Protein AF-0000000072409280 (afdb_homodimer)

Structure (mmCIF, N/CA/C/O backbone):
data_AF-0000000072409280-model_v1
#
loop_
_entity.id
_entity.type
_entity.pdbx_description
1 polymer 'NTP pyrophosphohydrolase MazG-like domain-containing protein'
#
loop_
_atom_site.group_PDB
_atom_site.id
_atom_site.type_symbol
_atom_site.label_atom_id
_atom_site.label_alt_id
_atom_site.label_comp_id
_atom_site.label_asym_id
_atom_site.label_entity_id
_atom_site.label_seq_id
_atom_site.pdbx_PDB_ins_code
_atom_site.Cartn_x
_atom_site.Cartn_y
_atom_site.Cartn_z
_atom_site.occupancy
_atom_site.B_iso_or_equiv
_atom_site.auth_seq_id
_atom_site.auth_comp_id
_atom_site.auth_asym_id
_atom_site.auth_atom_id
_atom_site.pdbx_PDB_model_num
ATOM 1 N N . MET A 1 1 ? -24.731 -24.617 -20.949 1 66.58 1 MET A N 1
ATOM 2 C CA . MET A 1 1 ? -24.229 -24.676 -19.58 1 66.58 1 MET A CA 1
ATOM 3 C C . MET A 1 1 ? -22.823 -25.265 -19.54 1 66.58 1 MET A C 1
ATOM 5 O O . MET A 1 1 ? -22.535 -26.243 -20.232 1 66.58 1 MET A O 1
ATOM 9 N N . ILE A 1 2 ? -21.946 -24.564 -18.981 1 75.52 2 ILE A N 1
ATOM 10 C CA . ILE A 1 2 ? -20.576 -25.061 -18.944 1 75.52 2 ILE A CA 1
ATOM 11 C C . ILE A 1 2 ? -20.421 -26.062 -17.801 1 75.52 2 ILE A C 1
ATOM 13 O O . ILE A 1 2 ? -20.928 -25.84 -16.7 1 75.52 2 ILE A O 1
ATOM 17 N N . ASP A 1 3 ? -20.063 -27.173 -18.136 1 80.06 3 ASP A N 1
ATOM 18 C CA . ASP A 1 3 ? -19.869 -28.249 -17.17 1 80.06 3 ASP A CA 1
ATOM 19 C C . ASP A 1 3 ? -18.609 -28.02 -16.339 1 80.06 3 ASP A C 1
ATOM 21 O O . ASP A 1 3 ? -17.508 -27.924 -16.885 1 80.06 3 ASP A O 1
ATOM 25 N N . PHE A 1 4 ? -18.768 -27.735 -15.098 1 88.78 4 PHE A N 1
ATOM 26 C CA . PHE A 1 4 ? -17.697 -27.627 -14.115 1 88.78 4 PHE A CA 1
ATOM 27 C C . PHE A 1 4 ? -17.843 -28.692 -13.035 1 88.78 4 PHE A C 1
ATOM 29 O O . PHE A 1 4 ? -18.898 -28.806 -12.407 1 88.78 4 PHE A O 1
ATOM 36 N N . GLU A 1 5 ? -16.934 -29.555 -12.89 1 86.64 5 GLU A N 1
ATOM 37 C CA . GLU A 1 5 ? -16.986 -30.669 -11.949 1 86.64 5 GLU A CA 1
ATOM 38 C C . GLU A 1 5 ? -17.129 -30.173 -10.513 1 86.64 5 GLU A C 1
ATOM 40 O O . GLU A 1 5 ? -16.298 -29.399 -10.033 1 86.64 5 GLU A O 1
ATOM 45 N N . ARG A 1 6 ? -18.182 -30.602 -9.834 1 89.46 6 ARG A N 1
ATOM 46 C CA . ARG A 1 6 ? -18.387 -30.252 -8.432 1 89.46 6 ARG A CA 1
ATOM 47 C C . ARG A 1 6 ? -17.585 -31.169 -7.515 1 89.46 6 ARG A C 1
ATOM 49 O O . ARG A 1 6 ? -17.575 -32.388 -7.702 1 89.46 6 ARG A O 1
ATOM 56 N N . LYS A 1 7 ? -16.838 -30.59 -6.708 1 92.44 7 LYS A N 1
ATOM 57 C CA . LYS A 1 7 ? -16.001 -31.328 -5.768 1 92.44 7 LYS A CA 1
ATOM 58 C C . LYS A 1 7 ? -16.344 -30.967 -4.325 1 92.44 7 LYS A C 1
ATOM 60 O O . LYS A 1 7 ? -16.981 -29.942 -4.071 1 92.44 7 LYS A O 1
ATOM 65 N N . GLU A 1 8 ? -16.032 -31.86 -3.467 1 92.28 8 GLU A N 1
ATOM 66 C CA . GLU A 1 8 ? -16.187 -31.556 -2.047 1 92.28 8 GLU A CA 1
ATOM 67 C C . GLU A 1 8 ? -15.247 -30.434 -1.617 1 92.28 8 GLU A C 1
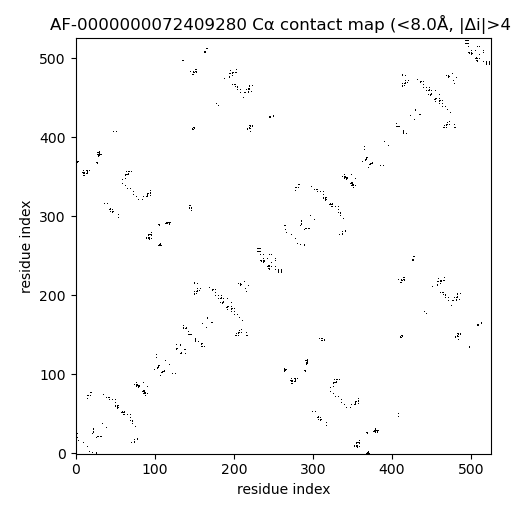ATOM 69 O O . GLU A 1 8 ? -15.605 -29.604 -0.779 1 92.28 8 GLU A O 1
ATOM 74 N N . HIS A 1 9 ? -14.027 -30.525 -2.233 1 94.64 9 HIS A N 1
ATOM 75 C CA . HIS A 1 9 ? -13.021 -29.5 -1.977 1 94.64 9 HIS A CA 1
ATOM 76 C C . HIS A 1 9 ? -12.298 -29.105 -3.26 1 94.64 9 HIS A C 1
ATOM 78 O O . HIS A 1 9 ? -11.867 -29.97 -4.026 1 94.64 9 HIS A O 1
ATOM 84 N N . TYR A 1 10 ? -12.23 -27.833 -3.478 1 95.38 10 TYR A N 1
ATOM 85 C CA . TYR A 1 10 ? -11.574 -27.316 -4.674 1 95.38 10 TYR A CA 1
ATOM 86 C C . TYR A 1 10 ? -10.17 -26.817 -4.353 1 95.38 10 TYR A C 1
ATOM 88 O O . TYR A 1 10 ? -9.903 -26.371 -3.235 1 95.38 10 TYR A O 1
ATOM 96 N N . GLY A 1 11 ? -9.259 -26.897 -5.315 1 94.77 11 GLY A N 1
ATOM 97 C CA . GLY A 1 11 ? -7.908 -26.379 -5.171 1 94.77 11 GLY A CA 1
ATOM 98 C C . GLY A 1 11 ? -7.577 -25.289 -6.174 1 94.77 11 GLY A C 1
ATOM 99 O O . GLY A 1 11 ? -8.472 -24.744 -6.824 1 94.77 11 GLY A O 1
ATOM 100 N N . LEU A 1 12 ? -6.343 -24.962 -6.233 1 95.64 12 LEU A N 1
ATOM 101 C CA . LEU A 1 12 ? -5.874 -23.88 -7.091 1 95.64 12 LEU A CA 1
ATOM 102 C C . LEU A 1 12 ? -6.151 -24.19 -8.559 1 95.64 12 LEU A C 1
ATOM 104 O O . LEU A 1 12 ? -6.516 -23.298 -9.328 1 95.64 12 LEU A O 1
ATOM 108 N N . SER A 1 13 ? -5.967 -25.435 -8.927 1 95.2 13 SER A N 1
ATOM 109 C CA . SER A 1 13 ? -6.211 -25.837 -10.308 1 95.2 13 SER A CA 1
ATOM 110 C C . SER A 1 13 ? -7.674 -25.64 -10.691 1 95.2 13 SER A C 1
ATOM 112 O O . SER A 1 13 ? -7.982 -25.317 -11.841 1 95.2 13 SER A O 1
ATOM 114 N N . ASP A 1 14 ? -8.547 -25.85 -9.774 1 96.11 14 ASP A N 1
ATOM 115 C CA . ASP A 1 14 ? -9.97 -25.644 -10.023 1 96.11 14 ASP A CA 1
ATOM 116 C C . ASP A 1 14 ? -10.285 -24.162 -10.216 1 96.11 14 ASP A C 1
ATOM 118 O O . ASP A 1 14 ? -11.154 -23.806 -11.014 1 96.11 14 ASP A O 1
ATOM 122 N N . LEU A 1 15 ? -9.607 -23.391 -9.445 1 96.2 15 LEU A N 1
ATOM 123 C CA . LEU A 1 15 ? -9.806 -21.952 -9.582 1 96.2 15 LEU A CA 1
ATOM 124 C C . LEU A 1 15 ? -9.37 -21.472 -10.962 1 96.2 15 LEU A C 1
ATOM 126 O O . LEU A 1 15 ? -10.065 -20.674 -11.595 1 96.2 15 LEU A O 1
ATOM 130 N N . LEU A 1 16 ? -8.218 -21.953 -11.432 1 96.26 16 LEU A N 1
ATOM 131 C CA . LEU A 1 16 ? -7.754 -21.603 -12.77 1 96.26 16 LEU A CA 1
ATOM 132 C C . LEU A 1 16 ? -8.766 -22.033 -13.827 1 96.26 16 LEU A C 1
ATOM 134 O O . LEU A 1 16 ? -9.061 -21.275 -14.754 1 96.26 16 LEU A O 1
ATOM 138 N N . ARG A 1 17 ? -9.263 -23.183 -13.641 1 95.55 17 ARG A N 1
ATOM 139 C CA . ARG A 1 17 ? -10.195 -23.752 -14.609 1 95.55 17 ARG A CA 1
ATOM 140 C C . ARG A 1 17 ? -11.498 -22.961 -14.646 1 95.55 17 ARG A C 1
ATOM 142 O O . ARG A 1 17 ? -12.021 -22.666 -15.723 1 95.55 17 ARG A O 1
ATOM 149 N N . ILE A 1 18 ? -12.054 -22.609 -13.518 1 95.28 18 ILE A N 1
ATOM 150 C CA . ILE A 1 18 ? -13.351 -21.941 -13.482 1 95.28 18 ILE A CA 1
ATOM 151 C C . ILE A 1 18 ? -13.228 -20.542 -14.081 1 95.28 18 ILE A C 1
ATOM 153 O O . ILE A 1 18 ? -14.153 -20.057 -14.736 1 95.28 18 ILE A O 1
ATOM 157 N N . VAL A 1 19 ? -12.131 -19.872 -13.855 1 95.62 19 VAL A N 1
ATOM 158 C CA . VAL A 1 19 ? -11.938 -18.545 -14.432 1 95.62 19 VAL A CA 1
ATOM 159 C C . VAL A 1 19 ? -11.844 -18.651 -15.952 1 95.62 19 VAL A C 1
ATOM 161 O O . VAL A 1 19 ? -12.444 -17.852 -16.675 1 95.62 19 VAL A O 1
ATOM 164 N N . ALA A 1 20 ? -11.097 -19.663 -16.4 1 95.55 20 ALA A N 1
ATOM 165 C CA . ALA A 1 20 ? -10.991 -19.894 -17.839 1 95.55 20 ALA A CA 1
ATOM 166 C C . ALA A 1 20 ? -12.364 -20.151 -18.455 1 95.55 20 ALA A C 1
ATOM 168 O O . ALA A 1 20 ? -12.661 -19.667 -19.549 1 95.55 20 ALA A O 1
ATOM 169 N N . LEU A 1 21 ? -13.158 -20.905 -17.754 1 94.84 21 LEU A N 1
ATOM 170 C CA . LEU A 1 21 ? -14.497 -21.23 -18.233 1 94.84 21 LEU A CA 1
ATOM 171 C C . LEU A 1 21 ? -15.381 -19.988 -18.261 1 94.84 21 LEU A C 1
ATOM 173 O O . LEU A 1 21 ? -16.109 -19.76 -19.23 1 94.84 21 LEU A O 1
ATOM 177 N N . LEU A 1 22 ? -15.349 -19.209 -17.211 1 93.7 22 LEU A N 1
ATOM 178 C CA . LEU A 1 22 ? -16.162 -18.002 -17.107 1 93.7 22 LEU A CA 1
ATOM 179 C C . LEU A 1 22 ? -15.819 -17.018 -18.22 1 93.7 22 LEU A C 1
ATOM 181 O O . LEU A 1 22 ? -16.691 -16.293 -18.705 1 93.7 22 LEU A O 1
ATOM 185 N N . ARG A 1 23 ? -14.57 -17.043 -18.739 1 94.5 23 ARG A N 1
ATOM 186 C CA . ARG A 1 23 ? -14.142 -16.07 -19.739 1 94.5 23 ARG A CA 1
ATOM 187 C C . ARG A 1 23 ? -14.204 -16.664 -21.143 1 94.5 23 ARG A C 1
ATOM 189 O O . ARG A 1 23 ? -13.847 -16.001 -22.119 1 94.5 23 ARG A O 1
ATOM 196 N N . SER A 1 24 ? -14.609 -17.854 -21.231 1 92.89 24 SER A N 1
ATOM 197 C CA . SER A 1 24 ? -14.733 -18.52 -22.523 1 92.89 24 SER A CA 1
ATOM 198 C C . SER A 1 24 ? -16.017 -18.109 -23.236 1 92.89 24 SER A C 1
ATOM 200 O O . SER A 1 24 ? -16.841 -17.385 -22.673 1 92.89 24 SER A O 1
ATOM 202 N N . GLU A 1 25 ? -16.268 -18.353 -24.485 1 88.16 25 GLU A N 1
ATOM 203 C CA . GLU A 1 25 ? -17.416 -17.98 -25.306 1 88.16 25 GLU A CA 1
ATOM 204 C C . GLU A 1 25 ? -18.727 -18.38 -24.635 1 88.16 25 GLU A C 1
ATOM 206 O O . GLU A 1 25 ? -19.701 -17.625 -24.666 1 88.16 25 GLU A O 1
ATOM 211 N N . GLY A 1 26 ? -18.844 -19.493 -23.955 1 85 26 GLY A N 1
ATOM 212 C CA . GLY A 1 26 ? -20.034 -19.946 -23.253 1 85 26 GLY A CA 1
ATOM 213 C C . GLY A 1 26 ? -20.043 -19.565 -21.785 1 85 26 GLY A C 1
ATOM 214 O O . GLY A 1 26 ? -20.979 -19.901 -21.056 1 85 26 GLY A O 1
ATOM 215 N N . GLY A 1 27 ? -19.098 -18.674 -21.45 1 90.58 27 GLY A N 1
ATOM 216 C CA . GLY A 1 27 ? -18.976 -18.313 -20.047 1 90.58 27 GLY A CA 1
ATOM 217 C C . GLY A 1 27 ? -19.783 -17.084 -19.674 1 90.58 27 GLY A C 1
ATOM 218 O O . GLY A 1 27 ? -20.865 -16.856 -20.22 1 90.58 27 GLY A O 1
ATOM 219 N N . CYS A 1 28 ? -19.388 -16.399 -18.731 1 90.5 28 CYS A N 1
ATOM 220 C CA . CYS A 1 28 ? -20.077 -15.238 -18.179 1 90.5 28 CYS A CA 1
ATOM 221 C C . CYS A 1 28 ? -19.801 -13.992 -19.012 1 90.5 28 CYS A C 1
ATOM 223 O O . CYS A 1 28 ? -18.646 -13.603 -19.19 1 90.5 28 CYS A O 1
ATOM 225 N N . PRO A 1 29 ? -20.781 -13.395 -19.598 1 87.9 29 PRO A N 1
ATOM 226 C CA . PRO A 1 29 ? -20.606 -12.212 -20.445 1 87.9 29 PRO A CA 1
ATOM 227 C C . PRO A 1 29 ? -19.803 -11.109 -19.759 1 87.9 29 PRO A C 1
ATOM 229 O O . PRO A 1 29 ? -19.01 -10.423 -20.408 1 87.9 29 PRO A O 1
ATOM 232 N N . TRP A 1 30 ? -19.954 -10.926 -18.515 1 86.75 30 TRP A N 1
ATOM 233 C CA . TRP A 1 30 ? -19.223 -9.902 -17.775 1 86.75 30 TRP A CA 1
ATOM 234 C C . TRP A 1 30 ? -17.742 -10.253 -17.679 1 86.75 30 TRP A C 1
ATOM 236 O O . TRP A 1 30 ? -16.88 -9.403 -17.916 1 86.75 30 TRP A O 1
ATOM 246 N N . ASP A 1 31 ? -17.472 -11.468 -17.278 1 91.66 31 ASP A N 1
ATOM 247 C CA . ASP A 1 31 ? -16.086 -11.892 -17.106 1 91.66 31 ASP A CA 1
ATOM 248 C C . ASP A 1 31 ? -15.334 -11.862 -18.435 1 91.66 31 ASP A C 1
ATOM 250 O O . ASP A 1 31 ? -14.154 -11.508 -18.479 1 91.66 31 ASP A O 1
ATOM 254 N N . ARG A 1 32 ? -16.013 -12.176 -19.466 1 91.75 32 ARG A N 1
ATOM 255 C CA . ARG A 1 32 ? -15.408 -12.302 -20.788 1 91.75 32 ARG A CA 1
ATOM 256 C C . ARG A 1 32 ? -14.921 -10.95 -21.299 1 91.75 32 ARG A C 1
ATOM 258 O O . ARG A 1 32 ? -13.94 -10.878 -22.042 1 91.75 32 ARG A O 1
ATOM 265 N N . VAL A 1 33 ? -15.558 -9.885 -20.897 1 90.32 33 VAL A N 1
ATOM 266 C CA . VAL A 1 33 ? -15.273 -8.59 -21.507 1 90.32 33 VAL A CA 1
ATOM 267 C C . VAL A 1 33 ? -14.271 -7.823 -20.647 1 90.32 33 VAL A C 1
ATOM 269 O O . VAL A 1 33 ? -13.812 -6.744 -21.03 1 90.32 33 VAL A O 1
ATOM 272 N N . GLN A 1 34 ? -13.924 -8.359 -19.502 1 91.22 34 GLN A N 1
ATOM 273 C CA . GLN A 1 34 ? -13 -7.656 -18.618 1 91.22 34 GLN A CA 1
ATOM 274 C C . GLN A 1 34 ? -11.603 -7.585 -19.228 1 91.22 34 GLN A C 1
ATOM 276 O O . GLN A 1 34 ? -11.168 -8.517 -19.908 1 91.22 34 GLN A O 1
ATOM 281 N N . THR A 1 35 ? -10.97 -6.471 -19 1 92.61 35 THR A N 1
ATOM 282 C CA . THR A 1 35 ? -9.597 -6.203 -19.411 1 92.61 35 THR A CA 1
ATOM 283 C C . THR A 1 35 ? -8.729 -5.857 -18.205 1 92.61 35 THR A C 1
ATOM 285 O O . THR A 1 35 ? -9.235 -5.711 -17.09 1 92.61 35 THR A O 1
ATOM 288 N N . HIS A 1 36 ? -7.435 -5.766 -18.424 1 94.19 36 HIS A N 1
ATOM 289 C CA . HIS A 1 36 ? -6.567 -5.298 -17.349 1 94.19 36 HIS A CA 1
ATOM 290 C C . HIS A 1 36 ? -7.037 -3.951 -16.809 1 94.19 36 HIS A C 1
ATOM 292 O O . HIS A 1 36 ? -7.101 -3.754 -15.593 1 94.19 36 HIS A O 1
ATOM 298 N N . ALA A 1 37 ? -7.423 -3.106 -17.749 1 84.86 37 ALA A N 1
ATOM 299 C CA . ALA A 1 37 ? -7.834 -1.754 -17.378 1 84.86 37 ALA A CA 1
ATOM 300 C C . ALA A 1 37 ? -9.11 -1.779 -16.541 1 84.86 37 ALA A C 1
ATOM 302 O O . ALA A 1 37 ? -9.225 -1.051 -15.552 1 84.86 37 ALA A O 1
ATOM 303 N N . SER A 1 38 ? -10.055 -2.609 -16.895 1 85.43 38 SER A N 1
ATOM 304 C CA . SER A 1 38 ? -11.334 -2.646 -16.194 1 85.43 38 SER A CA 1
ATOM 305 C C . SER A 1 38 ? -11.189 -3.274 -14.813 1 85.43 38 SER A C 1
ATOM 307 O O . SER A 1 38 ? -11.965 -2.973 -13.903 1 85.43 38 SER A O 1
ATOM 309 N N . LEU A 1 39 ? -10.153 -4.148 -14.634 1 90.4 39 LEU A N 1
ATOM 310 C CA . LEU A 1 39 ? -9.986 -4.873 -13.38 1 90.4 39 LEU A CA 1
ATOM 311 C C . LEU A 1 39 ? -8.995 -4.159 -12.467 1 90.4 39 LEU A C 1
ATOM 313 O O . LEU A 1 39 ? -8.802 -4.562 -11.318 1 90.4 39 LEU A O 1
ATOM 317 N N . ARG A 1 40 ? -8.393 -3.086 -12.985 1 86.36 40 ARG A N 1
ATOM 318 C CA . ARG A 1 40 ? -7.353 -2.363 -12.261 1 86.36 40 ARG A CA 1
ATOM 319 C C . ARG A 1 40 ? -7.854 -1.903 -10.896 1 86.36 40 ARG A C 1
ATOM 321 O O . ARG A 1 40 ? -7.169 -2.077 -9.886 1 86.36 40 ARG A O 1
ATOM 328 N N . ARG A 1 41 ? -8.96 -1.307 -10.869 1 76.93 41 ARG A N 1
ATOM 329 C CA . ARG A 1 41 ? -9.53 -0.801 -9.624 1 76.93 41 ARG A CA 1
ATOM 330 C C . ARG A 1 41 ? -9.834 -1.941 -8.658 1 76.93 41 ARG A C 1
ATOM 332 O O . ARG A 1 41 ? -9.526 -1.851 -7.467 1 76.93 41 ARG A O 1
ATOM 339 N N . SER A 1 42 ? -10.476 -3.025 -9.138 1 84.21 42 SER A N 1
ATOM 340 C CA . SER A 1 42 ? -10.827 -4.177 -8.314 1 84.21 42 SER A CA 1
ATOM 341 C C . SER A 1 42 ? -9.59 -4.797 -7.674 1 84.21 42 SER A C 1
ATOM 343 O O . SER A 1 42 ? -9.635 -5.24 -6.524 1 84.21 42 SER A O 1
ATOM 345 N N . LEU A 1 43 ? -8.546 -4.808 -8.435 1 91.72 43 LEU A N 1
ATOM 346 C CA . LEU A 1 43 ? -7.292 -5.349 -7.921 1 91.72 43 LEU A CA 1
ATOM 347 C C . LEU A 1 43 ? -6.846 -4.594 -6.673 1 91.72 43 LEU A C 1
ATOM 349 O O . LEU A 1 43 ? -6.531 -5.207 -5.651 1 91.72 43 LEU A O 1
ATOM 353 N N . LEU A 1 44 ? -6.906 -3.296 -6.731 1 83.51 44 LEU A N 1
ATOM 354 C CA . LEU A 1 44 ? -6.49 -2.468 -5.604 1 83.51 44 LEU A CA 1
ATOM 355 C C . LEU A 1 44 ? -7.48 -2.583 -4.45 1 83.51 44 LEU A C 1
ATOM 357 O O . LEU A 1 44 ? -7.077 -2.709 -3.292 1 83.51 44 LEU A O 1
ATOM 361 N N . GLU A 1 45 ? -8.75 -2.577 -4.736 1 79.64 45 GLU A N 1
ATOM 362 C CA . GLU A 1 45 ? -9.782 -2.682 -3.709 1 79.64 45 GLU A CA 1
ATOM 363 C C . GLU A 1 45 ? -9.642 -3.978 -2.915 1 79.64 45 GLU A C 1
ATOM 365 O O . GLU A 1 45 ? -9.714 -3.969 -1.684 1 79.64 45 GLU A O 1
ATOM 370 N N . GLU A 1 46 ? -9.439 -5.05 -3.628 1 88.6 46 GLU A N 1
ATOM 371 C CA . GLU A 1 46 ? -9.31 -6.335 -2.948 1 88.6 46 GLU A CA 1
ATOM 372 C C . GLU A 1 46 ? -8.059 -6.375 -2.076 1 88.6 46 GLU A C 1
ATOM 374 O O . GLU A 1 46 ? -8.051 -7.012 -1.02 1 88.6 46 GLU A O 1
ATOM 379 N N . ALA A 1 47 ? -6.982 -5.74 -2.536 1 91.64 47 ALA A N 1
ATOM 380 C CA . ALA A 1 47 ? -5.778 -5.658 -1.714 1 91.64 47 ALA A CA 1
ATOM 381 C C . ALA A 1 47 ? -6.049 -4.898 -0.419 1 91.64 47 ALA A C 1
ATOM 383 O O . ALA A 1 47 ? -5.597 -5.306 0.654 1 91.64 47 ALA A O 1
ATOM 384 N N . TYR A 1 48 ? -6.781 -3.871 -0.507 1 82.6 48 TYR A N 1
ATOM 385 C CA . TYR A 1 48 ? -7.097 -3.078 0.676 1 82.6 48 TYR A CA 1
ATOM 386 C C . TYR A 1 48 ? -8.03 -3.839 1.61 1 82.6 48 TYR A C 1
ATOM 388 O O . TYR A 1 48 ? -7.949 -3.694 2.832 1 82.6 48 TYR A O 1
ATOM 396 N N . GLU A 1 49 ? -8.927 -4.608 1.052 1 84.68 49 GLU A N 1
ATOM 397 C CA . GLU A 1 49 ? -9.791 -5.437 1.887 1 84.68 49 GLU A CA 1
ATOM 398 C C . GLU A 1 49 ? -8.987 -6.505 2.623 1 84.68 49 GLU A C 1
ATOM 400 O O . GLU A 1 49 ? -9.26 -6.802 3.788 1 84.68 49 GLU A O 1
ATOM 405 N N . ALA A 1 50 ? -8.058 -7.089 1.96 1 92.07 50 ALA A N 1
ATOM 406 C CA . ALA A 1 50 ? -7.167 -8.031 2.633 1 92.07 50 ALA A CA 1
ATOM 407 C C . ALA A 1 50 ? -6.39 -7.347 3.754 1 92.07 50 ALA A C 1
ATOM 409 O O . ALA A 1 50 ? -6.242 -7.904 4.845 1 92.07 50 ALA A O 1
ATOM 410 N N . ALA A 1 51 ? -5.869 -6.139 3.469 1 87.18 51 ALA A N 1
ATOM 411 C CA . ALA A 1 51 ? -5.155 -5.366 4.482 1 87.18 51 ALA A CA 1
ATOM 412 C C . ALA A 1 51 ? -6.051 -5.076 5.683 1 87.18 51 ALA A C 1
ATOM 414 O O . ALA A 1 51 ? -5.596 -5.116 6.828 1 87.18 51 ALA A O 1
ATOM 415 N N . GLU A 1 52 ? -7.265 -4.765 5.387 1 81.42 52 GLU A N 1
ATOM 416 C CA . GLU A 1 52 ? -8.223 -4.53 6.463 1 81.42 52 GLU A CA 1
ATOM 417 C C . GLU A 1 52 ? -8.418 -5.784 7.311 1 81.42 52 GLU A C 1
ATOM 419 O O . GLU A 1 52 ? -8.53 -5.7 8.536 1 81.42 52 GLU A O 1
ATOM 424 N N . ALA A 1 53 ? -8.559 -6.915 6.71 1 89.01 53 ALA A N 1
ATOM 425 C CA . ALA A 1 53 ? -8.691 -8.175 7.437 1 89.01 53 ALA A CA 1
ATOM 426 C C . ALA A 1 53 ? -7.493 -8.407 8.353 1 89.01 53 ALA A C 1
ATOM 428 O O . ALA A 1 53 ? -7.642 -8.929 9.461 1 89.01 53 ALA A O 1
ATOM 429 N N . ILE A 1 54 ? -6.296 -8.042 7.867 1 90.21 54 ILE A N 1
ATOM 430 C CA . ILE A 1 54 ? -5.082 -8.13 8.672 1 90.21 54 ILE A CA 1
ATOM 431 C C . ILE A 1 54 ? -5.209 -7.228 9.897 1 90.21 54 ILE A C 1
ATOM 433 O O . ILE A 1 54 ? -4.932 -7.654 11.021 1 90.21 54 ILE A O 1
ATOM 437 N N . ASP A 1 55 ? -5.66 -6.017 9.674 1 80.85 55 ASP A N 1
ATOM 438 C CA . ASP A 1 55 ? -5.811 -5.04 10.748 1 80.85 55 ASP A CA 1
ATOM 439 C C . ASP A 1 55 ? -6.813 -5.525 11.794 1 80.85 55 ASP A C 1
ATOM 441 O O . ASP A 1 55 ? -6.656 -5.248 12.985 1 80.85 55 ASP A O 1
ATOM 445 N N . ARG A 1 56 ? -7.776 -6.255 11.357 1 82 56 ARG A N 1
ATOM 446 C CA . ARG A 1 56 ? -8.84 -6.731 12.235 1 82 56 ARG A CA 1
ATOM 447 C C . ARG A 1 56 ? -8.454 -8.049 12.897 1 82 56 ARG A C 1
ATOM 449 O O . ARG A 1 56 ? -9.197 -8.572 13.731 1 82 56 ARG A O 1
ATOM 456 N N . GLU A 1 57 ? -7.335 -8.556 12.542 1 90.81 57 GLU A N 1
ATOM 457 C CA . GLU A 1 57 ? -6.893 -9.852 13.048 1 90.81 57 GLU A CA 1
ATOM 458 C C . GLU A 1 57 ? -8.006 -10.891 12.951 1 90.81 57 GLU A C 1
ATOM 460 O O . GLU A 1 57 ? -8.313 -11.573 13.931 1 90.81 57 GLU A O 1
ATOM 465 N N . ASP A 1 58 ? -8.651 -10.969 11.851 1 91.08 58 ASP A N 1
ATOM 466 C CA . ASP A 1 58 ? -9.773 -11.854 11.554 1 91.08 58 ASP A CA 1
ATOM 467 C C . ASP A 1 58 ? -9.387 -12.898 10.508 1 91.08 58 ASP A C 1
ATOM 469 O O . ASP A 1 58 ? -9.518 -12.658 9.306 1 91.08 58 ASP A O 1
ATOM 473 N N . PRO A 1 59 ? -9.068 -14.072 10.928 1 94.46 59 PRO A N 1
ATOM 474 C CA . PRO A 1 59 ? -8.572 -15.087 9.995 1 94.46 59 PRO A CA 1
ATOM 475 C C . PRO A 1 59 ? -9.62 -15.506 8.968 1 94.46 59 PRO A C 1
ATOM 477 O O . PRO A 1 59 ? -9.281 -15.8 7.818 1 94.46 59 PRO A O 1
ATOM 480 N N . ALA A 1 60 ? -10.832 -15.587 9.35 1 93.88 60 ALA A N 1
ATOM 481 C CA . ALA A 1 60 ? -11.89 -15.967 8.418 1 93.88 60 ALA A CA 1
ATOM 482 C C . ALA A 1 60 ? -12.045 -14.928 7.311 1 93.88 60 ALA A C 1
ATOM 484 O O . ALA A 1 60 ? -12.164 -15.279 6.134 1 93.88 60 ALA A O 1
ATOM 485 N N . LEU A 1 61 ? -12.049 -13.705 7.76 1 92.15 61 LEU A N 1
ATOM 486 C CA . LEU A 1 61 ? -12.122 -12.624 6.783 1 92.15 61 LEU A CA 1
ATOM 487 C C . LEU A 1 61 ? -10.879 -12.604 5.9 1 92.15 61 LEU A C 1
ATOM 489 O O . LEU A 1 61 ? -10.97 -12.341 4.699 1 92.15 61 LEU A O 1
ATOM 493 N N . LEU A 1 62 ? -9.753 -12.84 6.548 1 95.68 62 LEU A N 1
ATOM 494 C CA . LEU A 1 62 ? -8.511 -12.846 5.783 1 95.68 62 LEU A CA 1
ATOM 495 C C . LEU A 1 62 ? -8.54 -13.93 4.709 1 95.68 62 LEU A C 1
ATOM 497 O O . LEU A 1 62 ? -8.119 -13.696 3.574 1 95.68 62 LEU A O 1
ATOM 501 N N . LYS A 1 63 ? -9.05 -15.12 5.004 1 96.92 63 LYS A N 1
ATOM 502 C CA . LYS A 1 63 ? -9.169 -16.214 4.045 1 96.92 63 LYS A CA 1
ATOM 503 C C . LYS A 1 63 ? -10.012 -15.802 2.842 1 96.92 63 LYS A C 1
ATOM 505 O O . LYS A 1 63 ? -9.638 -16.064 1.697 1 96.92 63 LYS A O 1
ATOM 510 N N . GLU A 1 64 ? -11.062 -15.129 3.144 1 94.28 64 GLU A N 1
ATOM 511 C CA . GLU A 1 64 ? -11.965 -14.675 2.091 1 94.28 64 GLU A CA 1
ATOM 512 C C . GLU A 1 64 ? -11.294 -13.632 1.201 1 94.28 64 GLU A C 1
ATOM 514 O O . GLU A 1 64 ? -11.33 -13.74 -0.027 1 94.28 64 GLU A O 1
ATOM 519 N N . GLU A 1 65 ? -10.689 -12.666 1.838 1 93.68 65 GLU A N 1
ATOM 520 C CA . GLU A 1 65 ? -10.108 -11.557 1.087 1 93.68 65 GLU A CA 1
ATOM 521 C C . GLU A 1 65 ? -8.869 -12.002 0.316 1 93.68 65 GLU A C 1
ATOM 523 O O . GLU A 1 65 ? -8.589 -11.489 -0.77 1 93.68 65 GLU A O 1
ATOM 528 N N . LEU A 1 66 ? -8.106 -12.94 0.852 1 97.47 66 LEU A N 1
ATOM 529 C CA . LEU A 1 66 ? -6.993 -13.512 0.102 1 97.47 66 LEU A CA 1
ATOM 530 C C . LEU A 1 66 ? -7.492 -14.232 -1.146 1 97.47 66 LEU A C 1
ATOM 532 O O . LEU A 1 66 ? -6.832 -14.21 -2.187 1 97.47 66 LEU A O 1
ATOM 536 N N . GLY A 1 67 ? -8.657 -14.896 -0.999 1 97.46 67 GLY A N 1
ATOM 537 C CA . GLY A 1 67 ? -9.278 -15.51 -2.161 1 97.46 67 GLY A CA 1
ATOM 538 C C . GLY A 1 67 ? -9.63 -14.512 -3.247 1 97.46 67 GLY A C 1
ATOM 539 O O . GLY A 1 67 ? -9.352 -14.744 -4.425 1 97.46 67 GLY A O 1
ATOM 540 N N . ASP A 1 68 ? -10.212 -13.386 -2.822 1 95.02 68 ASP A N 1
ATOM 541 C CA . ASP A 1 68 ? -10.58 -12.342 -3.773 1 95.02 68 ASP A CA 1
ATOM 542 C C . ASP A 1 68 ? -9.344 -11.752 -4.446 1 95.02 68 ASP A C 1
ATOM 544 O O . ASP A 1 68 ? -9.374 -11.425 -5.635 1 95.02 68 ASP A O 1
ATOM 548 N N . LEU A 1 69 ? -8.316 -11.607 -3.683 1 96.18 69 LEU A N 1
ATOM 549 C CA . LEU A 1 69 ? -7.071 -11.097 -4.246 1 96.18 69 LEU A CA 1
ATOM 550 C C . LEU A 1 69 ? -6.455 -12.108 -5.208 1 96.18 69 LEU A C 1
ATOM 552 O O . LEU A 1 69 ? -5.968 -11.736 -6.278 1 96.18 69 LEU A O 1
ATOM 556 N N . LEU A 1 70 ? -6.449 -13.381 -4.842 1 98.15 70 LEU A N 1
ATOM 557 C CA . LEU A 1 70 ? -5.97 -14.457 -5.702 1 98.15 70 LEU A CA 1
ATOM 558 C C . LEU A 1 70 ? -6.734 -14.48 -7.022 1 98.15 70 LEU A C 1
ATOM 560 O O . LEU A 1 70 ? -6.143 -14.692 -8.083 1 98.15 70 LEU A O 1
ATOM 564 N N . LEU A 1 71 ? -8.035 -14.241 -6.951 1 97.65 71 LEU A N 1
ATOM 565 C CA . LEU A 1 71 ? -8.863 -14.207 -8.152 1 97.65 71 LEU A CA 1
ATOM 566 C C . LEU A 1 71 ? -8.37 -13.138 -9.122 1 97.65 71 LEU A C 1
ATOM 568 O O . LEU A 1 71 ? -8.38 -13.345 -10.337 1 97.65 71 LEU A O 1
ATOM 572 N N . GLN A 1 72 ? -7.94 -12.012 -8.553 1 96.55 72 GLN A N 1
ATOM 573 C CA . GLN A 1 72 ? -7.421 -10.956 -9.416 1 96.55 72 GLN A CA 1
ATOM 574 C C . GLN A 1 72 ? -6.169 -11.417 -10.157 1 96.55 72 GLN A C 1
ATOM 576 O O . GLN A 1 72 ? -6.013 -11.15 -11.35 1 96.55 72 GLN A O 1
ATOM 581 N N . VAL A 1 73 ? -5.293 -12.108 -9.47 1 98.19 73 VAL A N 1
ATOM 582 C CA . VAL A 1 73 ? -4.075 -12.606 -10.1 1 98.19 73 VAL A CA 1
ATOM 583 C C . VAL A 1 73 ? -4.433 -13.603 -11.2 1 98.19 73 VAL A C 1
ATOM 585 O O . VAL A 1 73 ? -3.926 -13.509 -12.321 1 98.19 73 VAL A O 1
ATOM 588 N N . VAL A 1 74 ? -5.322 -14.49 -10.926 1 98.2 74 VAL A N 1
ATOM 589 C CA . VAL A 1 74 ? -5.717 -15.544 -11.855 1 98.2 74 VAL A CA 1
ATOM 590 C C . VAL A 1 74 ? -6.419 -14.93 -13.064 1 98.2 74 VAL A C 1
ATOM 592 O O . VAL A 1 74 ? -6.184 -15.343 -14.203 1 98.2 74 VAL A O 1
ATOM 595 N N . PHE A 1 75 ? -7.277 -13.926 -12.774 1 97.52 75 PHE A N 1
ATOM 596 C CA . PHE A 1 75 ? -8.032 -13.265 -13.832 1 97.52 75 PHE A CA 1
ATOM 597 C C . PHE A 1 75 ? -7.095 -12.574 -14.816 1 97.52 75 PHE A C 1
ATOM 599 O O . PHE A 1 75 ? -7.219 -12.753 -16.029 1 97.52 75 PHE A O 1
ATOM 606 N N . HIS A 1 76 ? -6.169 -11.833 -14.294 1 97.88 76 HIS A N 1
ATOM 607 C CA . HIS A 1 76 ? -5.217 -11.131 -15.148 1 97.88 76 HIS A CA 1
ATOM 608 C C . HIS A 1 76 ? -4.34 -12.113 -15.918 1 97.88 76 HIS A C 1
ATOM 610 O O . HIS A 1 76 ? -4.017 -11.879 -17.085 1 97.88 76 HIS A O 1
ATOM 616 N N . ALA A 1 77 ? -3.911 -13.165 -15.288 1 97.95 77 ALA A N 1
ATOM 617 C CA . ALA A 1 77 ? -3.114 -14.184 -15.968 1 97.95 77 ALA A CA 1
ATOM 618 C C . ALA A 1 77 ? -3.902 -14.829 -17.104 1 97.95 77 ALA A C 1
ATOM 620 O O . ALA A 1 77 ? -3.336 -15.166 -18.147 1 97.95 77 ALA A O 1
ATOM 621 N N . ASP A 1 78 ? -5.194 -15 -16.899 1 97.66 78 ASP A N 1
ATOM 622 C CA . ASP A 1 78 ? -6.012 -15.623 -17.935 1 97.66 78 ASP A CA 1
ATOM 623 C C . ASP A 1 78 ? -6.165 -14.701 -19.143 1 97.66 78 ASP A C 1
ATOM 625 O O . ASP A 1 78 ? -6.201 -15.166 -20.284 1 97.66 78 ASP A O 1
ATOM 629 N N . ILE A 1 79 ? -6.285 -13.442 -18.869 1 97.32 79 ILE A N 1
ATOM 630 C CA . ILE A 1 79 ? -6.333 -12.473 -19.958 1 97.32 79 ILE A CA 1
ATOM 631 C C . ILE A 1 79 ? -5.075 -12.595 -20.814 1 97.32 79 ILE A C 1
ATOM 633 O O . ILE A 1 79 ? -5.155 -12.639 -22.044 1 97.32 79 ILE A O 1
ATOM 637 N N . GLU A 1 80 ? -3.972 -12.685 -20.155 1 97.61 80 GLU A N 1
ATOM 638 C CA . GLU A 1 80 ? -2.7 -12.779 -20.866 1 97.61 80 GLU A CA 1
ATOM 639 C C . GLU A 1 80 ? -2.544 -14.139 -21.541 1 97.61 80 GLU A C 1
ATOM 641 O O . GLU A 1 80 ? -1.937 -14.242 -22.608 1 97.61 80 GLU A O 1
ATOM 646 N N . ARG A 1 81 ? -3.063 -15.17 -20.914 1 96.74 81 ARG A N 1
ATOM 647 C CA . ARG A 1 81 ? -3.063 -16.488 -21.54 1 96.74 81 ARG A CA 1
ATOM 648 C C . ARG A 1 81 ? -3.818 -16.466 -22.864 1 96.74 81 ARG A C 1
ATOM 650 O O . ARG A 1 81 ? -3.338 -16.999 -23.867 1 96.74 81 ARG A O 1
ATOM 657 N N . GLN A 1 82 ? -4.953 -15.853 -22.858 1 95.74 82 GLN A N 1
ATOM 658 C CA . GLN A 1 82 ? -5.766 -15.729 -24.064 1 95.74 82 GLN A CA 1
ATOM 659 C C . GLN A 1 82 ? -5.04 -14.921 -25.136 1 95.74 82 GLN A C 1
ATOM 661 O O . GLN A 1 82 ? -5.187 -15.192 -26.33 1 95.74 82 GLN A O 1
ATOM 666 N N . ALA A 1 83 ? -4.234 -13.979 -24.693 1 94.8 83 ALA A N 1
ATOM 667 C CA . ALA A 1 83 ? -3.455 -13.148 -25.608 1 94.8 83 ALA A CA 1
ATOM 668 C C . ALA A 1 83 ? -2.196 -13.875 -26.072 1 94.8 83 ALA A C 1
ATOM 670 O O . ALA A 1 83 ? -1.526 -13.432 -27.008 1 94.8 83 ALA A O 1
ATOM 671 N N . GLY A 1 84 ? -1.84 -15.053 -25.37 1 95.03 84 GLY A N 1
ATOM 672 C CA . GLY A 1 84 ? -0.681 -15.851 -25.735 1 95.03 84 GLY A CA 1
ATOM 673 C C . GLY A 1 84 ? 0.618 -15.312 -25.165 1 95.03 84 GLY A C 1
ATOM 674 O O . GLY A 1 84 ? 1.699 -15.619 -25.671 1 95.03 84 GLY A O 1
ATOM 675 N N . ASP A 1 85 ? 0.571 -14.448 -24.153 1 94.89 85 ASP A N 1
ATOM 676 C CA . ASP A 1 85 ? 1.766 -13.803 -23.616 1 94.89 85 ASP A CA 1
ATOM 677 C C . ASP A 1 85 ? 2.37 -14.624 -22.48 1 94.89 85 ASP A C 1
ATOM 679 O O . ASP A 1 85 ? 3.568 -14.913 -22.484 1 94.89 85 ASP A O 1
ATOM 683 N N . PHE A 1 86 ? 1.554 -14.925 -21.441 1 96.76 86 PHE A N 1
ATOM 684 C CA . PHE A 1 86 ? 2.025 -15.777 -20.355 1 96.76 86 PHE A CA 1
ATOM 685 C C . PHE A 1 86 ? 0.854 -16.451 -19.649 1 96.76 86 PHE A C 1
ATOM 687 O O . PHE A 1 86 ? -0.301 -16.074 -19.854 1 96.76 86 PHE A O 1
ATOM 694 N N . THR A 1 87 ? 1.193 -17.435 -18.826 1 96.94 87 THR A N 1
ATOM 695 C CA . THR A 1 87 ? 0.215 -18.194 -18.056 1 96.94 87 THR A CA 1
ATOM 696 C C . THR A 1 87 ? 0.471 -18.044 -16.559 1 96.94 87 THR A C 1
ATOM 698 O O . THR A 1 87 ? 1.476 -17.457 -16.152 1 96.94 87 THR A O 1
ATOM 701 N N . MET A 1 88 ? -0.45 -18.542 -15.759 1 96.79 88 MET A N 1
ATOM 702 C CA . MET A 1 88 ? -0.275 -18.563 -14.309 1 96.79 88 MET A CA 1
ATOM 703 C C . MET A 1 88 ? 0.988 -19.328 -13.925 1 96.79 88 MET A C 1
ATOM 705 O O . MET A 1 88 ? 1.664 -18.971 -12.959 1 96.79 88 MET A O 1
ATOM 709 N N . ASP A 1 89 ? 1.27 -20.392 -14.679 1 95.24 89 ASP A N 1
ATOM 710 C CA . ASP A 1 89 ? 2.482 -21.161 -14.415 1 95.24 89 ASP A CA 1
ATOM 711 C C . ASP A 1 89 ? 3.732 -20.321 -14.667 1 95.24 89 ASP A C 1
ATOM 713 O O . ASP A 1 89 ? 4.737 -20.469 -13.97 1 95.24 89 ASP A O 1
ATOM 717 N N . ASP A 1 90 ? 3.671 -19.498 -15.703 1 96.98 90 ASP A N 1
ATOM 718 C CA . ASP A 1 90 ? 4.788 -18.597 -15.967 1 96.98 90 ASP A CA 1
ATOM 719 C C . ASP A 1 90 ? 4.987 -17.615 -14.814 1 96.98 90 ASP A C 1
ATOM 721 O O . ASP A 1 90 ? 6.12 -17.267 -14.477 1 96.98 90 ASP A O 1
ATOM 725 N N . VAL A 1 91 ? 3.885 -17.158 -14.261 1 97.63 91 VAL A N 1
ATOM 726 C CA . VAL A 1 91 ? 3.928 -16.258 -13.114 1 97.63 91 VAL A CA 1
ATOM 727 C C . VAL A 1 91 ? 4.614 -16.95 -11.938 1 97.63 91 VAL A C 1
ATOM 729 O O . VAL A 1 91 ? 5.53 -16.392 -11.329 1 97.63 91 VAL A O 1
ATOM 732 N N . ALA A 1 92 ? 4.171 -18.156 -11.675 1 97.24 92 ALA A N 1
ATOM 733 C CA . ALA A 1 92 ? 4.742 -18.928 -10.574 1 97.24 92 ALA A CA 1
ATOM 734 C C . ALA A 1 92 ? 6.213 -19.241 -10.829 1 97.24 92 ALA A C 1
ATOM 736 O O . ALA A 1 92 ? 7.035 -19.178 -9.911 1 97.24 92 ALA A O 1
ATOM 737 N N . ASP A 1 93 ? 6.513 -19.591 -12.034 1 97.52 93 ASP A N 1
ATOM 738 C CA . ASP A 1 93 ? 7.884 -19.929 -12.405 1 97.52 93 ASP A CA 1
ATOM 739 C C . ASP A 1 93 ? 8.828 -18.758 -12.143 1 97.52 93 ASP A C 1
ATOM 741 O O . ASP A 1 93 ? 9.905 -18.939 -11.57 1 97.52 93 ASP A O 1
ATOM 745 N N . GLY A 1 94 ? 8.424 -17.593 -12.633 1 95.94 94 GLY A N 1
ATOM 746 C CA . GLY A 1 94 ? 9.225 -16.403 -12.396 1 95.94 94 GLY A CA 1
ATOM 747 C C . GLY A 1 94 ? 9.475 -16.135 -10.924 1 95.94 94 GLY A C 1
ATOM 748 O O . GLY A 1 94 ? 10.591 -15.787 -10.531 1 95.94 94 GLY A O 1
ATOM 749 N N . GLU A 1 95 ? 8.453 -16.304 -10.125 1 96.26 95 GLU A N 1
ATOM 750 C CA . GLU A 1 95 ? 8.562 -16.019 -8.697 1 96.26 95 GLU A CA 1
ATOM 751 C C . GLU A 1 95 ? 9.469 -17.03 -8 1 96.26 95 GLU A C 1
ATOM 753 O O . GLU A 1 95 ? 10.272 -16.661 -7.141 1 96.26 95 GLU A O 1
ATOM 758 N N . VAL A 1 96 ? 9.309 -18.315 -8.353 1 96.4 96 VAL A N 1
ATOM 759 C CA . VAL A 1 96 ? 10.132 -19.356 -7.746 1 96.4 96 VAL A CA 1
ATOM 760 C C . VAL A 1 96 ? 11.601 -19.119 -8.088 1 96.4 96 VAL A C 1
ATOM 762 O O . VAL A 1 96 ? 12.471 -19.209 -7.218 1 96.4 96 VAL A O 1
ATOM 765 N N . ARG A 1 97 ? 11.877 -18.809 -9.336 1 94.75 97 ARG A N 1
ATOM 766 C CA . ARG A 1 97 ? 13.248 -18.531 -9.75 1 94.75 97 ARG A CA 1
ATOM 767 C C . ARG A 1 97 ? 13.818 -17.337 -8.991 1 94.75 97 ARG A C 1
ATOM 769 O O . ARG A 1 97 ? 14.985 -17.345 -8.596 1 94.75 97 ARG A O 1
ATOM 776 N N . LYS A 1 98 ? 12.995 -16.328 -8.874 1 94.29 98 LYS A N 1
ATOM 777 C CA . LYS A 1 98 ? 13.384 -15.141 -8.118 1 94.29 98 LYS A CA 1
ATOM 778 C C . LYS A 1 98 ? 13.736 -15.497 -6.677 1 94.29 98 LYS A C 1
ATOM 780 O O . LYS A 1 98 ? 14.743 -15.028 -6.144 1 94.29 98 LYS A O 1
ATOM 785 N N . MET A 1 99 ? 12.941 -16.36 -5.992 1 93.61 99 MET A N 1
ATOM 786 C CA . MET A 1 99 ? 13.163 -16.762 -4.606 1 93.61 99 MET A CA 1
ATOM 787 C C . MET A 1 99 ? 14.432 -17.598 -4.479 1 93.61 99 MET A C 1
ATOM 789 O O . MET A 1 99 ? 15.2 -17.428 -3.531 1 93.61 99 MET A O 1
ATOM 793 N N . LEU A 1 100 ? 14.61 -18.486 -5.446 1 91.06 100 LEU A N 1
ATOM 794 C CA . LEU A 1 100 ? 15.813 -19.312 -5.43 1 91.06 100 LEU A CA 1
ATOM 795 C C . LEU A 1 100 ? 17.065 -18.451 -5.566 1 91.06 100 LEU A C 1
ATOM 797 O O . LEU A 1 100 ? 18.048 -18.66 -4.851 1 91.06 100 LEU A O 1
ATOM 801 N N . PHE A 1 101 ? 17.012 -17.519 -6.441 1 89.43 101 PHE A N 1
ATOM 802 C CA . PHE A 1 101 ? 18.152 -16.664 -6.749 1 89.43 101 PHE A CA 1
ATOM 803 C C . PHE A 1 101 ? 18.452 -15.722 -5.589 1 89.43 101 PHE A C 1
ATOM 805 O O . PHE A 1 101 ? 19.616 -15.475 -5.268 1 89.43 101 PHE A O 1
ATOM 812 N N . ARG A 1 102 ? 17.376 -15.262 -4.915 1 89.3 102 ARG A N 1
ATOM 813 C CA . ARG A 1 102 ? 17.552 -14.205 -3.924 1 89.3 102 ARG A CA 1
ATOM 814 C C . ARG A 1 102 ? 17.774 -14.79 -2.533 1 89.3 102 ARG A C 1
ATOM 816 O O . ARG A 1 102 ? 17.949 -14.049 -1.564 1 89.3 102 ARG A O 1
ATOM 823 N N . HIS A 1 103 ? 17.757 -16.107 -2.41 1 90.29 103 HIS A N 1
ATOM 824 C CA . HIS A 1 103 ? 18.02 -16.757 -1.131 1 90.29 103 HIS A CA 1
ATOM 825 C C . HIS A 1 103 ? 19.195 -17.724 -1.236 1 90.29 103 HIS A C 1
ATOM 827 O O . HIS A 1 103 ? 19.066 -18.903 -0.899 1 90.29 103 HIS A O 1
ATOM 833 N N . PRO A 1 104 ? 20.312 -17.239 -1.561 1 86.27 104 PRO A N 1
ATOM 834 C CA . PRO A 1 104 ? 21.468 -18.127 -1.698 1 86.27 104 PRO A CA 1
ATOM 835 C C . PRO A 1 104 ? 21.892 -18.753 -0.372 1 86.27 104 PRO A C 1
ATOM 837 O O . PRO A 1 104 ? 22.466 -19.845 -0.355 1 86.27 104 PRO A O 1
ATOM 840 N N . HIS A 1 105 ? 21.59 -18.137 0.686 1 84.94 105 HIS A N 1
ATOM 841 C CA . HIS A 1 105 ? 21.952 -18.642 2.005 1 84.94 105 HIS A CA 1
ATOM 842 C C . HIS A 1 105 ? 21.106 -19.852 2.384 1 84.94 105 HIS A C 1
ATOM 844 O O . HIS A 1 105 ? 21.476 -20.62 3.275 1 84.94 105 HIS A O 1
ATOM 850 N N . VAL A 1 106 ? 20.028 -19.984 1.733 1 87.53 106 VAL A N 1
ATOM 851 C CA . VAL A 1 106 ? 19.144 -21.116 1.99 1 87.53 106 VAL A CA 1
ATOM 852 C C . VAL A 1 106 ? 19.352 -22.188 0.923 1 87.53 106 VAL A C 1
ATOM 854 O O . VAL A 1 106 ? 19.389 -23.381 1.233 1 87.53 106 VAL A O 1
ATOM 857 N N . PHE A 1 107 ? 19.495 -21.67 -0.333 1 86.99 107 PHE A N 1
ATOM 858 C CA . PHE A 1 107 ? 19.434 -22.621 -1.436 1 86.99 107 PHE A CA 1
ATOM 859 C C . PHE A 1 107 ? 20.788 -22.741 -2.125 1 86.99 107 PHE A C 1
ATOM 861 O O . PHE A 1 107 ? 20.988 -23.62 -2.965 1 86.99 107 PHE A O 1
ATOM 868 N N . GLY A 1 108 ? 21.567 -21.625 -1.849 1 75.35 108 GLY A N 1
ATOM 869 C CA . GLY A 1 108 ? 22.849 -21.57 -2.532 1 75.35 108 GLY A CA 1
ATOM 870 C C . GLY A 1 108 ? 24.027 -21.84 -1.615 1 75.35 108 GLY A C 1
ATOM 871 O O . GLY A 1 108 ? 23.898 -21.763 -0.391 1 75.35 108 GLY A O 1
ATOM 872 N N . GLY A 1 109 ? 24.667 -22.764 -1.623 1 67.54 109 GLY A N 1
ATOM 873 C CA . GLY A 1 109 ? 25.89 -23.229 -0.988 1 67.54 109 GLY A CA 1
ATOM 874 C C . GLY A 1 109 ? 26.624 -22.136 -0.235 1 67.54 109 GLY A C 1
ATOM 875 O O . GLY A 1 109 ? 27.826 -22.247 0.015 1 67.54 109 GLY A O 1
ATOM 876 N N . GLN A 1 110 ? 25.845 -20.865 -0.088 1 68.04 110 GLN A N 1
ATOM 877 C CA . GLN A 1 110 ? 26.534 -19.81 0.648 1 68.04 110 GLN A CA 1
ATOM 878 C C . GLN A 1 110 ? 26.356 -19.983 2.153 1 68.04 110 GLN A C 1
ATOM 880 O O . GLN A 1 110 ? 25.5 -20.75 2.598 1 68.04 110 GLN A O 1
ATOM 885 N N . GLU A 1 111 ? 27.223 -19.258 2.781 1 67.74 111 GLU A N 1
ATOM 886 C CA . GLU A 1 111 ? 27.25 -19.318 4.239 1 67.74 111 GLU A CA 1
ATOM 887 C C . GLU A 1 111 ? 25.896 -18.939 4.832 1 67.74 111 GLU A C 1
ATOM 889 O O . GLU A 1 111 ? 25.22 -18.041 4.325 1 67.74 111 GLU A O 1
ATOM 894 N N . THR A 1 112 ? 25.513 -19.61 5.73 1 70.64 112 THR A N 1
ATOM 895 C CA . THR A 1 112 ? 24.267 -19.416 6.464 1 70.64 112 THR A CA 1
ATOM 896 C C . THR A 1 112 ? 24.273 -18.076 7.195 1 70.64 112 THR A C 1
ATOM 898 O O . THR A 1 112 ? 25.286 -17.687 7.78 1 70.64 112 THR A O 1
ATOM 901 N N . VAL A 1 113 ? 23.26 -17.295 6.962 1 73.95 113 VAL A N 1
ATOM 902 C CA . VAL A 1 113 ? 23.063 -16.018 7.64 1 73.95 113 VAL A CA 1
ATOM 903 C C . VAL A 1 113 ? 22.032 -16.179 8.755 1 73.95 113 VAL A C 1
ATOM 905 O O . VAL A 1 113 ? 21 -16.827 8.566 1 73.95 113 VAL A O 1
ATOM 908 N N . GLN A 1 114 ? 22.396 -15.701 9.91 1 76.37 114 GLN A N 1
ATOM 909 C CA . GLN A 1 114 ? 21.554 -15.965 11.073 1 76.37 114 GLN A CA 1
ATOM 910 C C . GLN A 1 114 ? 20.679 -14.759 11.402 1 76.37 114 GLN A C 1
ATOM 912 O O . GLN A 1 114 ? 19.709 -14.876 12.155 1 76.37 114 GLN A O 1
ATOM 917 N N . ASP A 1 115 ? 20.981 -13.636 10.786 1 85.7 115 ASP A N 1
ATOM 918 C CA . ASP A 1 115 ? 20.276 -12.433 11.217 1 85.7 115 ASP A CA 1
ATOM 919 C C . ASP A 1 115 ? 19.406 -11.874 10.093 1 85.7 115 ASP A C 1
ATOM 921 O O . ASP A 1 115 ? 19.859 -11.753 8.953 1 85.7 115 ASP A O 1
ATOM 925 N N . ALA A 1 116 ? 18.176 -11.532 10.415 1 86.06 116 ALA A N 1
ATOM 926 C CA . ALA A 1 116 ? 17.185 -11.042 9.46 1 86.06 116 ALA A CA 1
ATOM 927 C C . ALA A 1 116 ? 17.676 -9.778 8.761 1 86.06 116 ALA A C 1
ATOM 929 O O . ALA A 1 116 ? 17.425 -9.582 7.569 1 86.06 116 ALA A O 1
ATOM 930 N N . ASP A 1 117 ? 18.356 -8.973 9.531 1 82.59 117 ASP A N 1
ATOM 931 C CA . ASP A 1 117 ? 18.83 -7.712 8.971 1 82.59 117 ASP A CA 1
ATOM 932 C C . ASP A 1 117 ? 19.882 -7.952 7.89 1 82.59 117 ASP A C 1
ATOM 934 O O . ASP A 1 117 ? 19.87 -7.293 6.848 1 82.59 117 ASP A O 1
ATOM 938 N N . THR A 1 118 ? 20.739 -8.863 8.158 1 84.4 118 THR A N 1
ATOM 939 C CA . THR A 1 118 ? 21.779 -9.2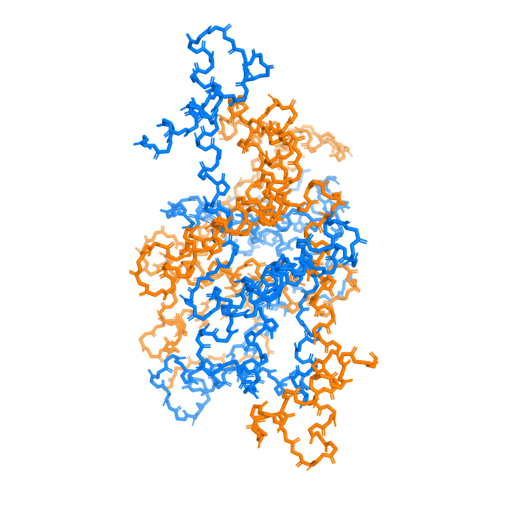1 7.196 1 84.4 118 THR A CA 1
ATOM 940 C C . THR A 1 118 ? 21.17 -9.816 5.935 1 84.4 118 THR A C 1
ATOM 942 O O . THR A 1 118 ? 21.622 -9.535 4.823 1 84.4 118 THR A O 1
ATOM 945 N N . VAL A 1 119 ? 20.156 -10.646 6.115 1 84.16 119 VAL A N 1
ATOM 946 C CA . VAL A 1 119 ? 19.468 -11.255 4.982 1 84.16 119 VAL A CA 1
ATOM 947 C C . VAL A 1 119 ? 18.838 -10.168 4.114 1 84.16 119 VAL A C 1
ATOM 949 O O . VAL A 1 119 ? 18.937 -10.211 2.885 1 84.16 119 VAL A O 1
ATOM 952 N N . LEU A 1 120 ? 18.194 -9.212 4.778 1 81.31 120 LEU A N 1
ATOM 953 C CA . LEU A 1 120 ? 17.518 -8.135 4.064 1 81.31 120 LEU A CA 1
ATOM 954 C C . LEU A 1 120 ? 18.511 -7.318 3.245 1 81.31 120 LEU A C 1
ATOM 956 O O . LEU A 1 120 ? 18.228 -6.951 2.102 1 81.31 120 LEU A O 1
ATOM 960 N N . GLU A 1 121 ? 19.649 -7.048 3.82 1 79.05 121 GLU A N 1
ATOM 961 C CA . GLU A 1 121 ? 20.685 -6.295 3.12 1 79.05 121 GLU A CA 1
ATOM 962 C C . GLU A 1 121 ? 21.182 -7.051 1.891 1 79.05 121 GLU A C 1
ATOM 964 O O . GLU A 1 121 ? 21.362 -6.462 0.823 1 79.05 121 GLU A O 1
ATOM 969 N N . GLY A 1 122 ? 21.459 -8.318 2.105 1 79.37 122 GLY A N 1
ATOM 970 C CA . GLY A 1 122 ? 21.879 -9.152 0.99 1 79.37 122 GLY A CA 1
ATOM 971 C C . GLY A 1 122 ? 20.841 -9.242 -0.112 1 79.37 122 GLY A C 1
ATOM 972 O O . GLY A 1 122 ? 21.179 -9.184 -1.297 1 79.37 122 GLY A O 1
ATOM 973 N N . TRP A 1 123 ? 19.602 -9.371 0.31 1 81.56 123 TRP A N 1
ATOM 974 C CA . TRP A 1 123 ? 18.472 -9.436 -0.611 1 81.56 123 TRP A CA 1
ATOM 975 C C . TRP A 1 123 ? 18.394 -8.176 -1.467 1 81.56 123 TRP A C 1
ATOM 977 O O . TRP A 1 123 ? 18.198 -8.255 -2.682 1 81.56 123 TRP A O 1
ATOM 987 N N . GLU A 1 124 ? 18.571 -7.046 -0.876 1 78.9 124 GLU A N 1
ATOM 988 C CA . GLU A 1 124 ? 18.51 -5.775 -1.59 1 78.9 124 GLU A CA 1
ATOM 989 C C . GLU A 1 124 ? 19.666 -5.64 -2.578 1 78.9 124 GLU A C 1
ATOM 991 O O . GLU A 1 124 ? 19.495 -5.098 -3.672 1 78.9 124 GLU A O 1
ATOM 996 N N . ALA A 1 125 ? 20.758 -6.065 -2.203 1 79.97 125 ALA A N 1
ATOM 997 C CA . ALA A 1 125 ? 21.926 -6.014 -3.079 1 79.97 125 ALA A CA 1
ATOM 998 C C . ALA A 1 125 ? 21.729 -6.896 -4.309 1 79.97 125 ALA A C 1
ATOM 1000 O O . ALA A 1 125 ? 22.061 -6.496 -5.427 1 79.97 125 ALA A O 1
ATOM 1001 N N . ILE A 1 126 ? 21.203 -8.093 -4.069 1 83.16 126 ILE A N 1
ATOM 1002 C CA . ILE A 1 126 ? 20.958 -9.041 -5.15 1 83.16 126 ILE A CA 1
ATOM 1003 C C . ILE A 1 126 ? 19.897 -8.482 -6.096 1 83.16 126 ILE A C 1
ATOM 1005 O O . ILE A 1 126 ? 20.044 -8.558 -7.318 1 83.16 126 ILE A O 1
ATOM 1009 N N . LYS A 1 127 ? 18.866 -7.871 -5.468 1 82.24 127 LYS A N 1
ATOM 1010 C CA . LYS A 1 127 ? 17.796 -7.266 -6.256 1 82.24 127 LYS A CA 1
ATOM 1011 C C . LYS A 1 127 ? 18.337 -6.161 -7.159 1 82.24 127 LYS A C 1
ATOM 1013 O O . LYS A 1 127 ? 17.966 -6.073 -8.332 1 82.24 127 LYS A O 1
ATOM 1018 N N . ARG A 1 128 ? 19.178 -5.351 -6.723 1 77.59 128 ARG A N 1
ATOM 1019 C CA . ARG A 1 128 ? 19.76 -4.251 -7.485 1 77.59 128 ARG A CA 1
ATOM 1020 C C . ARG A 1 128 ? 20.569 -4.771 -8.668 1 77.59 128 ARG A C 1
ATOM 1022 O O . ARG A 1 128 ? 20.475 -4.235 -9.775 1 77.59 128 ARG A O 1
ATOM 1029 N N . ARG A 1 129 ? 21.25 -5.765 -8.396 1 77.76 129 ARG A N 1
ATOM 1030 C CA . ARG A 1 129 ? 22.08 -6.357 -9.44 1 77.76 129 ARG A CA 1
ATOM 1031 C C . ARG A 1 129 ? 21.221 -6.992 -10.529 1 77.76 129 ARG A C 1
ATOM 1033 O O . ARG A 1 129 ? 21.511 -6.846 -11.718 1 77.76 129 ARG A O 1
ATOM 1040 N N . GLU A 1 130 ? 20.203 -7.662 -10.048 1 76.33 130 GLU A N 1
ATOM 1041 C CA . GLU A 1 130 ? 19.282 -8.321 -10.97 1 76.33 130 GLU A CA 1
ATOM 1042 C C . GLU A 1 130 ? 18.618 -7.311 -11.902 1 76.33 130 GLU A C 1
ATOM 1044 O O . GLU A 1 130 ? 18.384 -7.604 -13.076 1 76.33 130 GLU A O 1
ATOM 1049 N N . LYS A 1 131 ? 18.358 -6.137 -11.306 1 76.95 131 LYS A N 1
ATOM 1050 C CA . LYS A 1 131 ? 17.611 -5.138 -12.066 1 76.95 131 LYS A CA 1
ATOM 1051 C C . LYS A 1 131 ? 18.552 -4.223 -12.844 1 76.95 131 LYS A C 1
ATOM 1053 O O . LYS A 1 131 ? 18.102 -3.316 -13.548 1 76.95 131 LYS A O 1
ATOM 1058 N N . GLY A 1 132 ? 19.776 -4.538 -12.744 1 72.62 132 GLY A N 1
ATOM 1059 C CA . GLY A 1 132 ? 20.756 -3.752 -13.476 1 72.62 132 GLY A CA 1
ATOM 1060 C C . GLY A 1 132 ? 20.839 -2.312 -13.005 1 72.62 132 GLY A C 1
ATOM 1061 O O . GLY A 1 132 ? 21.117 -1.409 -13.797 1 72.62 132 GLY A O 1
ATOM 1062 N N . GLN A 1 133 ? 20.335 -2.179 -11.836 1 70 133 GLN A N 1
ATOM 1063 C CA . GLN A 1 133 ? 20.378 -0.819 -11.309 1 70 133 GLN A CA 1
ATOM 1064 C C . GLN A 1 133 ? 21.786 -0.451 -10.849 1 70 133 GLN A C 1
ATOM 1066 O O . GLN A 1 133 ? 22.296 -1.017 -9.88 1 70 133 GLN A O 1
ATOM 1071 N N . GLN A 1 134 ? 22.307 0.4 -11.585 1 72.72 134 GLN A N 1
ATOM 1072 C CA . GLN A 1 134 ? 23.701 0.761 -11.351 1 72.72 134 GLN A CA 1
ATOM 1073 C C . GLN A 1 134 ? 23.813 1.89 -10.331 1 72.72 134 GLN A C 1
ATOM 1075 O O . GLN A 1 134 ? 24.832 2.019 -9.648 1 72.72 134 GLN A O 1
ATOM 1080 N N . THR A 1 135 ? 22.669 2.696 -10.305 1 77.82 135 THR A N 1
ATOM 1081 C CA . THR A 1 135 ? 22.736 3.843 -9.405 1 77.82 135 THR A CA 1
ATOM 1082 C C . THR A 1 135 ? 21.52 3.879 -8.484 1 77.82 135 THR A C 1
ATOM 1084 O O . THR A 1 135 ? 20.503 3.24 -8.763 1 77.82 135 THR A O 1
ATOM 1087 N N . THR A 1 136 ? 21.672 4.516 -7.395 1 80.1 136 THR A N 1
ATOM 1088 C CA . THR A 1 136 ? 20.551 4.71 -6.483 1 80.1 136 THR A CA 1
ATOM 1089 C C . THR A 1 136 ? 19.446 5.526 -7.148 1 80.1 136 THR A C 1
ATOM 1091 O O . THR A 1 136 ? 18.261 5.278 -6.919 1 80.1 136 THR A O 1
ATOM 1094 N N . ALA A 1 137 ? 19.802 6.472 -7.953 1 81.01 137 ALA A N 1
ATOM 1095 C CA . ALA A 1 137 ? 18.817 7.273 -8.676 1 81.01 137 ALA A CA 1
ATOM 1096 C C . ALA A 1 137 ? 17.917 6.39 -9.536 1 81.01 137 ALA A C 1
ATOM 1098 O O . ALA A 1 137 ? 16.71 6.624 -9.625 1 81.01 137 ALA A O 1
ATOM 1099 N N . GLN A 1 138 ? 18.538 5.389 -10.097 1 79.11 138 GLN A N 1
ATOM 1100 C CA . GLN A 1 138 ? 17.759 4.45 -10.898 1 79.11 138 GLN A CA 1
ATOM 1101 C C . GLN A 1 138 ? 16.796 3.65 -10.026 1 79.11 138 GLN A C 1
ATOM 1103 O O . GLN A 1 138 ? 15.667 3.37 -10.435 1 79.11 138 GLN A O 1
ATOM 1108 N N . ALA A 1 139 ? 17.288 3.354 -8.852 1 82.26 139 ALA A N 1
ATOM 1109 C CA . ALA A 1 139 ? 16.435 2.645 -7.902 1 82.26 139 ALA A CA 1
ATOM 1110 C C . ALA A 1 139 ? 15.265 3.517 -7.458 1 82.26 139 ALA A C 1
ATOM 1112 O O . ALA A 1 139 ? 14.152 3.023 -7.265 1 82.26 139 ALA A O 1
ATOM 1113 N N . LEU A 1 140 ? 15.482 4.799 -7.301 1 88.05 140 LEU A N 1
ATOM 1114 C CA . LEU A 1 140 ? 14.434 5.741 -6.924 1 88.05 140 LEU A CA 1
ATOM 1115 C C . LEU A 1 140 ? 13.399 5.876 -8.036 1 88.05 140 LEU A C 1
ATOM 1117 O O . LEU A 1 140 ? 12.196 5.903 -7.769 1 88.05 140 LEU A O 1
ATOM 1121 N N . ASP A 1 141 ? 13.88 5.832 -9.233 1 80.73 141 ASP A N 1
ATOM 1122 C CA . ASP A 1 141 ? 13.006 5.945 -10.397 1 80.73 141 ASP A CA 1
ATOM 1123 C C . ASP A 1 141 ? 12.097 4.725 -10.522 1 80.73 141 ASP A C 1
ATOM 1125 O O . ASP A 1 141 ? 11.022 4.804 -11.12 1 80.73 141 ASP A O 1
ATOM 1129 N N . ALA A 1 142 ? 12.553 3.686 -9.954 1 77.35 142 ALA A N 1
ATOM 1130 C CA . ALA A 1 142 ? 11.833 2.422 -10.084 1 77.35 142 ALA A CA 1
ATOM 1131 C C . ALA A 1 142 ? 10.681 2.341 -9.087 1 77.35 142 ALA A C 1
ATOM 1133 O O . ALA A 1 142 ? 9.823 1.461 -9.19 1 77.35 142 ALA A O 1
ATOM 1134 N N . VAL A 1 143 ? 10.679 3.284 -8.156 1 83.33 143 VAL A N 1
ATOM 1135 C CA . VAL A 1 143 ? 9.572 3.293 -7.205 1 83.33 143 VAL A CA 1
ATOM 1136 C C . VAL A 1 143 ? 8.274 3.647 -7.927 1 83.33 143 VAL A C 1
ATOM 1138 O O . VAL A 1 143 ? 8.189 4.681 -8.593 1 83.33 143 VAL A O 1
ATOM 1141 N N . ALA A 1 144 ? 7.294 2.84 -7.775 1 74.18 144 ALA A N 1
ATOM 1142 C CA . ALA A 1 144 ? 6.041 2.918 -8.521 1 74.18 144 ALA A CA 1
ATOM 1143 C C . ALA A 1 144 ? 5.326 4.24 -8.254 1 74.18 144 ALA A C 1
ATOM 1145 O O . ALA A 1 144 ? 5.122 4.621 -7.099 1 74.18 144 ALA A O 1
ATOM 1146 N N . ARG A 1 145 ? 4.89 4.913 -9.287 1 77.86 145 ARG A N 1
ATOM 1147 C CA . ARG A 1 145 ? 4.162 6.175 -9.197 1 77.86 145 ARG A CA 1
ATOM 1148 C C . ARG A 1 145 ? 2.736 5.95 -8.708 1 77.86 145 ARG A C 1
ATOM 1150 O O . ARG A 1 145 ? 2.075 6.887 -8.254 1 77.86 145 ARG A O 1
ATOM 1157 N N . SER A 1 146 ? 2.313 4.727 -8.792 1 74.47 146 SER A N 1
ATOM 1158 C CA . SER A 1 146 ? 0.933 4.4 -8.448 1 74.47 146 SER A CA 1
ATOM 1159 C C . SER A 1 146 ? 0.763 4.233 -6.942 1 74.47 146 SER A C 1
ATOM 1161 O O . SER A 1 146 ? -0.362 4.182 -6.44 1 74.47 146 SER A O 1
ATOM 1163 N N . LEU A 1 147 ? 1.865 4.167 -6.225 1 84.17 147 LEU A N 1
ATOM 1164 C CA . LEU A 1 147 ? 1.779 4.041 -4.774 1 84.17 147 LEU A CA 1
ATOM 1165 C C . LEU A 1 147 ? 1.121 5.272 -4.159 1 84.17 147 LEU A C 1
ATOM 1167 O O . LEU A 1 147 ? 1.25 6.379 -4.687 1 84.17 147 LEU A O 1
ATOM 1171 N N . PRO A 1 148 ? 0.43 5.001 -3.014 1 86.94 148 PRO A N 1
ATOM 1172 C CA . PRO A 1 148 ? 0.036 6.193 -2.259 1 86.94 148 PRO A CA 1
ATOM 1173 C C . PRO A 1 148 ? 1.209 7.134 -1.989 1 86.94 148 PRO A C 1
ATOM 1175 O O . PRO A 1 148 ? 2.323 6.677 -1.721 1 86.94 148 PRO A O 1
ATOM 1178 N N . GLY A 1 149 ? 0.997 8.347 -2.109 1 90.7 149 GLY A N 1
ATOM 1179 C CA . GLY A 1 149 ? 2.052 9.343 -2.015 1 90.7 149 GLY A CA 1
ATOM 1180 C C . GLY A 1 149 ? 2.909 9.189 -0.772 1 90.7 149 GLY A C 1
ATOM 1181 O O . GLY A 1 149 ? 4.134 9.315 -0.837 1 90.7 149 GLY A O 1
ATOM 1182 N N . LEU A 1 150 ? 2.278 8.906 0.339 1 94.48 150 LEU A N 1
ATOM 1183 C CA . LEU A 1 150 ? 3.005 8.775 1.597 1 94.48 150 LEU A CA 1
ATOM 1184 C C . LEU A 1 150 ? 3.949 7.578 1.557 1 94.48 150 LEU A C 1
ATOM 1186 O O . LEU A 1 150 ? 5.093 7.669 2.008 1 94.48 150 LEU A O 1
ATOM 1190 N N . TRP A 1 151 ? 3.517 6.499 0.985 1 91.22 151 TRP A N 1
ATOM 1191 C CA . TRP A 1 151 ? 4.349 5.306 0.866 1 91.22 151 TRP A CA 1
ATOM 1192 C C . TRP A 1 151 ? 5.467 5.521 -0.148 1 91.22 151 TRP A C 1
ATOM 1194 O O . TRP A 1 151 ? 6.595 5.066 0.056 1 91.22 151 TRP A O 1
ATOM 1204 N N . ARG A 1 152 ? 5.094 6.176 -1.195 1 91.68 152 ARG A N 1
ATOM 1205 C CA . ARG A 1 152 ? 6.12 6.463 -2.192 1 91.68 152 ARG A CA 1
ATOM 1206 C C . ARG A 1 152 ? 7.236 7.318 -1.599 1 91.68 152 ARG A C 1
ATOM 1208 O O . ARG A 1 152 ? 8.417 7.012 -1.771 1 91.68 152 ARG A O 1
ATOM 1215 N N . ALA A 1 153 ? 6.843 8.359 -0.877 1 95.16 153 ALA A N 1
ATOM 1216 C CA . ALA A 1 153 ? 7.812 9.236 -0.225 1 95.16 153 ALA A CA 1
ATOM 1217 C C . ALA A 1 153 ? 8.694 8.455 0.745 1 95.16 153 ALA A C 1
ATOM 1219 O O . ALA A 1 153 ? 9.913 8.638 0.771 1 95.16 153 ALA A O 1
ATOM 1220 N N . GLU A 1 154 ? 8.075 7.63 1.526 1 95 154 GLU A N 1
ATOM 1221 C CA . GLU A 1 154 ? 8.812 6.832 2.502 1 95 154 GLU A CA 1
ATOM 1222 C C . GLU A 1 154 ? 9.818 5.913 1.817 1 95 154 GLU A C 1
ATOM 1224 O O . GLU A 1 154 ? 10.955 5.778 2.273 1 95 154 GLU A O 1
ATOM 1229 N N . LYS A 1 155 ? 9.428 5.229 0.761 1 92.28 155 LYS A N 1
ATOM 1230 C CA . LYS A 1 155 ? 10.302 4.319 0.026 1 92.28 155 LYS A CA 1
ATOM 1231 C C . LYS A 1 155 ? 11.484 5.066 -0.585 1 92.28 155 LYS A C 1
ATOM 1233 O O . LYS A 1 155 ? 12.617 4.583 -0.548 1 92.28 155 LYS A O 1
ATOM 1238 N N . LEU A 1 156 ? 11.247 6.234 -1.166 1 94.15 156 LEU A N 1
ATOM 1239 C CA . LEU A 1 156 ? 12.308 7.051 -1.744 1 94.15 156 LEU A CA 1
ATOM 1240 C C . LEU A 1 156 ? 13.322 7.457 -0.679 1 94.15 156 LEU A C 1
ATOM 1242 O O . LEU A 1 156 ? 14.53 7.328 -0.885 1 94.15 156 LEU A O 1
ATOM 1246 N N . GLN A 1 157 ? 12.811 7.897 0.439 1 94.72 157 GLN A N 1
ATOM 1247 C CA . GLN A 1 157 ? 13.677 8.336 1.528 1 94.72 157 GLN A CA 1
ATOM 1248 C C . GLN A 1 157 ? 14.485 7.171 2.092 1 94.72 157 GLN A C 1
ATOM 1250 O O . GLN A 1 157 ? 15.662 7.327 2.424 1 94.72 157 GLN A O 1
ATOM 1255 N N . SER A 1 158 ? 13.831 5.995 2.202 1 92.82 158 SER A N 1
ATOM 1256 C CA . SER A 1 158 ? 14.503 4.81 2.725 1 92.82 158 SER A CA 1
ATOM 1257 C C . SER A 1 158 ? 15.65 4.379 1.817 1 92.82 158 SER A C 1
ATOM 1259 O O . SER A 1 158 ? 16.736 4.044 2.296 1 92.82 158 SER A O 1
ATOM 1261 N N . LYS A 1 159 ? 15.436 4.368 0.544 1 89.46 159 LYS A N 1
ATOM 1262 C CA . LYS A 1 159 ? 16.47 3.993 -0.416 1 89.46 159 LYS A CA 1
ATOM 1263 C C . LYS A 1 159 ? 17.635 4.978 -0.383 1 89.46 159 LYS A C 1
ATOM 1265 O O . LYS A 1 159 ? 18.797 4.576 -0.463 1 89.46 159 LYS A O 1
ATOM 1270 N N . ALA A 1 160 ? 17.338 6.313 -0.31 1 90.8 160 ALA A N 1
ATOM 1271 C CA . ALA A 1 160 ? 18.377 7.337 -0.235 1 90.8 160 ALA A CA 1
ATOM 1272 C C . ALA A 1 160 ? 19.192 7.198 1.047 1 90.8 160 ALA A C 1
ATOM 1274 O O . ALA A 1 160 ? 20.415 7.358 1.033 1 90.8 160 ALA A O 1
ATOM 1275 N N . ALA A 1 161 ? 18.517 6.882 2.162 1 90.37 161 ALA A N 1
ATOM 1276 C CA . ALA A 1 161 ? 19.168 6.732 3.46 1 90.37 161 ALA A CA 1
ATOM 1277 C C . ALA A 1 161 ? 20.15 5.564 3.45 1 90.37 161 ALA A C 1
ATOM 1279 O O . ALA A 1 161 ? 21.21 5.63 4.077 1 90.37 161 ALA A O 1
ATOM 1280 N N . ARG A 1 162 ? 19.754 4.49 2.788 1 85.45 162 ARG A N 1
ATOM 1281 C CA . ARG A 1 162 ? 20.606 3.308 2.701 1 85.45 162 ARG A CA 1
ATOM 1282 C C . ARG A 1 162 ? 21.915 3.627 1.986 1 85.45 162 ARG A C 1
ATOM 1284 O O . ARG A 1 162 ? 22.937 2.985 2.235 1 85.45 162 ARG A O 1
ATOM 1291 N N . ASP A 1 163 ? 21.867 4.68 1.2 1 84.05 163 ASP A N 1
ATOM 1292 C CA . ASP A 1 163 ? 23.055 5.106 0.466 1 84.05 163 ASP A CA 1
ATOM 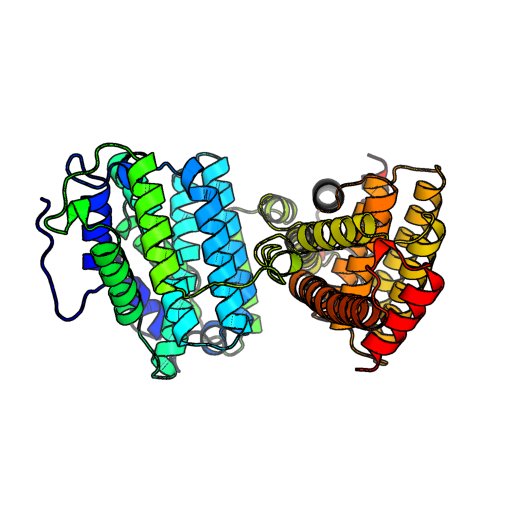1293 C C . ASP A 1 163 ? 23.797 6.21 1.216 1 84.05 163 ASP A C 1
ATOM 1295 O O . ASP A 1 163 ? 24.687 6.856 0.658 1 84.05 163 ASP A O 1
ATOM 1299 N N . GLY A 1 164 ? 23.308 6.529 2.417 1 85.58 164 GLY A N 1
ATOM 1300 C CA . GLY A 1 164 ? 24.01 7.468 3.278 1 85.58 164 GLY A CA 1
ATOM 1301 C C . GLY A 1 164 ? 23.464 8.881 3.191 1 85.58 164 GLY A C 1
ATOM 1302 O O . GLY A 1 164 ? 24.004 9.8 3.81 1 85.58 164 GLY A O 1
ATOM 1303 N N . PHE A 1 165 ? 22.451 9.066 2.388 1 89.51 165 PHE A N 1
ATOM 1304 C CA . PHE A 1 165 ? 21.843 10.385 2.255 1 89.51 165 PHE A CA 1
ATOM 1305 C C . PHE A 1 165 ? 20.717 10.566 3.266 1 89.51 165 PHE A C 1
ATOM 1307 O O . PHE A 1 165 ? 19.539 10.489 2.91 1 89.51 165 PHE A O 1
ATOM 1314 N N . ASP A 1 166 ? 21.148 10.832 4.431 1 90.21 166 ASP A N 1
ATOM 1315 C CA . ASP A 1 166 ? 20.187 10.986 5.519 1 90.21 166 ASP A CA 1
ATOM 1316 C C . ASP A 1 166 ? 20.772 11.826 6.652 1 90.21 166 ASP A C 1
ATOM 1318 O O . ASP A 1 166 ? 21.978 12.08 6.686 1 90.21 166 ASP A O 1
ATOM 1322 N N . TRP A 1 167 ? 19.879 12.378 7.498 1 89.92 167 TRP A N 1
ATOM 1323 C CA . TRP A 1 167 ? 20.316 13.055 8.715 1 89.92 167 TRP A CA 1
ATOM 1324 C C . TRP A 1 167 ? 20.908 12.061 9.707 1 89.92 167 TRP A C 1
ATOM 1326 O O . TRP A 1 167 ? 20.528 10.888 9.723 1 89.92 167 TRP A O 1
ATOM 1336 N N . PRO A 1 168 ? 21.835 12.521 10.515 1 90.88 168 PRO A N 1
ATOM 1337 C CA . PRO A 1 168 ? 22.425 11.62 11.507 1 90.88 168 PRO A CA 1
ATOM 1338 C C . PRO A 1 168 ? 21.43 11.197 12.586 1 90.88 168 PRO A C 1
ATOM 1340 O O . PRO A 1 168 ? 21.566 10.119 13.169 1 90.88 168 PRO A O 1
ATOM 1343 N N . ASP A 1 169 ? 20.55 12.091 12.884 1 92.06 169 ASP A N 1
ATOM 1344 C CA . ASP A 1 169 ? 19.512 11.782 13.863 1 92.06 169 ASP A CA 1
ATOM 1345 C C . ASP A 1 169 ? 18.218 12.527 13.544 1 92.06 169 ASP A C 1
ATOM 1347 O O . ASP A 1 169 ? 18.123 13.207 12.52 1 92.06 169 ASP A O 1
ATOM 1351 N N . ILE A 1 170 ? 17.301 12.368 14.449 1 94.69 170 ILE A N 1
ATOM 1352 C CA . ILE A 1 170 ? 15.945 12.834 14.177 1 94.69 170 ILE A CA 1
ATOM 1353 C C . ILE A 1 170 ? 15.901 14.359 14.242 1 94.69 170 ILE A C 1
ATOM 1355 O O . ILE A 1 170 ? 14.966 14.981 13.731 1 94.69 170 ILE A O 1
ATOM 1359 N N . SER A 1 171 ? 16.804 15.059 14.933 1 94.88 171 SER A N 1
ATOM 1360 C CA . SER A 1 171 ? 16.773 16.506 15.119 1 94.88 171 SER A CA 1
ATOM 1361 C C . SER A 1 171 ? 16.758 17.235 13.78 1 94.88 171 SER A C 1
ATOM 1363 O O . SER A 1 171 ? 16.048 18.23 13.617 1 94.88 171 SER A O 1
ATOM 1365 N N . GLY A 1 172 ? 17.563 16.754 12.804 1 93.57 172 GLY A N 1
ATOM 1366 C CA . GLY A 1 172 ? 17.565 17.353 11.479 1 93.57 172 GLY A CA 1
ATOM 1367 C C . GLY A 1 172 ? 16.226 17.245 10.773 1 93.57 172 GLY A C 1
ATOM 1368 O O . GLY A 1 172 ? 15.781 18.195 10.127 1 93.57 172 GLY A O 1
ATOM 1369 N N . ALA A 1 173 ? 15.602 16.097 10.902 1 95.11 173 ALA A N 1
ATOM 1370 C CA . ALA A 1 173 ? 14.301 15.871 10.278 1 95.11 173 ALA A CA 1
ATOM 1371 C C . ALA A 1 173 ? 13.237 16.784 10.882 1 95.11 173 ALA A C 1
ATOM 1373 O O . ALA A 1 173 ? 12.413 17.349 10.16 1 95.11 173 ALA A O 1
ATOM 1374 N N . LEU A 1 174 ? 13.273 16.92 12.209 1 96.86 174 LEU A N 1
ATOM 1375 C CA . LEU A 1 174 ? 12.313 17.772 12.902 1 96.86 174 LEU A CA 1
ATOM 1376 C C . LEU A 1 174 ? 12.511 19.236 12.522 1 96.86 174 LEU A C 1
ATOM 1378 O O . LEU A 1 174 ? 11.54 19.959 12.292 1 96.86 174 LEU A O 1
ATOM 1382 N N . ALA A 1 175 ? 13.726 19.66 12.482 1 96.29 175 ALA A N 1
ATOM 1383 C CA . ALA A 1 175 ? 14.031 21.033 12.087 1 96.29 175 ALA A CA 1
ATOM 1384 C C . ALA A 1 175 ? 13.547 21.316 10.668 1 96.29 175 ALA A C 1
ATOM 1386 O O . ALA A 1 175 ? 13.048 22.407 10.382 1 96.29 175 ALA A O 1
ATOM 1387 N N . LYS A 1 176 ? 13.79 20.39 9.81 1 95.93 176 LYS A N 1
ATOM 1388 C CA . LYS A 1 176 ? 13.34 20.554 8.43 1 95.93 176 LYS A CA 1
ATOM 1389 C C . LYS A 1 176 ? 11.819 20.654 8.357 1 95.93 176 LYS A C 1
ATOM 1391 O O . LYS A 1 176 ? 11.281 21.43 7.564 1 95.93 176 LYS A O 1
ATOM 1396 N N . LEU A 1 177 ? 11.116 19.833 9.114 1 97.34 177 LEU A N 1
ATOM 1397 C CA . LEU A 1 177 ? 9.661 19.926 9.165 1 97.34 177 LEU A CA 1
ATOM 1398 C C . LEU A 1 177 ? 9.22 21.325 9.583 1 97.34 177 LEU A C 1
ATOM 1400 O O . LEU A 1 177 ? 8.309 21.899 8.982 1 97.34 177 LEU A O 1
ATOM 1404 N N . ASP A 1 178 ? 9.819 21.877 10.613 1 97.49 178 ASP A N 1
ATOM 1405 C CA . ASP A 1 178 ? 9.506 23.229 11.065 1 97.49 178 ASP A CA 1
ATOM 1406 C C . ASP A 1 178 ? 9.712 24.245 9.944 1 97.49 178 ASP A C 1
ATOM 1408 O O . ASP A 1 178 ? 8.892 25.146 9.756 1 97.49 178 ASP A O 1
ATOM 1412 N N . GLU A 1 179 ? 10.831 24.065 9.259 1 96.4 179 GLU A N 1
ATOM 1413 C CA . GLU A 1 179 ? 11.146 24.953 8.144 1 96.4 179 GLU A CA 1
ATOM 1414 C C . GLU A 1 179 ? 10.068 24.889 7.066 1 96.4 179 GLU A C 1
ATOM 1416 O O . GLU A 1 179 ? 9.604 25.924 6.583 1 96.4 179 GLU A O 1
ATOM 1421 N N . GLU A 1 180 ? 9.681 23.655 6.688 1 96.99 180 GLU A N 1
ATOM 1422 C CA . GLU A 1 180 ? 8.68 23.476 5.641 1 96.99 180 GLU A CA 1
ATOM 1423 C C . GLU A 1 180 ? 7.327 24.038 6.069 1 96.99 180 GLU A C 1
ATOM 1425 O O . GLU A 1 180 ? 6.576 24.559 5.242 1 96.99 180 GLU A O 1
ATOM 1430 N N . VAL A 1 181 ? 7.023 23.857 7.343 1 97.44 181 VAL A N 1
ATOM 1431 C CA . VAL A 1 181 ? 5.763 24.391 7.851 1 97.44 181 VAL A CA 1
ATOM 1432 C C . VAL A 1 181 ? 5.776 25.916 7.763 1 97.44 181 VAL A C 1
ATOM 1434 O O . VAL A 1 181 ? 4.777 26.53 7.379 1 97.44 181 VAL A O 1
ATOM 1437 N N . SER A 1 182 ? 6.852 26.532 8.142 1 96.84 182 SER A N 1
ATOM 1438 C CA . SER A 1 182 ? 6.994 27.98 8.029 1 96.84 182 SER A CA 1
ATOM 1439 C C . SER A 1 182 ? 6.835 28.44 6.584 1 96.84 182 SER A C 1
ATOM 1441 O O . SER A 1 182 ? 6.225 29.478 6.321 1 96.84 182 SER A O 1
ATOM 1443 N N . GLU A 1 183 ? 7.424 27.686 5.67 1 96.38 183 GLU A N 1
ATOM 1444 C CA . GLU A 1 183 ? 7.303 28.012 4.253 1 96.38 183 GLU A CA 1
ATOM 1445 C C . GLU A 1 183 ? 5.865 27.852 3.77 1 96.38 183 GLU A C 1
ATOM 1447 O O . GLU A 1 183 ? 5.403 28.612 2.916 1 96.38 183 GLU A O 1
ATOM 1452 N N . LEU A 1 184 ? 5.19 26.871 4.311 1 96.35 184 LEU A N 1
ATOM 1453 C CA . LEU A 1 184 ? 3.788 26.683 3.955 1 96.35 184 LEU A CA 1
ATOM 1454 C C . LEU A 1 184 ? 2.941 27.852 4.444 1 96.35 184 LEU A C 1
ATOM 1456 O O . LEU A 1 184 ? 2.026 28.296 3.747 1 96.35 184 LEU A O 1
ATOM 1460 N N . HIS A 1 185 ? 3.241 28.373 5.671 1 96.47 185 HIS A N 1
ATOM 1461 C CA . HIS A 1 185 ? 2.557 29.555 6.186 1 96.47 185 HIS A CA 1
ATOM 1462 C C . HIS A 1 185 ? 2.701 30.734 5.23 1 96.47 185 HIS A C 1
ATOM 1464 O O . HIS A 1 185 ? 1.716 31.406 4.914 1 96.47 185 HIS A O 1
ATOM 1470 N N . ARG A 1 186 ? 3.918 30.953 4.773 1 96.02 186 ARG A N 1
ATOM 1471 C CA . ARG A 1 186 ? 4.191 32.059 3.861 1 96.02 186 ARG A CA 1
ATOM 1472 C C . ARG A 1 186 ? 3.473 31.861 2.53 1 96.02 186 ARG A C 1
ATOM 1474 O O . ARG A 1 186 ? 2.883 32.799 1.992 1 96.02 186 ARG A O 1
ATOM 1481 N N . ALA A 1 187 ? 3.52 30.652 2.045 1 94.78 187 ALA A N 1
ATOM 1482 C CA . ALA A 1 187 ? 2.871 30.353 0.772 1 94.78 187 ALA A CA 1
ATOM 1483 C C . ALA A 1 187 ? 1.36 30.539 0.868 1 94.78 187 ALA A C 1
ATOM 1485 O O . ALA A 1 187 ? 0.723 31.004 -0.08 1 94.78 187 ALA A O 1
ATOM 1486 N N . ALA A 1 188 ? 0.826 30.122 2.005 1 92.4 188 ALA A N 1
ATOM 1487 C CA . ALA A 1 188 ? -0.611 30.252 2.23 1 92.4 188 ALA A CA 1
ATOM 1488 C C . ALA A 1 188 ? -1.031 31.719 2.256 1 92.4 188 ALA A C 1
ATOM 1490 O O . ALA A 1 188 ? -2.18 32.048 1.949 1 92.4 188 ALA A O 1
ATOM 1491 N N . ALA A 1 189 ? -0.075 32.567 2.631 1 92.4 189 ALA A N 1
ATOM 1492 C CA . ALA A 1 189 ? -0.319 34.007 2.664 1 92.4 189 ALA A CA 1
ATOM 1493 C C . ALA A 1 189 ? -0.033 34.643 1.307 1 92.4 189 ALA A C 1
ATOM 1495 O O . ALA A 1 189 ? -0.123 35.863 1.154 1 92.4 189 ALA A O 1
ATOM 1496 N N . GLY A 1 190 ? 0.381 33.87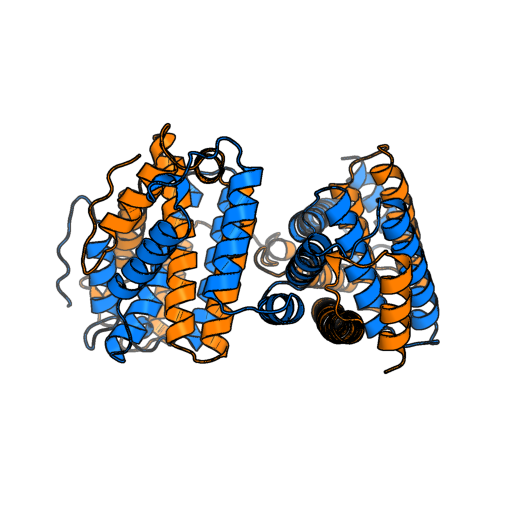1 0.325 1 89.76 190 GLY A N 1
ATOM 1497 C CA . GLY A 1 190 ? 0.545 34.368 -1.032 1 89.76 190 GLY A CA 1
ATOM 1498 C C . GLY A 1 190 ? 1.998 34.504 -1.446 1 89.76 190 GLY A C 1
ATOM 1499 O O . GLY A 1 190 ? 2.294 34.966 -2.55 1 89.76 190 GLY A O 1
ATOM 1500 N N . ASP A 1 191 ? 2.882 34.121 -0.587 1 92.71 191 ASP A N 1
ATOM 1501 C CA . ASP A 1 191 ? 4.311 34.246 -0.86 1 92.71 191 ASP A CA 1
ATOM 1502 C C . ASP A 1 191 ? 4.931 32.887 -1.175 1 92.71 191 ASP A C 1
ATOM 1504 O O . ASP A 1 191 ? 5.699 32.349 -0.376 1 92.71 191 ASP A O 1
ATOM 1508 N N . GLY A 1 192 ? 4.711 32.362 -2.354 1 91.6 192 GLY A N 1
ATOM 1509 C CA . GLY A 1 192 ? 5.312 31.1 -2.753 1 91.6 192 GLY A CA 1
ATOM 1510 C C . GLY A 1 192 ? 4.316 30.132 -3.364 1 91.6 192 GLY A C 1
ATOM 1511 O O . GLY A 1 192 ? 3.15 30.478 -3.566 1 91.6 192 GLY A O 1
ATOM 1512 N N . ASP A 1 193 ? 4.713 28.975 -3.766 1 93.19 193 ASP A N 1
ATOM 1513 C CA . ASP A 1 193 ? 3.892 27.919 -4.35 1 93.19 193 ASP A CA 1
ATOM 1514 C C . ASP A 1 193 ? 3.329 26.999 -3.269 1 93.19 193 ASP A C 1
ATOM 1516 O O . ASP A 1 193 ? 4.027 26.108 -2.78 1 93.19 193 ASP A O 1
ATOM 1520 N N . VAL A 1 194 ? 2.089 27.2 -3.024 1 92.03 194 VAL A N 1
ATOM 1521 C CA . VAL A 1 194 ? 1.462 26.511 -1.901 1 92.03 194 VAL A CA 1
ATOM 1522 C C . VAL A 1 194 ? 1.455 25.005 -2.157 1 92.03 194 VAL A C 1
ATOM 1524 O O . VAL A 1 194 ? 1.582 24.21 -1.223 1 92.03 194 VAL A O 1
ATOM 1527 N N . THR A 1 195 ? 1.31 24.565 -3.396 1 91.08 195 THR A N 1
ATOM 1528 C CA . THR A 1 195 ? 1.324 23.145 -3.729 1 91.08 195 THR A CA 1
ATOM 1529 C C . THR A 1 195 ? 2.678 22.525 -3.398 1 91.08 195 THR A C 1
ATOM 1531 O O . THR A 1 195 ? 2.745 21.461 -2.779 1 91.08 195 THR A O 1
ATOM 1534 N N . GLU A 1 196 ? 3.702 23.181 -3.785 1 93.97 196 GLU A N 1
ATOM 1535 C CA . GLU A 1 196 ? 5.055 22.702 -3.518 1 93.97 196 GLU A CA 1
ATOM 1536 C C . GLU A 1 196 ? 5.331 22.636 -2.019 1 93.97 196 GLU A C 1
ATOM 1538 O O . GLU A 1 196 ? 5.896 21.656 -1.528 1 93.97 196 GLU A O 1
ATOM 1543 N N . GLU A 1 197 ? 4.913 23.709 -1.341 1 96.22 197 GLU A N 1
ATOM 1544 C CA . GLU A 1 197 ? 5.206 23.774 0.088 1 96.22 197 GLU A CA 1
ATOM 1545 C C . GLU A 1 197 ? 4.412 22.725 0.862 1 96.22 197 GLU A C 1
ATOM 1547 O O . GLU A 1 197 ? 4.9 22.174 1.85 1 96.22 197 GLU A O 1
ATOM 1552 N N . LEU A 1 198 ? 3.194 22.49 0.43 1 96.29 198 LEU A N 1
ATOM 1553 C CA . LEU A 1 198 ? 2.426 21.424 1.064 1 96.29 198 LEU A CA 1
ATOM 1554 C C . LEU A 1 198 ? 3.101 20.072 0.859 1 96.29 198 LEU A C 1
ATOM 1556 O O . LEU A 1 198 ? 3.211 19.279 1.797 1 96.29 198 LEU A O 1
ATOM 1560 N N . GLY A 1 199 ? 3.478 19.812 -0.373 1 96.81 199 GLY A N 1
ATOM 1561 C CA . GLY A 1 199 ? 4.214 18.59 -0.653 1 96.81 199 GLY A CA 1
ATOM 1562 C C . GLY A 1 199 ? 5.459 18.434 0.199 1 96.81 199 GLY A C 1
ATOM 1563 O O . GLY A 1 199 ? 5.75 17.34 0.689 1 96.81 199 GLY A O 1
ATOM 1564 N N . ASP A 1 200 ? 6.167 19.533 0.391 1 97.36 200 ASP A N 1
ATOM 1565 C CA . ASP A 1 200 ? 7.393 19.512 1.182 1 97.36 200 ASP A CA 1
ATOM 1566 C C . ASP A 1 200 ? 7.095 19.204 2.648 1 97.36 200 ASP A C 1
ATOM 1568 O O . ASP A 1 200 ? 7.861 18.498 3.307 1 97.36 200 ASP A O 1
ATOM 1572 N N . VAL A 1 201 ? 6.003 19.783 3.173 1 98.15 201 VAL A N 1
ATOM 1573 C CA . VAL A 1 201 ? 5.604 19.498 4.547 1 98.15 201 VAL A CA 1
ATOM 1574 C C . VAL A 1 201 ? 5.281 18.013 4.694 1 98.15 201 VAL A C 1
ATOM 1576 O O . VAL A 1 201 ? 5.738 17.363 5.637 1 98.15 201 VAL A O 1
ATOM 1579 N N . LEU A 1 202 ? 4.493 17.458 3.776 1 97.97 202 LEU A N 1
ATOM 1580 C CA . LEU A 1 202 ? 4.12 16.048 3.813 1 97.97 202 LEU A CA 1
ATOM 1581 C C . LEU A 1 202 ? 5.353 15.156 3.722 1 97.97 202 LEU A C 1
ATOM 1583 O O . LEU A 1 202 ? 5.481 14.188 4.475 1 97.97 202 LEU A O 1
ATOM 1587 N N . PHE A 1 203 ? 6.267 15.501 2.846 1 98.01 203 PHE A N 1
ATOM 1588 C CA . PHE A 1 203 ? 7.502 14.751 2.647 1 98.01 203 PHE A CA 1
ATOM 1589 C C . PHE A 1 203 ? 8.36 14.777 3.907 1 98.01 203 PHE A C 1
ATOM 1591 O O . PHE A 1 203 ? 8.926 13.755 4.3 1 98.01 203 PHE A O 1
ATOM 1598 N N . ALA A 1 204 ? 8.454 15.997 4.532 1 97.68 204 ALA A N 1
ATOM 1599 C CA . ALA A 1 204 ? 9.232 16.149 5.759 1 97.68 204 ALA A CA 1
ATOM 1600 C C . ALA A 1 204 ? 8.607 15.361 6.906 1 97.68 204 ALA A C 1
ATOM 1602 O O . ALA A 1 204 ? 9.319 14.789 7.735 1 97.68 204 ALA A O 1
ATOM 1603 N N . ALA A 1 205 ? 7.295 15.391 6.943 1 97.89 205 ALA A N 1
ATOM 1604 C CA . ALA A 1 205 ? 6.604 14.624 7.976 1 97.89 205 ALA A CA 1
ATOM 1605 C C . ALA A 1 205 ? 6.888 13.131 7.833 1 97.89 205 ALA A C 1
ATOM 1607 O O . ALA A 1 205 ? 7.089 12.432 8.829 1 97.89 205 ALA A O 1
ATOM 1608 N N . VAL A 1 206 ? 6.867 12.653 6.602 1 97.32 206 VAL A N 1
ATOM 1609 C CA . VAL A 1 206 ? 7.181 11.255 6.327 1 97.32 206 VAL A CA 1
ATOM 1610 C C . VAL A 1 206 ? 8.594 10.938 6.809 1 97.32 206 VAL A C 1
ATOM 1612 O O . VAL A 1 206 ? 8.843 9.86 7.355 1 97.32 206 VAL A O 1
ATOM 1615 N N . LYS A 1 207 ? 9.551 11.849 6.653 1 96.81 207 LYS A N 1
ATOM 1616 C CA . LYS A 1 207 ? 10.926 11.655 7.104 1 96.81 207 LYS A CA 1
ATOM 1617 C C . LYS A 1 207 ? 10.988 11.465 8.617 1 96.81 207 LYS A C 1
ATOM 1619 O O . LYS A 1 207 ? 11.712 10.598 9.11 1 96.81 207 LYS A O 1
ATOM 1624 N N . VAL A 1 208 ? 10.236 12.287 9.331 1 96.84 208 VAL A N 1
ATOM 1625 C CA . VAL A 1 208 ? 10.166 12.143 10.781 1 96.84 208 VAL A CA 1
ATOM 1626 C C . VAL A 1 208 ? 9.61 10.767 11.138 1 96.84 208 VAL A C 1
ATOM 1628 O O . VAL A 1 208 ? 10.148 10.08 12.01 1 96.84 208 VAL A O 1
ATOM 1631 N N . GLY A 1 209 ? 8.509 10.381 10.471 1 95.89 209 GLY A N 1
ATOM 1632 C CA . GLY A 1 209 ? 7.941 9.059 10.678 1 95.89 209 GLY A CA 1
ATOM 1633 C C . GLY A 1 209 ? 8.949 7.94 10.492 1 95.89 209 GLY A C 1
ATOM 1634 O O . GLY A 1 209 ? 8.985 6.992 11.279 1 95.89 209 GLY A O 1
ATOM 1635 N N . ARG A 1 210 ? 9.757 8.022 9.475 1 94.26 210 ARG A N 1
ATOM 1636 C CA . ARG A 1 210 ? 10.78 7.018 9.201 1 94.26 210 ARG A CA 1
ATOM 1637 C C . ARG A 1 210 ? 11.76 6.904 10.364 1 94.26 210 ARG A C 1
ATOM 1639 O O . ARG A 1 210 ? 12.126 5.798 10.768 1 94.26 210 ARG A O 1
ATOM 1646 N N . PHE A 1 211 ? 12.185 8.034 10.932 1 93.87 211 PHE A N 1
ATOM 1647 C CA . PHE A 1 211 ? 13.155 8.054 12.02 1 93.87 211 PHE A CA 1
ATOM 1648 C C . PHE A 1 211 ? 12.59 7.376 13.262 1 93.87 211 PHE A C 1
ATOM 1650 O O . PHE A 1 211 ? 13.328 6.748 14.023 1 93.87 211 PHE A O 1
ATOM 1657 N N . VAL A 1 212 ? 11.272 7.484 13.423 1 93.3 212 VAL A N 1
ATOM 1658 C CA . VAL A 1 212 ? 10.683 6.946 14.645 1 93.3 212 VAL A CA 1
ATOM 1659 C C . VAL A 1 212 ? 10.014 5.606 14.35 1 93.3 212 VAL A C 1
ATOM 1661 O O . VAL A 1 212 ? 9.301 5.061 15.197 1 93.3 212 VAL A O 1
ATOM 1664 N N . GLY A 1 213 ? 10.13 5.088 13.067 1 91.89 213 GLY A N 1
ATOM 1665 C CA . GLY A 1 213 ? 9.657 3.761 12.709 1 91.89 213 GLY A CA 1
ATOM 1666 C C . GLY A 1 213 ? 8.149 3.685 12.561 1 91.89 213 GLY A C 1
ATOM 1667 O O . GLY A 1 213 ? 7.537 2.669 12.895 1 91.89 213 GLY A O 1
ATOM 1668 N N . VAL A 1 214 ? 7.503 4.769 12.198 1 92.83 214 VAL A N 1
ATOM 1669 C CA . VAL A 1 214 ? 6.05 4.813 12.068 1 92.83 214 VAL A CA 1
ATOM 1670 C C . VAL A 1 214 ? 5.665 4.844 10.59 1 92.83 214 VAL A C 1
ATOM 1672 O O . VAL A 1 214 ? 6.177 5.665 9.826 1 92.83 214 VAL A O 1
ATOM 1675 N N . ASP A 1 215 ? 4.808 3.933 10.175 1 92.35 215 ASP A N 1
ATOM 1676 C CA . ASP A 1 215 ? 4.235 3.925 8.832 1 92.35 215 ASP A CA 1
ATOM 1677 C C . ASP A 1 215 ? 3.256 5.082 8.646 1 92.35 215 ASP A C 1
ATOM 1679 O O . ASP A 1 215 ? 2.237 5.156 9.335 1 92.35 215 ASP A O 1
ATOM 1683 N N . PRO A 1 216 ? 3.545 5.945 7.664 1 94.32 216 PRO A N 1
ATOM 1684 C CA . PRO A 1 216 ? 2.726 7.154 7.544 1 94.32 216 PRO A CA 1
ATOM 1685 C C . PRO A 1 216 ? 1.291 6.854 7.118 1 94.32 216 PRO A C 1
ATOM 1687 O O . PRO A 1 216 ? 0.365 7.572 7.505 1 94.32 216 PRO A O 1
ATOM 1690 N N . GLU A 1 217 ? 1.048 5.851 6.31 1 90.78 217 GLU A N 1
ATOM 1691 C CA . GLU A 1 217 ? -0.307 5.482 5.913 1 90.78 217 GLU A CA 1
ATOM 1692 C C . GLU A 1 217 ? -1.099 4.933 7.097 1 90.78 217 GLU A C 1
ATOM 1694 O O . GLU A 1 217 ? -2.284 5.237 7.252 1 90.78 217 GLU A O 1
ATOM 1699 N N . VAL A 1 218 ? -0.436 4.13 7.903 1 87.8 218 VAL A N 1
ATOM 1700 C CA . VAL A 1 218 ? -1.08 3.619 9.108 1 87.8 218 VAL A CA 1
ATOM 1701 C C . VAL A 1 218 ? -1.445 4.78 10.031 1 87.8 218 VAL A C 1
ATOM 1703 O O . VAL A 1 218 ? -2.545 4.817 10.588 1 87.8 218 VAL A O 1
ATOM 1706 N N . ALA A 1 219 ? -0.517 5.737 10.192 1 92.93 219 ALA A N 1
ATOM 1707 C CA . ALA A 1 219 ? -0.72 6.887 11.069 1 92.93 219 ALA A CA 1
ATOM 1708 C C . ALA A 1 219 ? -1.931 7.705 10.63 1 92.93 219 ALA A C 1
ATOM 1710 O O . ALA A 1 219 ? -2.809 8.01 11.44 1 92.93 219 ALA A O 1
ATOM 1711 N N . ILE A 1 220 ? -2.004 8.054 9.372 1 94.3 220 ILE A N 1
ATOM 1712 C CA . ILE A 1 220 ? -3.072 8.938 8.918 1 94.3 220 ILE A CA 1
ATOM 1713 C C . ILE A 1 220 ? -4.399 8.182 8.911 1 94.3 220 ILE A C 1
ATOM 1715 O O . ILE A 1 220 ? -5.452 8.763 9.182 1 94.3 220 ILE A O 1
ATOM 1719 N N . HIS A 1 221 ? -4.4 6.928 8.554 1 89.46 221 HIS A N 1
ATOM 1720 C CA . HIS A 1 221 ? -5.637 6.157 8.611 1 89.46 221 HIS A CA 1
ATOM 1721 C C . HIS A 1 221 ? -6.164 6.064 10.039 1 89.46 221 HIS A C 1
ATOM 1723 O O . HIS A 1 221 ? -7.376 6.112 10.262 1 89.46 221 HIS A O 1
ATOM 1729 N N . GLY A 1 222 ? -5.215 5.867 10.98 1 90.08 222 GLY A N 1
ATOM 1730 C CA . GLY A 1 222 ? -5.622 5.922 12.374 1 90.08 222 GLY A CA 1
ATOM 1731 C C . GLY A 1 222 ? -6.303 7.226 12.746 1 90.08 222 GLY A C 1
ATOM 1732 O O . GLY A 1 222 ? -7.314 7.226 13.452 1 90.08 222 GLY A O 1
ATOM 1733 N N . THR A 1 223 ? -5.748 8.278 12.281 1 93.44 223 THR A N 1
ATOM 1734 C CA . THR A 1 223 ? -6.325 9.59 12.551 1 93.44 223 THR A CA 1
ATOM 1735 C C . THR A 1 223 ? -7.694 9.724 11.89 1 93.44 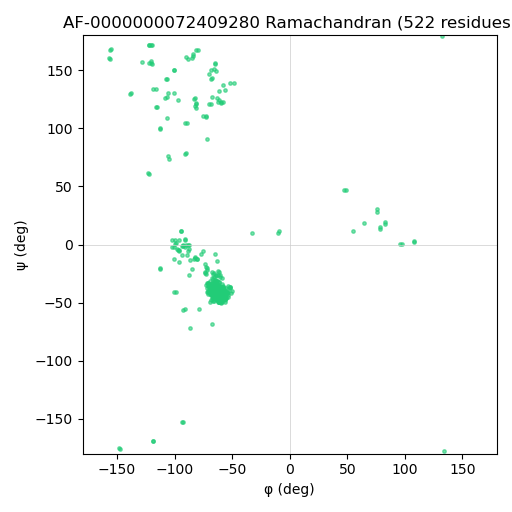223 THR A C 1
ATOM 1737 O O . THR A 1 223 ? -8.605 10.335 12.454 1 93.44 223 THR A O 1
ATOM 1740 N N . CYS A 1 224 ? -7.835 9.187 10.689 1 90.53 224 CYS A N 1
ATOM 1741 C CA . CYS A 1 224 ? -9.126 9.201 10.01 1 90.53 224 CYS A CA 1
ATOM 1742 C C . CYS A 1 224 ? -10.182 8.469 10.829 1 90.53 224 CYS A C 1
ATOM 1744 O O . CYS A 1 224 ? -11.304 8.954 10.98 1 90.53 224 CYS A O 1
ATOM 1746 N N . GLU A 1 225 ? -9.816 7.352 11.329 1 88.69 225 GLU A N 1
ATOM 1747 C CA . GLU A 1 225 ? -10.745 6.595 12.162 1 88.69 225 GLU A CA 1
ATOM 1748 C C . GLU A 1 225 ? -11.121 7.376 13.419 1 88.69 225 GLU A C 1
ATOM 1750 O O . GLU A 1 225 ? -12.283 7.38 13.828 1 88.69 225 GLU A O 1
ATOM 1755 N N . LYS A 1 226 ? -10.117 7.974 14.036 1 90.88 226 LYS A N 1
ATOM 1756 C CA . LYS A 1 226 ? -10.339 8.815 15.208 1 90.88 226 LYS A CA 1
ATOM 1757 C C . LYS A 1 226 ? -11.288 9.966 14.888 1 90.88 226 LYS A C 1
ATOM 1759 O O . LYS A 1 226 ? -12.176 10.284 15.682 1 90.88 226 LYS A O 1
ATOM 1764 N N . PHE A 1 227 ? -11.103 10.54 13.798 1 90.82 227 PHE A N 1
ATOM 1765 C CA . PHE A 1 227 ? -11.944 11.644 13.349 1 90.82 227 PHE A CA 1
ATOM 1766 C C . PHE A 1 227 ? -13.389 11.19 13.18 1 90.82 227 PHE A C 1
ATOM 1768 O O . PHE A 1 227 ? -14.315 11.868 13.629 1 90.82 227 PHE A O 1
ATOM 1775 N N . ILE A 1 228 ? -13.544 10.041 12.455 1 86.52 228 ILE A N 1
ATOM 1776 C CA . ILE A 1 228 ? -14.877 9.507 12.2 1 86.52 228 ILE A CA 1
ATOM 1777 C C . ILE A 1 228 ? -15.585 9.232 13.525 1 86.52 228 ILE A C 1
ATOM 1779 O O . ILE A 1 228 ? -16.748 9.602 13.703 1 86.52 228 ILE A O 1
ATOM 1783 N N . ARG A 1 229 ? -14.895 8.651 14.412 1 88.82 229 ARG A N 1
ATOM 1784 C CA . ARG A 1 229 ? -15.458 8.339 15.722 1 88.82 229 ARG A CA 1
ATOM 1785 C C . ARG A 1 229 ? -15.882 9.609 16.452 1 88.82 229 ARG A C 1
ATOM 1787 O O . ARG A 1 229 ? -16.99 9.684 16.987 1 88.82 229 ARG A O 1
ATOM 1794 N N . ARG A 1 230 ? -14.98 10.599 16.506 1 88.92 230 ARG A N 1
ATOM 1795 C CA . ARG A 1 230 ? -15.27 11.849 17.202 1 88.92 230 ARG A CA 1
ATOM 1796 C C . ARG A 1 230 ? -16.404 12.606 16.518 1 88.92 230 ARG A C 1
ATOM 1798 O O . ARG A 1 230 ? -17.243 13.215 17.186 1 88.92 230 ARG A O 1
ATOM 1805 N N . TYR A 1 231 ? -16.345 12.558 15.249 1 87.42 231 TYR A N 1
ATOM 1806 C CA . TYR A 1 231 ? -17.395 13.247 14.506 1 87.42 231 TYR A CA 1
ATOM 1807 C C . TYR A 1 231 ? -18.755 12.612 14.768 1 87.42 231 TYR A C 1
ATOM 1809 O O . TYR A 1 231 ? -19.766 13.312 14.862 1 87.42 231 TYR A O 1
ATOM 1817 N N . ARG A 1 232 ? -18.768 11.291 14.812 1 85.02 232 ARG A N 1
ATOM 1818 C CA . ARG A 1 232 ? -19.993 10.579 15.157 1 85.02 232 ARG A CA 1
ATOM 1819 C C . ARG A 1 232 ? -20.536 11.045 16.504 1 85.02 232 ARG A C 1
ATOM 1821 O O . ARG A 1 232 ? -21.744 11.234 16.661 1 85.02 232 ARG A O 1
ATOM 1828 N N . ALA A 1 233 ? -19.668 11.209 17.428 1 87.61 233 ALA A N 1
ATOM 1829 C CA . ALA A 1 233 ? -20.059 11.684 18.752 1 87.61 233 ALA A CA 1
ATOM 1830 C C . ALA A 1 233 ? -20.613 13.105 18.684 1 87.61 233 ALA A C 1
ATOM 1832 O O . ALA A 1 233 ? -21.563 13.443 19.394 1 87.61 233 ALA A O 1
ATOM 1833 N N . VAL A 1 234 ? -19.994 13.94 17.928 1 86.82 234 VAL A N 1
ATOM 1834 C CA . VAL A 1 234 ? -20.461 15.307 17.724 1 86.82 234 VAL A CA 1
ATOM 1835 C C . VAL A 1 234 ? -21.863 15.29 17.119 1 86.82 234 VAL A C 1
ATOM 1837 O O . VAL A 1 234 ? -22.743 16.036 17.553 1 86.82 234 VAL A O 1
ATOM 1840 N N . GLU A 1 235 ? -22.017 14.395 16.162 1 85.71 235 GLU A N 1
ATOM 1841 C CA . GLU A 1 235 ? -23.316 14.268 15.509 1 85.71 235 GLU A CA 1
ATOM 1842 C C . GLU A 1 235 ? -24.383 13.792 16.492 1 85.71 235 GLU A C 1
ATOM 1844 O O . GLU A 1 235 ? -25.515 14.279 16.471 1 85.71 235 GLU A O 1
ATOM 1849 N N . GLU A 1 236 ? -23.985 12.844 17.228 1 86.68 236 GLU A N 1
ATOM 1850 C CA . GLU A 1 236 ? -24.896 12.338 18.251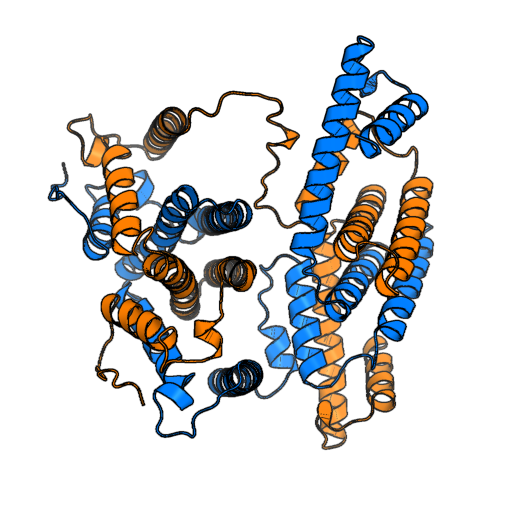 1 86.68 236 GLU A CA 1
ATOM 1851 C C . GLU A 1 236 ? -25.238 13.42 19.27 1 86.68 236 GLU A C 1
ATOM 1853 O O . GLU A 1 236 ? -26.381 13.517 19.721 1 86.68 236 GLU A O 1
ATOM 1858 N N . GLY A 1 237 ? -24.225 14.145 19.657 1 87.22 237 GLY A N 1
ATOM 1859 C CA . GLY A 1 237 ? -24.46 15.268 20.551 1 87.22 237 GLY A CA 1
ATOM 1860 C C . GLY A 1 237 ? -25.395 16.31 19.966 1 87.22 237 GLY A C 1
ATOM 1861 O O . GLY A 1 237 ? -26.275 16.822 20.66 1 87.22 237 GLY A O 1
ATOM 1862 N N . ALA A 1 238 ? -25.183 16.634 18.739 1 87.55 238 ALA A N 1
ATOM 1863 C CA . ALA A 1 238 ? -26.069 17.567 18.048 1 87.55 238 ALA A CA 1
ATOM 1864 C C . ALA A 1 238 ? -27.498 17.034 18.001 1 87.55 238 ALA A C 1
ATOM 1866 O O . ALA A 1 238 ? -28.453 17.776 18.241 1 87.55 238 ALA A O 1
ATOM 1867 N N . ALA A 1 239 ? -27.577 15.744 17.69 1 86.48 239 ALA A N 1
ATOM 1868 C CA . ALA A 1 239 ? -28.885 15.098 17.63 1 86.48 239 ALA A CA 1
ATOM 1869 C C . ALA A 1 239 ? -29.589 15.156 18.983 1 86.48 239 ALA A C 1
ATOM 1871 O O . ALA A 1 239 ? -30.811 15.309 19.048 1 86.48 239 ALA A O 1
ATOM 1872 N N . ALA A 1 240 ? -28.829 14.978 19.97 1 90.21 240 ALA A N 1
ATOM 1873 C CA . ALA A 1 240 ? -29.373 15.034 21.324 1 90.21 240 ALA A CA 1
ATOM 1874 C C . ALA A 1 240 ? -29.948 16.415 21.628 1 90.21 240 ALA A C 1
ATOM 1876 O O . ALA A 1 240 ? -30.85 16.549 22.458 1 90.21 240 ALA A O 1
ATOM 1877 N N . MET A 1 241 ? -29.498 17.424 21.004 1 90.63 241 MET A N 1
ATOM 1878 C CA . MET A 1 241 ? -29.988 18.793 21.145 1 90.63 241 MET A CA 1
ATOM 1879 C C . MET A 1 241 ? -31.103 19.077 20.143 1 90.63 241 MET A C 1
ATOM 1881 O O . MET A 1 241 ? -31.59 20.205 20.054 1 90.63 241 MET A O 1
ATOM 1885 N N . GLY A 1 242 ? -31.416 18.07 19.331 1 87.21 242 GLY A N 1
ATOM 1886 C CA . GLY A 1 242 ? -32.466 18.186 18.332 1 87.21 242 GLY A CA 1
ATOM 1887 C C . GLY A 1 242 ? -32.03 18.946 17.094 1 87.21 242 GLY A C 1
ATOM 1888 O O . GLY A 1 242 ? -32.859 19.538 16.398 1 87.21 242 GLY A O 1
ATOM 1889 N N . LYS A 1 243 ? -30.756 19.118 17.007 1 87.25 243 LYS A N 1
ATOM 1890 C CA . LYS A 1 243 ? -30.207 19.882 15.89 1 87.25 243 LYS A CA 1
ATOM 1891 C C . LYS A 1 243 ? -29.25 19.031 15.06 1 87.25 243 LYS A C 1
ATOM 1893 O O . LYS A 1 243 ? -28.806 17.971 15.507 1 87.25 243 LYS A O 1
ATOM 1898 N N . SER A 1 244 ? -29.146 19.446 13.834 1 83.86 244 SER A N 1
ATOM 1899 C CA . SER A 1 244 ? -28.068 18.899 13.015 1 83.86 244 SER A CA 1
ATOM 1900 C C . SER A 1 244 ? -26.791 19.719 13.165 1 83.86 244 SER A C 1
ATOM 1902 O O . SER A 1 244 ? -26.817 20.828 13.703 1 83.86 244 SER A O 1
ATOM 1904 N N . VAL A 1 245 ? -25.629 19.105 12.823 1 84.36 245 VAL A N 1
ATOM 1905 C CA . VAL A 1 245 ? -24.311 19.712 12.974 1 84.36 245 VAL A CA 1
ATOM 1906 C C . VAL A 1 245 ? -24.288 21.076 12.288 1 84.36 245 VAL A C 1
ATOM 1908 O O . VAL A 1 245 ? -23.734 22.038 12.824 1 84.36 245 VAL A O 1
ATOM 1911 N N . ASP A 1 246 ? -24.992 21.192 11.178 1 83.01 246 ASP A N 1
ATOM 1912 C CA . ASP A 1 246 ? -24.945 22.411 10.376 1 83.01 246 ASP A CA 1
ATOM 1913 C C . ASP A 1 246 ? -25.786 23.517 11.008 1 83.01 246 ASP A C 1
ATOM 1915 O O . ASP A 1 246 ? -25.721 24.673 10.585 1 83.01 246 ASP A O 1
ATOM 1919 N N . GLN A 1 247 ? -26.49 23.118 12.008 1 86.28 247 GLN A N 1
ATOM 1920 C CA . GLN A 1 247 ? -27.381 24.072 12.661 1 86.28 247 GLN A CA 1
ATOM 1921 C C . GLN A 1 247 ? -26.759 24.615 13.944 1 86.28 247 GLN A C 1
ATOM 1923 O O . GLN A 1 247 ? -27.341 25.479 14.604 1 86.28 247 GLN A O 1
ATOM 1928 N N . LEU A 1 248 ? -25.604 24.141 14.271 1 89.24 248 LEU A N 1
ATOM 1929 C CA . LEU A 1 248 ? -24.96 24.546 15.516 1 89.24 248 LEU A CA 1
ATOM 1930 C C . LEU A 1 248 ? -23.781 25.473 15.241 1 89.24 248 LEU A C 1
ATOM 1932 O O . LEU A 1 248 ? -23.082 25.315 14.238 1 89.24 248 LEU A O 1
ATOM 1936 N N . PRO A 1 249 ? -23.665 26.449 16.161 1 89.04 249 PRO A N 1
ATOM 1937 C CA . PRO A 1 249 ? -22.477 27.295 16.026 1 89.04 249 PRO A CA 1
ATOM 1938 C C . PRO A 1 249 ? -21.177 26.525 16.251 1 89.04 249 PRO A C 1
ATOM 1940 O O . PRO A 1 249 ? -21.165 25.522 16.969 1 89.04 249 PRO A O 1
ATOM 1943 N N . LEU A 1 250 ? -20.063 26.985 15.703 1 86.99 250 LEU A N 1
ATOM 1944 C CA . LEU A 1 250 ? -18.765 26.321 15.76 1 86.99 250 LEU A CA 1
ATOM 1945 C C . LEU A 1 250 ? -18.317 26.129 17.205 1 86.99 250 LEU A C 1
ATOM 1947 O O . LEU A 1 250 ? -17.695 25.117 17.538 1 86.99 250 LEU A O 1
ATOM 1951 N N . GLU A 1 251 ? -18.708 27.094 17.943 1 89.23 251 GLU A N 1
ATOM 1952 C CA . GLU A 1 251 ? -18.316 27.019 19.347 1 89.23 251 GLU A CA 1
ATOM 1953 C C . GLU A 1 251 ? -18.943 25.808 20.031 1 89.23 251 GLU A C 1
ATOM 1955 O O . GLU A 1 251 ? -18.29 25.133 20.83 1 89.23 251 GLU A O 1
ATOM 1960 N N . THR A 1 252 ? -20.192 25.621 19.73 1 90.99 252 THR A N 1
ATOM 1961 C CA . THR A 1 252 ? -20.889 24.464 20.282 1 90.99 252 THR A CA 1
ATOM 1962 C C . THR A 1 252 ? -20.294 23.166 19.744 1 90.99 252 THR A C 1
ATOM 1964 O O . THR A 1 252 ? -20.112 22.204 20.493 1 90.99 252 THR A O 1
ATOM 1967 N N . LEU A 1 253 ? -20.023 23.203 18.498 1 88.87 253 LEU A N 1
ATOM 1968 C CA . LEU A 1 253 ? -19.431 22.023 17.875 1 88.87 253 LEU A CA 1
ATOM 1969 C C . LEU A 1 253 ? -18.072 21.708 18.49 1 88.87 253 LEU A C 1
ATOM 1971 O O . LEU A 1 253 ? -17.736 20.54 18.699 1 88.87 253 LEU A O 1
ATOM 1975 N N . GLU A 1 254 ? -17.355 22.737 18.734 1 88.03 254 GLU A N 1
ATOM 1976 C CA . GLU A 1 254 ? -16.048 22.564 19.36 1 88.03 254 GLU A CA 1
ATOM 1977 C C . GLU A 1 254 ? -16.18 21.941 20.747 1 88.03 254 GLU A C 1
ATOM 1979 O O . GLU A 1 254 ? -15.35 21.122 21.147 1 88.03 254 GLU A O 1
ATOM 1984 N N . THR A 1 255 ? -17.186 22.386 21.419 1 90.08 255 THR A N 1
ATOM 1985 C CA . THR A 1 255 ? -17.436 21.833 22.745 1 90.08 255 THR A CA 1
ATOM 1986 C C . THR A 1 255 ? -17.764 20.345 22.658 1 90.08 255 THR A C 1
ATOM 1988 O O . THR A 1 255 ? -17.238 19.542 23.431 1 90.08 255 THR A O 1
ATOM 1991 N N . LEU A 1 256 ? -18.586 20.041 21.74 1 89.43 256 LEU A N 1
ATOM 1992 C CA . LEU A 1 256 ? -18.952 18.644 21.537 1 89.43 256 LEU A CA 1
ATOM 1993 C C . LEU A 1 256 ? -17.737 17.816 21.134 1 89.43 256 LEU A C 1
ATOM 1995 O O . LEU A 1 256 ? -17.592 16.668 21.562 1 89.43 256 LEU A O 1
ATOM 1999 N N . TRP A 1 257 ? -16.867 18.418 20.35 1 89.63 257 TRP A N 1
ATOM 2000 C CA . TRP A 1 257 ? -15.659 17.747 19.882 1 89.63 257 TRP A CA 1
ATOM 2001 C C . TRP A 1 257 ? -14.713 17.457 21.042 1 89.63 257 TRP A C 1
ATOM 2003 O O . TRP A 1 257 ? -14.158 16.36 21.14 1 89.63 257 TRP A O 1
ATOM 2013 N N . VAL A 1 258 ? -14.583 18.438 21.913 1 89.52 258 VAL A N 1
ATOM 2014 C CA . VAL A 1 258 ? -13.705 18.294 23.07 1 89.52 258 VAL A CA 1
ATOM 2015 C C . VAL A 1 258 ? -14.246 17.207 23.997 1 89.52 258 VAL A C 1
ATOM 2017 O O . VAL A 1 258 ? -13.477 16.427 24.564 1 89.52 258 VAL A O 1
ATOM 2020 N N . GLU A 1 259 ? -15.491 17.117 24.07 1 87.81 259 GLU A N 1
ATOM 2021 C CA . GLU A 1 259 ? -16.126 16.075 24.871 1 87.81 259 GLU A CA 1
ATOM 2022 C C . GLU A 1 259 ? -15.895 14.694 24.265 1 87.81 259 GLU A C 1
ATOM 2024 O O . GLU A 1 259 ? -15.684 13.72 24.99 1 87.81 259 GLU A O 1
ATOM 2029 N N . ALA A 1 260 ? -15.967 14.662 22.955 1 85.76 260 ALA A N 1
ATOM 2030 C CA . ALA A 1 260 ? -15.769 13.404 22.239 1 85.76 260 ALA A CA 1
ATOM 2031 C C . ALA A 1 260 ? -14.34 12.896 22.408 1 85.76 260 ALA A C 1
ATOM 2033 O O . ALA A 1 260 ? -14.093 11.688 22.355 1 85.76 260 ALA A O 1
ATOM 2034 N N . LYS A 1 261 ? -13.365 13.778 22.538 1 86.58 261 LYS A N 1
ATOM 2035 C CA . LYS A 1 261 ? -11.965 13.42 22.743 1 86.58 261 LYS A CA 1
ATOM 2036 C C . LYS A 1 261 ? -11.768 12.713 24.081 1 86.58 261 LYS A C 1
ATOM 2038 O O . LYS A 1 261 ? -10.845 11.91 24.235 1 86.58 261 LYS A O 1
ATOM 2043 N N . ARG A 1 262 ? -12.574 13.065 25.061 1 76.27 262 ARG A N 1
ATOM 2044 C CA . ARG A 1 262 ? -12.453 12.54 26.418 1 76.27 262 ARG A CA 1
ATOM 2045 C C . ARG A 1 262 ? -13.143 11.186 26.544 1 76.27 262 ARG A C 1
ATOM 2047 O O . ARG A 1 262 ? -12.895 10.444 27.497 1 76.27 262 ARG A O 1
ATOM 2054 N N . SER A 1 263 ? -13.968 10.779 25.512 1 63.88 263 SER A N 1
ATOM 2055 C CA . SER A 1 263 ? -14.736 9.542 25.604 1 63.88 263 SER A CA 1
ATOM 2056 C C . SER A 1 263 ? -14.004 8.385 24.933 1 63.88 263 SER A C 1
ATOM 2058 O O . SER A 1 263 ? -13.28 8.585 23.955 1 63.88 263 SER A O 1
ATOM 2060 N N . MET B 1 1 ? 21.362 -26.889 4.466 1 66.62 1 MET B N 1
ATOM 2061 C CA . MET B 1 1 ? 20.811 -26.452 3.186 1 66.62 1 MET B CA 1
ATOM 2062 C C . MET B 1 1 ? 19.51 -27.184 2.876 1 66.62 1 MET B C 1
ATOM 2064 O O . MET B 1 1 ? 19.399 -28.389 3.11 1 66.62 1 MET B O 1
ATOM 2068 N N . ILE B 1 2 ? 18.516 -26.459 2.635 1 74.22 2 ILE B N 1
ATOM 2069 C CA . ILE B 1 2 ? 17.227 -27.093 2.379 1 74.22 2 ILE B CA 1
ATOM 2070 C C . ILE B 1 2 ? 17.159 -27.552 0.924 1 74.22 2 ILE B C 1
ATOM 2072 O O . ILE B 1 2 ? 17.573 -26.827 0.017 1 74.22 2 ILE B O 1
ATOM 2076 N N . ASP B 1 3 ? 16.95 -28.768 0.77 1 79.67 3 ASP B N 1
ATOM 2077 C CA . ASP B 1 3 ? 16.866 -29.368 -0.558 1 79.67 3 ASP B CA 1
ATOM 2078 C C . ASP B 1 3 ? 15.559 -28.989 -1.251 1 79.67 3 ASP B C 1
ATOM 2080 O O . ASP B 1 3 ? 14.474 -29.269 -0.737 1 79.67 3 ASP B O 1
ATOM 2084 N N . PHE B 1 4 ? 15.644 -28.175 -2.267 1 87.67 4 PHE B N 1
ATOM 2085 C CA . PHE B 1 4 ? 14.532 -27.816 -3.14 1 87.67 4 PHE B CA 1
ATOM 2086 C C . PHE B 1 4 ? 14.775 -28.314 -4.559 1 87.67 4 PHE B C 1
ATOM 2088 O O . PHE B 1 4 ? 15.811 -28.018 -5.158 1 87.67 4 PHE B O 1
ATOM 2095 N N . GLU B 1 5 ? 13.951 -29.157 -5.056 1 85.58 5 GLU B N 1
ATOM 2096 C CA . GLU B 1 5 ? 14.109 -29.768 -6.372 1 85.58 5 GLU B CA 1
ATOM 2097 C C . GLU B 1 5 ? 14.141 -28.71 -7.472 1 85.58 5 GLU B C 1
ATOM 2099 O O . GLU B 1 5 ? 13.205 -27.918 -7.605 1 85.58 5 GLU B O 1
ATOM 2104 N N . ARG B 1 6 ? 15.217 -28.697 -8.261 1 88.84 6 ARG B N 1
ATOM 2105 C CA . ARG B 1 6 ? 15.341 -27.78 -9.389 1 88.84 6 ARG B CA 1
ATOM 2106 C C . ARG B 1 6 ? 14.634 -28.33 -10.623 1 88.84 6 ARG B C 1
ATOM 2108 O O . ARG B 1 6 ? 14.777 -29.509 -10.953 1 88.84 6 ARG B O 1
ATOM 2115 N N . LYS B 1 7 ? 13.783 -27.532 -11.117 1 92.08 7 LYS B N 1
ATOM 2116 C CA . LYS B 1 7 ? 13.017 -27.914 -12.299 1 92.08 7 LYS B CA 1
ATOM 2117 C C . LYS B 1 7 ? 13.263 -26.944 -13.451 1 92.08 7 LYS B C 1
ATOM 2119 O O . LYS B 1 7 ? 13.755 -25.833 -13.24 1 92.08 7 LYS B O 1
ATOM 2124 N N . GLU B 1 8 ? 13.001 -27.425 -14.61 1 91.86 8 GLU B N 1
ATOM 2125 C CA . GLU B 1 8 ? 13.071 -26.539 -15.768 1 91.86 8 GLU B CA 1
ATOM 2126 C C . GLU B 1 8 ? 11.979 -25.474 -15.715 1 91.86 8 GLU B C 1
ATOM 2128 O O . GLU B 1 8 ? 12.199 -24.332 -16.124 1 91.86 8 GLU B O 1
ATOM 2133 N N . HIS B 1 9 ? 10.786 -25.962 -15.215 1 94.52 9 HIS B N 1
ATOM 2134 C CA . HIS B 1 9 ? 9.645 -25.068 -15.048 1 94.52 9 HIS B CA 1
ATOM 2135 C C . HIS B 1 9 ? 8.917 -25.343 -13.736 1 94.52 9 HIS B C 1
ATOM 2137 O O . HIS B 1 9 ? 8.6 -26.494 -13.427 1 94.52 9 HIS B O 1
ATOM 2143 N N . TYR B 1 10 ? 8.717 -24.27 -13.027 1 95.37 10 TYR B N 1
ATOM 2144 C CA . TYR B 1 10 ? 8.04 -24.396 -11.741 1 95.37 10 TYR B CA 1
ATOM 2145 C C . TYR B 1 10 ? 6.574 -23.994 -11.856 1 95.37 10 TYR B C 1
ATOM 2147 O O . TYR B 1 10 ? 6.215 -23.164 -12.695 1 95.37 10 TYR B O 1
ATOM 2155 N N . GLY B 1 11 ? 5.719 -24.596 -11.025 1 94.6 11 GLY B N 1
ATOM 2156 C CA . GLY B 1 11 ? 4.309 -24.245 -10.971 1 94.6 11 GLY B CA 1
ATOM 2157 C C . GLY B 1 11 ? 3.874 -23.732 -9.611 1 94.6 11 GLY B C 1
ATOM 2158 O O . GLY B 1 11 ? 4.712 -23.395 -8.772 1 94.6 11 GLY B O 1
ATOM 2159 N N . LEU B 1 12 ? 2.608 -23.626 -9.45 1 95.49 12 LEU B N 1
ATOM 2160 C CA . LEU B 1 12 ? 2.025 -23.078 -8.23 1 95.49 12 LEU B CA 1
ATOM 2161 C C . LEU B 1 12 ? 2.39 -23.933 -7.021 1 95.49 12 LEU B C 1
ATOM 2163 O O . LEU B 1 12 ? 2.651 -23.404 -5.938 1 95.49 12 LEU B O 1
ATOM 2167 N N . SER B 1 13 ? 2.387 -25.204 -7.228 1 94.92 13 SER B N 1
ATOM 2168 C CA . SER B 1 13 ? 2.727 -26.109 -6.135 1 94.92 13 SER B CA 1
ATOM 2169 C C . SER B 1 13 ? 4.161 -25.893 -5.663 1 94.92 13 SER B C 1
ATOM 2171 O O . SER B 1 13 ? 4.458 -26.039 -4.476 1 94.92 13 SER B O 1
ATOM 2173 N N . ASP B 1 14 ? 5.03 -25.616 -6.569 1 96.04 14 ASP B N 1
ATOM 2174 C CA . ASP B 1 14 ? 6.42 -25.34 -6.216 1 96.04 14 ASP B CA 1
ATOM 2175 C C . ASP B 1 14 ? 6.536 -24.047 -5.412 1 96.04 14 ASP B C 1
ATOM 2177 O O . ASP B 1 14 ? 7.37 -23.944 -4.511 1 96.04 14 ASP B O 1
ATOM 2181 N N . LEU B 1 15 ? 5.751 -23.1 -5.809 1 96.58 15 LEU B N 1
ATOM 2182 C CA . LEU B 1 15 ? 5.753 -21.836 -5.081 1 96.58 15 LEU B CA 1
ATOM 2183 C C . LEU B 1 15 ? 5.301 -22.038 -3.639 1 96.58 15 LEU B C 1
ATOM 2185 O O . LEU B 1 15 ? 5.901 -21.489 -2.713 1 96.58 15 LEU B O 1
ATOM 2189 N N . LEU B 1 16 ? 4.23 -22.832 -3.426 1 96.1 16 LEU B N 1
ATOM 2190 C CA . LEU B 1 16 ? 3.767 -23.14 -2.077 1 96.1 16 LEU B CA 1
ATOM 2191 C C . LEU B 1 16 ? 4.865 -23.823 -1.269 1 96.1 16 LEU B C 1
ATOM 2193 O O . LEU B 1 16 ? 5.082 -23.489 -0.101 1 96.1 16 LEU B O 1
ATOM 2197 N N . ARG B 1 17 ? 5.506 -24.704 -1.919 1 95.34 17 ARG B N 1
ATOM 2198 C CA . ARG B 1 17 ? 6.536 -25.493 -1.251 1 95.34 17 ARG B CA 1
ATOM 2199 C C . ARG B 1 17 ? 7.721 -24.62 -0.852 1 95.34 17 ARG B C 1
ATOM 2201 O O . ARG B 1 17 ? 8.235 -24.734 0.263 1 95.34 17 ARG B O 1
ATOM 2208 N N . ILE B 1 18 ? 8.182 -23.78 -1.726 1 95.44 18 ILE B N 1
ATOM 2209 C CA . ILE B 1 18 ? 9.376 -22.99 -1.445 1 95.44 18 ILE B CA 1
ATOM 2210 C C . ILE B 1 18 ? 9.084 -21.997 -0.322 1 95.44 18 ILE B C 1
ATOM 2212 O O . ILE B 1 18 ? 9.954 -21.711 0.504 1 95.44 18 ILE B O 1
ATOM 2216 N N . VAL B 1 19 ? 7.897 -21.419 -0.282 1 96.13 19 VAL B N 1
ATOM 2217 C CA . VAL B 1 19 ? 7.537 -20.497 0.79 1 96.13 19 VAL B CA 1
ATOM 2218 C C . VAL B 1 19 ? 7.509 -21.24 2.123 1 96.13 19 VAL B C 1
ATOM 2220 O O . VAL B 1 19 ? 8.017 -20.741 3.13 1 96.13 19 VAL B O 1
ATOM 2223 N N . ALA B 1 20 ? 6.925 -22.438 2.113 1 95.51 20 ALA B N 1
ATOM 2224 C CA . ALA B 1 20 ? 6.899 -23.258 3.321 1 95.51 20 ALA B CA 1
ATOM 2225 C C . ALA B 1 20 ? 8.312 -23.56 3.81 1 95.51 20 ALA B C 1
ATOM 2227 O O . ALA B 1 20 ? 8.576 -23.542 5.015 1 95.51 20 ALA B O 1
ATOM 2228 N N . LEU B 1 21 ? 9.177 -23.846 2.865 1 94.7 21 LEU B N 1
ATOM 2229 C CA . LEU B 1 21 ? 10.562 -24.155 3.201 1 94.7 21 LEU B CA 1
ATOM 2230 C C . LEU B 1 21 ? 11.269 -22.931 3.772 1 94.7 21 LEU B C 1
ATOM 2232 O O . LEU B 1 21 ? 11.99 -23.033 4.768 1 94.7 21 LEU B O 1
ATOM 2236 N N . LEU B 1 22 ? 11.13 -21.799 3.143 1 93.94 22 LEU B N 1
ATOM 2237 C CA . LEU B 1 22 ? 11.768 -20.561 3.576 1 93.94 22 LEU B CA 1
ATOM 2238 C C . LEU B 1 22 ? 11.33 -20.188 4.988 1 93.94 22 LEU B C 1
ATOM 2240 O O . LEU B 1 22 ? 12.111 -19.622 5.757 1 93.94 22 LEU B O 1
ATOM 2244 N N . ARG B 1 23 ? 10.095 -20.578 5.42 1 94.78 23 ARG B N 1
ATOM 2245 C CA . ARG B 1 23 ? 9.566 -20.183 6.722 1 94.78 23 ARG B CA 1
ATOM 2246 C C . ARG B 1 23 ? 9.757 -21.292 7.751 1 94.78 23 ARG B C 1
ATOM 2248 O O . ARG B 1 23 ? 9.348 -21.153 8.905 1 94.78 23 ARG B O 1
ATOM 2255 N N . SER B 1 24 ? 10.34 -22.339 7.369 1 92.81 24 SER B N 1
ATOM 2256 C CA . SER B 1 24 ? 10.592 -23.458 8.271 1 92.81 24 SER B CA 1
ATOM 2257 C C . SER B 1 24 ? 11.834 -23.215 9.12 1 92.81 24 SER B C 1
ATOM 2259 O O . SER B 1 24 ? 12.538 -22.22 8.93 1 92.81 24 SER B O 1
ATOM 2261 N N . GLU B 1 25 ? 12.158 -23.907 10.154 1 87.94 25 GLU B N 1
ATOM 2262 C CA . GLU B 1 25 ? 13.272 -23.754 11.085 1 87.94 25 GLU B CA 1
ATOM 2263 C C . GLU B 1 25 ? 14.602 -23.66 10.344 1 87.94 25 GLU B C 1
ATOM 2265 O O . GLU B 1 25 ? 15.464 -22.855 10.704 1 87.94 25 GLU B O 1
ATOM 2270 N N . GLY B 1 26 ? 14.849 -24.353 9.264 1 84.69 26 GLY B N 1
ATOM 2271 C CA . GLY B 1 26 ? 16.067 -24.308 8.471 1 84.69 26 GLY B CA 1
ATOM 2272 C C . GLY B 1 26 ? 15.979 -23.354 7.295 1 84.69 26 GLY B C 1
ATOM 2273 O O . GLY B 1 26 ? 16.93 -23.223 6.523 1 84.69 26 GLY B O 1
ATOM 2274 N N . GLY B 1 27 ? 14.923 -22.543 7.329 1 90.77 27 GLY B N 1
ATOM 2275 C CA . GLY B 1 27 ? 14.705 -21.653 6.2 1 90.77 27 GLY B CA 1
ATOM 2276 C C . GLY B 1 27 ? 15.322 -20.28 6.394 1 90.77 27 GLY B C 1
ATOM 2277 O O . GLY B 1 27 ? 16.381 -20.152 7.011 1 90.77 27 GLY B O 1
ATOM 2278 N N . CYS B 1 28 ? 14.818 -19.315 5.821 1 91.66 28 CYS B N 1
ATOM 2279 C CA . CYS B 1 28 ? 15.328 -17.948 5.815 1 91.66 28 CYS B CA 1
ATOM 2280 C C . CYS B 1 28 ? 14.913 -17.206 7.079 1 91.66 28 CYS B C 1
ATOM 2282 O O . CYS B 1 28 ? 13.721 -17.081 7.368 1 91.66 28 CYS B O 1
ATOM 2284 N N . PRO B 1 29 ? 15.804 -16.75 7.87 1 90.34 29 PRO B N 1
ATOM 2285 C CA . PRO B 1 29 ? 15.498 -16.05 9.12 1 90.34 29 PRO B CA 1
ATOM 2286 C C . PRO B 1 29 ? 14.527 -14.888 8.923 1 90.34 29 PRO B C 1
ATOM 2288 O O . PRO B 1 29 ? 13.67 -14.643 9.776 1 90.34 29 PRO B O 1
ATOM 2291 N N . TRP B 1 30 ? 14.641 -14.197 7.869 1 90 30 TRP B N 1
ATOM 2292 C CA . TRP B 1 30 ? 13.752 -13.071 7.601 1 90 30 TRP B CA 1
ATOM 2293 C C . TRP B 1 30 ? 12.331 -13.552 7.329 1 90 30 TRP B C 1
ATOM 2295 O O . TRP B 1 30 ? 11.369 -13.002 7.87 1 90 30 TRP B O 1
ATOM 2305 N N . ASP B 1 31 ? 12.209 -14.527 6.499 1 92.85 31 ASP B N 1
ATOM 2306 C CA . ASP B 1 31 ? 10.887 -15.026 6.133 1 92.85 31 ASP B CA 1
ATOM 2307 C C . ASP B 1 31 ? 10.183 -15.65 7.335 1 92.85 31 ASP B C 1
ATOM 2309 O O . ASP B 1 31 ? 8.968 -15.512 7.49 1 92.85 31 ASP B O 1
ATOM 2313 N N . ARG B 1 32 ? 10.925 -16.252 8.188 1 92.5 32 ARG B N 1
ATOM 2314 C CA . ARG B 1 32 ? 10.382 -16.992 9.322 1 92.5 32 ARG B CA 1
ATOM 2315 C C . ARG B 1 32 ? 9.724 -16.051 10.326 1 92.5 32 ARG B C 1
ATOM 2317 O O . ARG B 1 32 ? 8.767 -16.43 11.004 1 92.5 32 ARG B O 1
ATOM 2324 N N . VAL B 1 33 ? 10.178 -14.817 10.414 1 92.21 33 VAL B N 1
ATOM 2325 C CA . VAL B 1 33 ? 9.733 -13.94 11.491 1 92.21 33 VAL B CA 1
ATOM 2326 C C . VAL B 1 33 ? 8.604 -13.04 10.991 1 92.21 33 VAL B C 1
ATOM 2328 O O . VAL B 1 33 ? 8.026 -12.272 11.764 1 92.21 33 VAL B O 1
ATOM 2331 N N . GLN B 1 34 ? 8.289 -13.107 9.737 1 93.65 34 GLN B N 1
ATOM 2332 C CA . GLN B 1 34 ? 7.246 -12.243 9.195 1 93.65 34 GLN B CA 1
ATOM 2333 C C . GLN B 1 34 ? 5.874 -12.628 9.741 1 93.65 34 GLN B C 1
ATOM 2335 O O . GLN B 1 34 ? 5.597 -13.809 9.96 1 93.65 34 GLN B O 1
ATOM 2340 N N . THR B 1 35 ? 5.08 -11.625 9.977 1 95.26 35 THR B N 1
ATOM 2341 C CA . THR B 1 35 ? 3.695 -11.747 10.42 1 95.26 35 THR B CA 1
ATOM 2342 C C . THR B 1 35 ? 2.751 -11.058 9.438 1 95.26 35 THR B C 1
ATOM 2344 O O . THR B 1 35 ? 3.198 -10.393 8.501 1 95.26 35 THR B O 1
ATOM 2347 N N . HIS B 1 36 ? 1.46 -11.262 9.648 1 95.4 36 HIS B N 1
ATOM 2348 C CA . HIS B 1 36 ? 0.5 -10.524 8.835 1 95.4 36 HIS B CA 1
ATOM 2349 C C . HIS B 1 36 ? 0.753 -9.022 8.911 1 95.4 36 HIS B C 1
ATOM 2351 O O . HIS B 1 36 ? 0.753 -8.336 7.886 1 95.4 36 HIS B O 1
ATOM 2357 N N . ALA B 1 37 ? 1.054 -8.562 10.103 1 88.43 37 ALA B N 1
ATOM 2358 C CA . ALA B 1 37 ? 1.256 -7.134 10.333 1 88.43 37 ALA B CA 1
ATOM 2359 C C . ALA B 1 37 ? 2.497 -6.632 9.601 1 88.43 37 ALA B C 1
ATOM 2361 O O . ALA B 1 37 ? 2.478 -5.553 9.003 1 88.43 37 ALA B O 1
ATOM 2362 N N . SER B 1 38 ? 3.573 -7.388 9.595 1 89.45 38 SER B N 1
ATOM 2363 C CA . SER B 1 38 ? 4.821 -6.949 8.98 1 89.45 38 SER B CA 1
ATOM 2364 C C . SER B 1 38 ? 4.727 -6.975 7.458 1 89.45 38 SER B C 1
ATOM 2366 O O . SER B 1 38 ? 5.432 -6.23 6.774 1 89.45 38 SER B O 1
ATOM 2368 N N . LEU B 1 39 ? 3.773 -7.855 6.92 1 92.7 39 LEU B N 1
ATOM 2369 C CA . LEU B 1 39 ? 3.671 -8.018 5.474 1 92.7 39 LEU B CA 1
ATOM 2370 C C . LEU B 1 39 ? 2.554 -7.15 4.906 1 92.7 39 LEU B C 1
ATOM 2372 O O . LEU B 1 39 ? 2.373 -7.081 3.688 1 92.7 39 LEU B O 1
ATOM 2376 N N . ARG B 1 40 ? 1.823 -6.477 5.773 1 87.34 40 ARG B N 1
ATOM 2377 C CA . ARG B 1 40 ? 0.662 -5.684 5.385 1 87.34 40 ARG B CA 1
ATOM 2378 C C . ARG B 1 40 ? 1.034 -4.648 4.328 1 87.34 40 ARG B C 1
ATOM 2380 O O . ARG B 1 40 ? 0.343 -4.51 3.317 1 87.34 40 ARG B O 1
ATOM 2387 N N . ARG B 1 41 ? 2.057 -3.946 4.53 1 82.31 41 ARG B N 1
ATOM 2388 C CA . ARG B 1 41 ? 2.486 -2.905 3.603 1 82.31 41 ARG B CA 1
ATOM 2389 C C . ARG B 1 41 ? 2.937 -3.505 2.276 1 82.31 41 ARG B C 1
ATOM 2391 O O . ARG B 1 41 ? 2.609 -2.982 1.209 1 82.31 41 ARG B O 1
ATOM 2398 N N . SER B 1 42 ? 3.73 -4.608 2.299 1 90.02 42 SER B N 1
ATOM 2399 C CA . SER B 1 42 ? 4.224 -5.26 1.091 1 90.02 42 SER B CA 1
ATOM 2400 C C . SER B 1 42 ? 3.075 -5.733 0.208 1 90.02 42 SER B C 1
ATOM 2402 O O . SER B 1 42 ? 3.153 -5.65 -1.02 1 90.02 42 SER B O 1
ATOM 2404 N N . LEU B 1 43 ? 2.043 -6.218 0.873 1 93.36 43 LEU B N 1
ATOM 2405 C CA . LEU B 1 43 ? 0.861 -6.659 0.14 1 93.36 43 LEU B CA 1
ATOM 2406 C C . LEU B 1 43 ? 0.283 -5.521 -0.695 1 93.36 43 LEU B C 1
ATOM 2408 O O . LEU B 1 43 ? 0.033 -5.688 -1.89 1 93.36 43 LEU B O 1
ATOM 2412 N N . LEU B 1 44 ? 0.139 -4.365 -0.157 1 87.19 44 LEU B N 1
ATOM 2413 C CA . LEU B 1 44 ? -0.43 -3.213 -0.847 1 87.19 44 LEU B CA 1
ATOM 2414 C C . LEU B 1 44 ? 0.536 -2.676 -1.897 1 87.19 44 LEU B C 1
ATOM 2416 O O . LEU B 1 44 ? 0.125 -2.335 -3.009 1 87.19 44 LEU B O 1
ATOM 2420 N N . GLU B 1 45 ? 1.807 -2.627 -1.573 1 86.75 45 GLU B N 1
ATOM 2421 C CA . GLU B 1 45 ? 2.811 -2.141 -2.515 1 86.75 45 GLU B CA 1
ATOM 2422 C C . GLU B 1 45 ? 2.826 -2.983 -3.788 1 86.75 45 GLU B C 1
ATOM 2424 O O . GLU B 1 45 ? 2.879 -2.443 -4.895 1 86.75 45 GLU B O 1
ATOM 2429 N N . GLU B 1 46 ? 2.791 -4.282 -3.599 1 92.98 46 GLU B N 1
ATOM 2430 C CA . GLU B 1 46 ? 2.815 -5.158 -4.766 1 92.98 46 GLU B CA 1
ATOM 2431 C C . GLU B 1 46 ? 1.56 -4.981 -5.615 1 92.98 46 GLU B C 1
ATOM 2433 O O . GLU B 1 46 ? 1.61 -5.101 -6.841 1 92.98 46 GLU B O 1
ATOM 2438 N N . ALA B 1 47 ? 0.432 -4.691 -4.956 1 92.33 47 ALA B N 1
ATOM 2439 C CA . ALA B 1 47 ? -0.794 -4.42 -5.704 1 92.33 47 ALA B CA 1
ATOM 2440 C C . ALA B 1 47 ? -0.657 -3.152 -6.541 1 92.33 47 ALA B C 1
ATOM 2442 O O . ALA B 1 47 ? -1.072 -3.119 -7.702 1 92.33 47 ALA B O 1
ATOM 2443 N N . TYR B 1 48 ? -0.063 -2.151 -6.013 1 86.35 48 TYR B N 1
ATOM 2444 C CA . TYR B 1 48 ? 0.128 -0.901 -6.74 1 86.35 48 TYR B CA 1
ATOM 2445 C C . TYR B 1 48 ? 1.116 -1.082 -7.886 1 86.35 48 TYR B C 1
ATOM 2447 O O . TYR B 1 48 ? 0.984 -0.446 -8.935 1 86.35 48 TYR B O 1
ATOM 2455 N N . GLU B 1 49 ? 2.099 -1.915 -7.68 1 89.6 49 GLU B N 1
ATOM 2456 C CA . GLU B 1 49 ? 3.049 -2.188 -8.755 1 89.6 49 GLU B CA 1
ATOM 2457 C C . GLU B 1 49 ? 2.387 -2.955 -9.896 1 89.6 49 GLU B C 1
ATOM 2459 O O . GLU B 1 49 ? 2.67 -2.702 -11.068 1 89.6 49 GLU B O 1
ATOM 2464 N N . ALA B 1 50 ? 1.548 -3.889 -9.559 1 93.53 50 ALA B N 1
ATOM 2465 C CA . ALA B 1 50 ? 0.772 -4.569 -10.594 1 93.53 50 ALA B CA 1
ATOM 2466 C C . ALA B 1 50 ? -0.122 -3.585 -11.344 1 93.53 50 ALA B C 1
ATOM 2468 O O . ALA B 1 50 ? -0.224 -3.642 -12.572 1 93.53 50 ALA B O 1
ATOM 2469 N N . ALA B 1 51 ? -0.748 -2.652 -10.576 1 87.77 51 ALA B N 1
ATOM 2470 C CA . ALA B 1 51 ? -1.587 -1.626 -11.19 1 87.77 51 ALA B CA 1
ATOM 2471 C C . ALA B 1 51 ? -0.774 -0.745 -12.134 1 87.77 51 ALA B C 1
ATOM 2473 O O . ALA B 1 51 ? -1.251 -0.369 -13.207 1 87.77 51 ALA B O 1
ATOM 2474 N N . GLU B 1 52 ? 0.379 -0.467 -11.721 1 86.3 52 GLU B N 1
ATOM 2475 C CA . GLU B 1 52 ? 1.258 0.319 -12.581 1 86.3 52 GLU B CA 1
ATOM 2476 C C . GLU B 1 52 ? 1.588 -0.432 -13.868 1 86.3 52 GLU B C 1
ATOM 2478 O O . GLU B 1 52 ? 1.643 0.165 -14.945 1 86.3 52 GLU B O 1
ATOM 2483 N N . ALA B 1 53 ? 1.921 -1.701 -13.771 1 92 53 ALA B N 1
ATOM 2484 C CA . ALA B 1 53 ? 2.198 -2.514 -14.952 1 92 53 ALA B CA 1
ATOM 2485 C C . ALA B 1 53 ? 1.014 -2.505 -15.914 1 92 53 ALA B C 1
ATOM 2487 O O . ALA B 1 53 ? 1.197 -2.486 -17.134 1 92 53 ALA B O 1
ATOM 2488 N N . ILE B 1 54 ? -0.2 -2.558 -15.338 1 89.32 54 ILE B N 1
ATOM 2489 C CA . ILE B 1 54 ? -1.417 -2.465 -16.137 1 89.32 54 ILE B CA 1
ATOM 2490 C C . ILE B 1 54 ? -1.45 -1.127 -16.873 1 89.32 54 ILE B C 1
ATOM 2492 O O . ILE B 1 54 ? -1.699 -1.082 -18.08 1 89.32 54 ILE B O 1
ATOM 2496 N N . ASP B 1 55 ? -1.136 -0.052 -16.143 1 81.92 55 ASP B N 1
ATOM 2497 C CA . ASP B 1 55 ? -1.149 1.291 -16.716 1 81.92 55 ASP B CA 1
ATOM 2498 C C . ASP B 1 55 ? -0.12 1.42 -17.837 1 81.92 55 ASP B C 1
ATOM 2500 O O . ASP B 1 55 ? -0.348 2.133 -18.816 1 81.92 55 ASP B O 1
ATOM 2504 N N . ARG B 1 56 ? 0.933 0.716 -17.726 1 85.63 56 ARG B N 1
ATOM 2505 C CA . ARG B 1 56 ? 2.025 0.799 -18.69 1 85.63 56 ARG B CA 1
ATOM 2506 C C . ARG B 1 56 ? 1.806 -0.166 -19.851 1 85.63 56 ARG B C 1
ATOM 2508 O O . ARG B 1 56 ? 2.585 -0.184 -20.806 1 85.63 56 ARG B O 1
ATOM 2515 N N . GLU B 1 57 ? 0.799 -0.948 -19.754 1 90.57 57 GLU B N 1
ATOM 2516 C CA . GLU B 1 57 ? 0.525 -1.969 -20.761 1 90.57 57 GLU B CA 1
ATOM 2517 C C . GLU B 1 57 ? 1.774 -2.79 -21.068 1 90.57 57 GLU B C 1
ATOM 2519 O O . GLU B 1 57 ? 2.144 -2.956 -22.233 1 90.57 57 GLU B O 1
ATOM 2524 N N . ASP B 1 58 ? 2.432 -3.204 -20.068 1 92.28 58 ASP B N 1
ATOM 2525 C CA . ASP B 1 58 ? 3.674 -3.967 -20.135 1 92.28 58 ASP B CA 1
ATOM 2526 C C . ASP B 1 58 ? 3.472 -5.393 -19.628 1 92.28 58 ASP B C 1
ATOM 2528 O O . ASP B 1 58 ? 3.612 -5.659 -18.433 1 92.28 58 ASP B O 1
ATOM 2532 N N . PRO B 1 59 ? 3.317 -6.347 -20.5 1 94.6 59 PRO B N 1
ATOM 2533 C CA . PRO B 1 59 ? 2.993 -7.714 -20.085 1 94.6 59 PRO B CA 1
ATOM 2534 C C . PRO B 1 59 ? 4.119 -8.372 -19.291 1 94.6 59 PRO B C 1
ATOM 2536 O O . PRO B 1 59 ? 3.857 -9.157 -18.376 1 94.6 59 PRO B O 1
ATOM 2539 N N . ALA B 1 60 ? 5.306 -8.11 -19.648 1 95.36 60 ALA B N 1
ATOM 2540 C CA . ALA B 1 60 ? 6.432 -8.695 -18.925 1 95.36 60 ALA B CA 1
ATOM 2541 C C . ALA B 1 60 ? 6.476 -8.199 -17.482 1 95.36 60 ALA B C 1
ATOM 2543 O O . ALA B 1 60 ? 6.681 -8.985 -16.554 1 95.36 60 ALA B O 1
ATOM 2544 N N . LEU B 1 61 ? 6.325 -6.883 -17.376 1 93.93 61 LEU B N 1
ATOM 2545 C CA . LEU B 1 61 ? 6.277 -6.307 -16.037 1 93.93 61 LEU B CA 1
ATOM 2546 C C . LEU B 1 61 ? 5.071 -6.831 -15.264 1 93.93 61 LEU B C 1
ATOM 2548 O O . LEU B 1 61 ? 5.161 -7.081 -14.06 1 93.93 61 LEU B O 1
ATOM 2552 N N . LEU B 1 62 ? 3.954 -6.953 -15.964 1 96.46 62 LEU B N 1
ATOM 2553 C CA . LEU B 1 62 ? 2.747 -7.448 -15.311 1 96.46 62 LEU B CA 1
ATOM 2554 C C . LEU B 1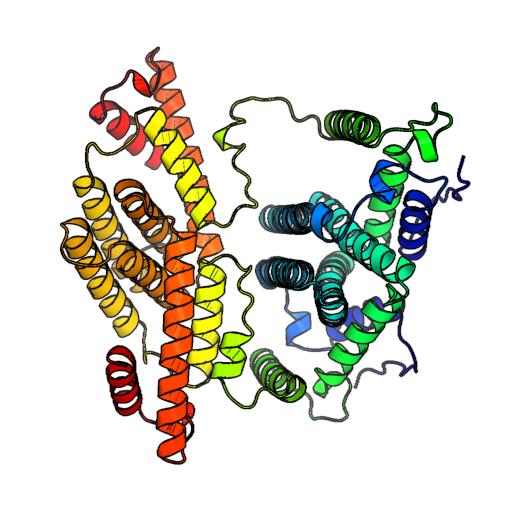 62 ? 2.956 -8.865 -14.785 1 96.46 62 LEU B C 1
ATOM 2556 O O . LEU B 1 62 ? 2.54 -9.185 -13.669 1 96.46 62 LEU B O 1
ATOM 2560 N N . LYS B 1 63 ? 3.609 -9.707 -15.563 1 97.7 63 LYS B N 1
ATOM 2561 C CA . LYS B 1 63 ? 3.905 -11.073 -15.141 1 97.7 63 LYS B CA 1
ATOM 2562 C C . LYS B 1 63 ? 4.723 -11.086 -13.853 1 97.7 63 LYS B C 1
ATOM 2564 O O . LYS B 1 63 ? 4.427 -11.848 -12.931 1 97.7 63 LYS B O 1
ATOM 2569 N N . GLU B 1 64 ? 5.676 -10.241 -13.799 1 96.35 64 GLU B N 1
ATOM 2570 C CA . GLU B 1 64 ? 6.538 -10.145 -12.625 1 96.35 64 GLU B CA 1
ATOM 2571 C C . GLU B 1 64 ? 5.756 -9.671 -11.403 1 96.35 64 GLU B C 1
ATOM 2573 O O . GLU B 1 64 ? 5.846 -10.271 -10.33 1 96.35 64 GLU B O 1
ATOM 2578 N N . GLU B 1 65 ? 4.989 -8.602 -11.597 1 96.12 65 GLU B N 1
ATOM 2579 C CA . GLU B 1 65 ? 4.282 -8 -10.47 1 96.12 65 GLU B CA 1
ATOM 2580 C C . GLU B 1 65 ? 3.143 -8.896 -9.991 1 96.12 65 GLU B C 1
ATOM 2582 O O . GLU B 1 65 ? 2.83 -8.927 -8.799 1 96.12 65 GLU B O 1
ATOM 2587 N N . LEU B 1 66 ? 2.502 -9.627 -10.888 1 98 66 LEU B N 1
ATOM 2588 C CA . LEU B 1 66 ? 1.504 -10.608 -10.479 1 98 66 LEU B CA 1
ATOM 2589 C C . LEU B 1 66 ? 2.137 -11.707 -9.632 1 98 66 LEU B C 1
ATOM 2591 O O . LEU B 1 66 ? 1.515 -12.21 -8.693 1 98 66 LEU B O 1
ATOM 2595 N N . GLY B 1 67 ? 3.353 -12.091 -10.029 1 98.33 67 GLY B N 1
ATOM 2596 C CA . GLY B 1 67 ? 4.089 -13.043 -9.212 1 98.33 67 GLY B CA 1
ATOM 2597 C C . GLY B 1 67 ? 4.343 -12.548 -7.801 1 98.33 67 GLY B C 1
ATOM 2598 O O . GLY B 1 67 ? 4.145 -13.285 -6.833 1 98.33 67 GLY B O 1
ATOM 2599 N N . ASP B 1 68 ? 4.767 -11.283 -7.699 1 97.38 68 ASP B N 1
ATOM 2600 C CA . ASP B 1 68 ? 5.021 -10.69 -6.389 1 97.38 68 ASP B CA 1
ATOM 2601 C C . ASP B 1 68 ? 3.737 -10.604 -5.567 1 97.38 68 ASP B C 1
ATOM 2603 O O . ASP B 1 68 ? 3.758 -10.801 -4.35 1 97.38 68 ASP B O 1
ATOM 2607 N N . LEU B 1 69 ? 2.651 -10.279 -6.202 1 97.13 69 LEU B N 1
ATOM 2608 C CA . LEU B 1 69 ? 1.364 -10.23 -5.516 1 97.13 69 LEU B CA 1
ATOM 2609 C C . LEU B 1 69 ? 0.926 -11.625 -5.083 1 97.13 69 LEU B C 1
ATOM 2611 O O . LEU B 1 69 ? 0.428 -11.806 -3.969 1 97.13 69 LEU B O 1
ATOM 2615 N N . LEU B 1 70 ? 1.089 -12.606 -5.964 1 98.4 70 LEU B N 1
ATOM 2616 C CA . LEU B 1 70 ? 0.788 -13.997 -5.645 1 98.4 70 LEU B CA 1
ATOM 2617 C C . LEU B 1 70 ? 1.59 -14.463 -4.435 1 98.4 70 LEU B C 1
ATOM 2619 O O . LEU B 1 70 ? 1.066 -15.172 -3.573 1 98.4 70 LEU B O 1
ATOM 2623 N N . LEU B 1 71 ? 2.848 -14.058 -4.362 1 98.3 71 LEU B N 1
ATOM 2624 C CA . LEU B 1 71 ? 3.702 -14.411 -3.233 1 98.3 71 LEU B CA 1
ATOM 2625 C C . LEU B 1 71 ? 3.099 -13.92 -1.921 1 98.3 71 LEU B C 1
ATOM 2627 O O . LEU B 1 71 ? 3.176 -14.609 -0.901 1 98.3 71 LEU B O 1
ATOM 2631 N N . GLN B 1 72 ? 2.518 -12.737 -1.951 1 97.57 72 GLN B N 1
ATOM 2632 C CA . GLN B 1 72 ? 1.887 -12.215 -0.744 1 97.57 72 GLN B CA 1
ATOM 2633 C C . GLN B 1 72 ? 0.727 -13.102 -0.301 1 97.57 72 GLN B C 1
ATOM 2635 O O . GLN B 1 72 ? 0.574 -13.384 0.889 1 97.57 72 GLN B O 1
ATOM 2640 N N . VAL B 1 73 ? -0.068 -13.552 -1.241 1 98.17 73 VAL B N 1
ATOM 2641 C CA . VAL B 1 73 ? -1.192 -14.423 -0.912 1 98.17 73 VAL B CA 1
ATOM 2642 C C . VAL B 1 73 ? -0.675 -15.73 -0.316 1 98.17 73 VAL B C 1
ATOM 2644 O O . VAL B 1 73 ? -1.159 -16.178 0.727 1 98.17 73 VAL B O 1
ATOM 2647 N N . VAL B 1 74 ? 0.305 -16.28 -0.917 1 98.29 74 VAL B N 1
ATOM 2648 C CA . VAL B 1 74 ? 0.863 -17.562 -0.499 1 98.29 74 VAL B CA 1
ATOM 2649 C C . VAL B 1 74 ? 1.512 -17.42 0.876 1 98.29 74 VAL B C 1
ATOM 2651 O O . VAL B 1 74 ? 1.37 -18.298 1.73 1 98.29 74 VAL B O 1
ATOM 2654 N N . PHE B 1 75 ? 2.235 -16.284 1.064 1 98.02 75 PHE B N 1
ATOM 2655 C CA . PHE B 1 75 ? 2.923 -16.025 2.323 1 98.02 75 PHE B CA 1
ATOM 2656 C C . PHE B 1 75 ? 1.931 -15.942 3.476 1 98.02 75 PHE B C 1
ATOM 2658 O O . PHE B 1 75 ? 2.115 -16.589 4.509 1 98.02 75 PHE B O 1
ATOM 2665 N N . HIS B 1 76 ? 0.906 -15.17 3.302 1 98.05 76 HIS B N 1
ATOM 2666 C CA . HIS B 1 76 ? -0.111 -15.026 4.338 1 98.05 76 HIS B CA 1
ATOM 2667 C C . HIS B 1 76 ? -0.819 -16.351 4.603 1 98.05 76 HIS B C 1
ATOM 2669 O O . HIS B 1 76 ? -1.131 -16.673 5.752 1 98.05 76 HIS B O 1
ATOM 2675 N N . ALA B 1 77 ? -1.142 -17.109 3.581 1 97.91 77 ALA B N 1
ATOM 2676 C CA . ALA B 1 77 ? -1.773 -18.415 3.75 1 97.91 77 ALA B CA 1
ATOM 2677 C C . ALA B 1 77 ? -0.872 -19.361 4.538 1 97.91 77 ALA B C 1
ATOM 2679 O O . ALA B 1 77 ? -1.356 -20.176 5.328 1 97.91 77 ALA B O 1
ATOM 2680 N N . ASP B 1 78 ? 0.414 -19.26 4.313 1 97.69 78 ASP B N 1
ATOM 2681 C CA . ASP B 1 78 ? 1.341 -20.139 5.019 1 97.69 78 ASP B CA 1
ATOM 2682 C C . ASP B 1 78 ? 1.399 -19.795 6.506 1 97.69 78 ASP B C 1
ATOM 2684 O O . ASP B 1 78 ? 1.531 -20.684 7.349 1 97.69 78 ASP B O 1
ATOM 2688 N N . ILE B 1 79 ? 1.375 -18.504 6.792 1 97.58 79 ILE B N 1
ATOM 2689 C CA . ILE B 1 79 ? 1.32 -18.079 8.186 1 97.58 79 ILE B CA 1
ATOM 2690 C C . ILE B 1 79 ? 0.118 -18.72 8.875 1 97.58 79 ILE B C 1
ATOM 2692 O O . ILE B 1 79 ? 0.24 -19.26 9.977 1 97.58 79 ILE B O 1
ATOM 2696 N N . GLU B 1 80 ? -0.999 -18.69 8.233 1 97.55 80 GLU B N 1
ATOM 2697 C CA . GLU B 1 80 ? -2.224 -19.245 8.801 1 97.55 80 GLU B CA 1
ATOM 2698 C C . GLU B 1 80 ? -2.171 -20.77 8.844 1 97.55 80 GLU B C 1
ATOM 2700 O O . GLU B 1 80 ? -2.725 -21.39 9.754 1 97.55 80 GLU B O 1
ATOM 2705 N N . ARG B 1 81 ? -1.558 -21.369 7.859 1 96.62 81 ARG B N 1
ATOM 2706 C CA . ARG B 1 81 ? -1.359 -22.815 7.881 1 96.62 81 ARG B CA 1
ATOM 2707 C C . ARG B 1 81 ? -0.575 -23.241 9.117 1 96.62 81 ARG B C 1
ATOM 2709 O O . ARG B 1 81 ? -0.944 -24.205 9.792 1 96.62 81 ARG B O 1
ATOM 2716 N N . GLN B 1 82 ? 0.495 -22.542 9.393 1 95.71 82 GLN B N 1
ATOM 2717 C CA . GLN B 1 82 ? 1.319 -22.815 10.566 1 95.71 82 GLN B CA 1
ATOM 2718 C C . GLN B 1 82 ? 0.52 -22.634 11.854 1 95.71 82 GLN B C 1
ATOM 2720 O O . GLN B 1 82 ? 0.742 -23.348 12.834 1 95.71 82 GLN B O 1
ATOM 2725 N N . ALA B 1 83 ? -0.426 -21.705 11.822 1 94.93 83 ALA B N 1
ATOM 2726 C CA . ALA B 1 83 ? -1.287 -21.444 12.973 1 94.93 83 ALA B CA 1
ATOM 2727 C C . ALA B 1 83 ? -2.418 -22.465 13.054 1 94.93 83 ALA B C 1
ATOM 2729 O O . ALA B 1 83 ? -3.116 -22.548 14.068 1 94.93 83 ALA B O 1
ATOM 2730 N N . GLY B 1 84 ? -2.644 -23.278 11.945 1 94.8 84 GLY B N 1
ATOM 2731 C CA . GLY B 1 84 ? -3.675 -24.303 11.909 1 94.8 84 GLY B CA 1
ATOM 2732 C C . GLY B 1 84 ? -5.05 -23.756 11.574 1 94.8 84 GLY B C 1
ATOM 2733 O O . GLY B 1 84 ? -6.065 -24.39 11.87 1 94.8 84 GLY B O 1
ATOM 2734 N N . ASP B 1 85 ? -5.14 -22.571 10.978 1 94.82 85 ASP B N 1
ATOM 2735 C CA . ASP B 1 85 ? -6.424 -21.928 10.72 1 94.82 85 ASP B CA 1
ATOM 2736 C C . ASP B 1 85 ? -6.942 -22.276 9.326 1 94.82 85 ASP B C 1
ATOM 2738 O O . ASP B 1 85 ? -8.087 -22.707 9.174 1 94.82 85 ASP B O 1
ATOM 2742 N N . PHE B 1 86 ? -6.132 -21.989 8.287 1 96.58 86 PHE B N 1
ATOM 2743 C CA . PHE B 1 86 ? -6.516 -22.365 6.932 1 96.58 86 PHE B CA 1
ATOM 2744 C C . PHE B 1 86 ? -5.288 -22.522 6.044 1 96.58 86 PHE B C 1
ATOM 2746 O O . PHE B 1 86 ? -4.186 -22.118 6.423 1 96.58 86 PHE B O 1
ATOM 2753 N N . THR B 1 87 ? -5.507 -23.09 4.883 1 96.79 87 THR B N 1
ATOM 2754 C CA . THR B 1 87 ? -4.459 -23.322 3.895 1 96.79 87 THR B CA 1
ATOM 2755 C C . THR B 1 87 ? -4.778 -22.6 2.589 1 96.79 87 THR B C 1
ATOM 2757 O O . THR B 1 87 ? -5.865 -22.04 2.432 1 96.79 87 THR B O 1
ATOM 2760 N N . MET B 1 88 ? -3.818 -22.599 1.702 1 96.71 88 MET B N 1
ATOM 2761 C CA . MET B 1 88 ? -4.034 -22.036 0.372 1 96.71 88 MET B CA 1
ATOM 2762 C C . MET B 1 88 ? -5.193 -22.734 -0.332 1 96.71 88 MET B C 1
ATOM 2764 O O . MET B 1 88 ? -5.937 -22.103 -1.085 1 96.71 88 MET B O 1
ATOM 2768 N N . ASP B 1 89 ? -5.296 -24.051 -0.101 1 95.17 89 ASP B N 1
ATOM 2769 C CA . ASP B 1 89 ? -6.403 -24.795 -0.694 1 95.17 89 ASP B CA 1
ATOM 2770 C C . ASP B 1 89 ? -7.745 -24.306 -0.155 1 95.17 89 ASP B C 1
ATOM 2772 O O . ASP B 1 89 ? -8.739 -24.279 -0.883 1 95.17 89 ASP B O 1
ATOM 2776 N N . ASP B 1 90 ? -7.785 -23.983 1.105 1 96.75 90 ASP B N 1
ATOM 2777 C CA . ASP B 1 90 ? -9.005 -23.428 1.685 1 96.75 90 ASP B CA 1
ATOM 2778 C C . ASP B 1 90 ? -9.363 -22.093 1.037 1 96.75 90 ASP B C 1
ATOM 2780 O O . ASP B 1 90 ? -10.542 -21.789 0.841 1 96.75 90 ASP B O 1
ATOM 2784 N N . VAL B 1 91 ? -8.351 -21.317 0.764 1 97.13 91 VAL B N 1
ATOM 2785 C CA . VAL B 1 91 ? -8.547 -20.037 0.091 1 97.13 91 VAL B CA 1
ATOM 2786 C C . VAL B 1 91 ? -9.158 -20.268 -1.289 1 97.13 91 VAL B C 1
ATOM 2788 O O . VAL B 1 91 ? -10.156 -19.637 -1.647 1 97.13 91 VAL B O 1
ATOM 2791 N N . ALA B 1 92 ? -8.554 -21.171 -2.02 1 96.88 92 ALA B N 1
ATOM 2792 C CA . ALA B 1 92 ? -9.04 -21.488 -3.36 1 96.88 92 ALA B CA 1
ATOM 2793 C C . ALA B 1 92 ? -10.452 -22.066 -3.309 1 96.88 92 ALA B C 1
ATOM 2795 O O . ALA B 1 92 ? -11.298 -21.729 -4.14 1 96.88 92 ALA B O 1
ATOM 2796 N N . ASP B 1 93 ? -10.676 -22.915 -2.348 1 97.21 93 ASP B N 1
ATOM 2797 C CA . ASP B 1 93 ? -11.98 -23.551 -2.195 1 97.21 93 ASP B CA 1
ATOM 2798 C C . ASP B 1 93 ? -13.077 -22.511 -1.982 1 97.21 93 ASP B C 1
ATOM 2800 O O . ASP B 1 93 ? -14.132 -22.574 -2.617 1 97.21 93 ASP B O 1
ATOM 2804 N N . GLY B 1 94 ? -12.812 -21.629 -1.067 1 94.92 94 GLY B N 1
ATOM 2805 C CA . GLY B 1 94 ? -13.77 -20.564 -0.818 1 94.92 94 GLY B CA 1
ATOM 2806 C C . GLY B 1 94 ? -14.078 -19.739 -2.054 1 94.92 94 GLY B C 1
ATOM 2807 O O . GLY B 1 94 ? -15.235 -19.4 -2.307 1 94.92 94 GLY B O 1
ATOM 2808 N N . GLU B 1 95 ? -13.056 -19.435 -2.804 1 94.91 95 GLU B N 1
ATOM 2809 C CA . GLU B 1 95 ? -13.231 -18.593 -3.983 1 94.91 95 GLU B CA 1
ATOM 2810 C C . GLU B 1 95 ? -14.007 -19.325 -5.074 1 94.91 95 GLU B C 1
ATOM 2812 O O . GLU B 1 95 ? -14.867 -18.737 -5.733 1 94.91 95 GLU B O 1
ATOM 2817 N N . VAL B 1 96 ? -13.698 -20.604 -5.293 1 95.69 96 VAL B N 1
ATOM 2818 C CA . VAL B 1 96 ? -14.391 -21.391 -6.308 1 95.69 96 VAL B CA 1
ATOM 2819 C C . VAL B 1 96 ? -15.87 -21.509 -5.949 1 95.69 96 VAL B C 1
ATOM 2821 O O . VAL B 1 96 ? -16.739 -21.332 -6.806 1 95.69 96 VAL B O 1
ATOM 2824 N N . ARG B 1 97 ? -16.171 -21.789 -4.681 1 93.59 97 ARG B N 1
ATOM 2825 C CA . ARG B 1 97 ? -17.557 -21.883 -4.234 1 93.59 97 ARG B CA 1
ATOM 2826 C C . ARG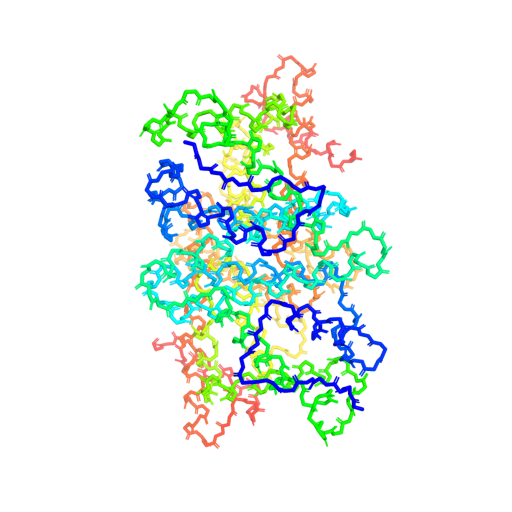 B 1 97 ? -18.294 -20.565 -4.452 1 93.59 97 ARG B C 1
ATOM 2828 O O . ARG B 1 97 ? -19.457 -20.558 -4.859 1 93.59 97 ARG B O 1
ATOM 2835 N N . LYS B 1 98 ? -17.61 -19.506 -4.158 1 90.96 98 LYS B N 1
ATOM 2836 C CA . LYS B 1 98 ? -18.166 -18.172 -4.364 1 90.96 98 LYS B CA 1
ATOM 2837 C C . LYS B 1 98 ? -18.502 -17.937 -5.834 1 90.96 98 LYS B C 1
ATOM 2839 O O . LYS B 1 98 ? -19.566 -17.405 -6.155 1 90.96 98 LYS B O 1
ATOM 2844 N N . MET B 1 99 ? -17.589 -18.348 -6.741 1 91.37 99 MET B N 1
ATOM 2845 C CA . MET B 1 99 ? -17.789 -18.161 -8.175 1 91.37 99 MET B CA 1
ATOM 2846 C C . MET B 1 99 ? -18.938 -19.027 -8.682 1 91.37 99 MET B C 1
ATOM 2848 O O . MET B 1 99 ? -19.747 -18.578 -9.496 1 91.37 99 MET B O 1
ATOM 2852 N N . LEU B 1 100 ? -18.997 -20.238 -8.179 1 89.47 100 LEU B N 1
ATOM 2853 C CA . LEU B 1 100 ? -20.08 -21.13 -8.575 1 89.47 100 LEU B CA 1
ATOM 2854 C C . LEU B 1 100 ? -21.432 -20.57 -8.145 1 89.47 100 LEU B C 1
ATOM 2856 O O . LEU B 1 100 ? -22.394 -20.597 -8.916 1 89.47 100 LEU B O 1
ATOM 2860 N N . PHE B 1 101 ? -21.463 -20.054 -6.98 1 86.2 101 PHE B N 1
ATOM 2861 C CA . PHE B 1 101 ? -22.699 -19.544 -6.397 1 86.2 101 PHE B CA 1
ATOM 2862 C C . PHE B 1 101 ? -23.13 -18.254 -7.084 1 86.2 101 PHE B C 1
ATOM 2864 O O . PHE B 1 101 ? -24.322 -18.028 -7.301 1 86.2 101 PHE B O 1
ATOM 2871 N N . ARG B 1 102 ? -22.111 -17.49 -7.504 1 84.01 102 ARG B N 1
ATOM 2872 C CA . ARG B 1 102 ? -22.427 -16.153 -7.997 1 84.01 102 ARG B CA 1
ATOM 2873 C C . ARG B 1 102 ? -22.607 -16.157 -9.512 1 84.01 102 ARG B C 1
ATOM 2875 O O . ARG B 1 102 ? -22.912 -15.122 -10.108 1 84.01 102 ARG B O 1
ATOM 2882 N N . HIS B 1 103 ? -22.433 -17.267 -10.101 1 87.17 103 HIS B N 1
ATOM 2883 C CA . HIS B 1 103 ? -22.642 -17.371 -11.541 1 87.17 103 HIS B CA 1
ATOM 2884 C C . HIS B 1 103 ? -23.671 -18.446 -11.872 1 87.17 103 HIS B C 1
ATOM 2886 O O . HIS B 1 103 ? -23.39 -19.364 -12.647 1 87.17 103 HIS B O 1
ATOM 2892 N N . PRO B 1 104 ? -24.878 -18.272 -11.394 1 81.8 104 PRO B N 1
ATOM 2893 C CA . PRO B 1 104 ? -25.899 -19.286 -11.664 1 81.8 104 PRO B CA 1
ATOM 2894 C C . PRO B 1 104 ? -26.27 -19.372 -13.142 1 81.8 104 PRO B C 1
ATOM 2896 O O . PRO B 1 104 ? -26.684 -20.432 -13.619 1 81.8 104 PRO B O 1
ATOM 2899 N N . HIS B 1 105 ? -26.093 -18.343 -13.839 1 80.88 105 HIS B N 1
ATOM 2900 C CA . HIS B 1 105 ? -26.419 -18.312 -15.26 1 80.88 105 HIS B CA 1
ATOM 2901 C C . HIS B 1 105 ? -25.421 -19.13 -16.073 1 80.88 105 HIS B C 1
ATOM 2903 O O . HIS B 1 105 ? -25.71 -19.523 -17.206 1 80.88 105 HIS B O 1
ATOM 2909 N N . VAL B 1 106 ? -24.28 -19.356 -15.502 1 85.34 106 VAL B N 1
ATOM 2910 C CA . VAL B 1 106 ? -23.248 -20.143 -16.169 1 85.34 106 VAL B CA 1
ATOM 2911 C C . VAL B 1 106 ? -23.273 -21.578 -15.647 1 85.34 106 VAL B C 1
ATOM 2913 O O . VAL B 1 106 ? -23.144 -22.529 -16.421 1 85.34 106 VAL B O 1
ATOM 2916 N N . PHE B 1 107 ? -23.479 -21.591 -14.275 1 85.03 107 PHE B N 1
ATOM 2917 C CA . PHE B 1 107 ? -23.269 -22.894 -13.656 1 85.03 107 PHE B CA 1
ATOM 2918 C C . PHE B 1 107 ? -24.582 -23.462 -13.131 1 85.03 107 PHE B C 1
ATOM 2920 O O . PHE B 1 107 ? -24.647 -24.629 -12.738 1 85.03 107 PHE B O 1
ATOM 2927 N N . GLY B 1 108 ? -25.494 -22.422 -12.95 1 73.5 108 GLY B N 1
ATOM 2928 C CA . GLY B 1 108 ? -26.787 -22.828 -12.424 1 73.5 108 GLY B CA 1
ATOM 2929 C C . GLY B 1 108 ? -27.885 -22.822 -13.471 1 73.5 108 GLY B C 1
ATOM 2930 O O . GLY B 1 108 ? -27.706 -22.281 -14.563 1 73.5 108 GLY B O 1
ATOM 2931 N N . GLY B 1 109 ? -28.606 -23.733 -13.628 1 65.67 109 GLY B N 1
ATOM 2932 C CA . GLY B 1 109 ? -29.761 -24.021 -14.463 1 65.67 109 GLY B CA 1
ATOM 2933 C C . GLY B 1 109 ? -30.613 -22.798 -14.745 1 65.67 109 GLY B C 1
ATOM 2934 O O . GLY B 1 109 ? -31.788 -22.921 -15.097 1 65.67 109 GLY B O 1
ATOM 2935 N N . GLN B 1 110 ? -29.932 -21.507 -14.294 1 64.81 110 GLN B N 1
ATOM 2936 C CA . GLN B 1 110 ? -30.747 -20.328 -14.566 1 64.81 110 GLN B CA 1
ATOM 2937 C C . GLN B 1 110 ? -30.559 -19.848 -16.002 1 64.81 110 GLN B C 1
ATOM 2939 O O . GLN B 1 110 ? -29.607 -20.247 -16.676 1 64.81 110 GLN B O 1
ATOM 2944 N N . GLU B 1 111 ? -31.531 -19.076 -16.332 1 63.81 111 GLU B N 1
ATOM 2945 C CA . GLU B 1 111 ? -31.572 -18.543 -17.69 1 63.81 111 GLU B CA 1
ATOM 2946 C C . GLU B 1 111 ? -30.29 -17.787 -18.026 1 63.81 111 GLU B C 1
ATOM 2948 O O . GLU B 1 111 ? -29.731 -17.093 -17.173 1 63.81 111 GLU B O 1
ATOM 2953 N N . THR B 1 112 ? -29.764 -18.052 -19.109 1 66.22 112 THR B N 1
ATOM 2954 C CA . THR B 1 112 ? -28.564 -17.428 -19.655 1 66.22 112 THR B CA 1
ATOM 2955 C C . THR B 1 112 ? -28.751 -15.919 -19.787 1 66.22 112 THR B C 1
ATOM 2957 O O . THR B 1 112 ? -29.799 -15.455 -20.241 1 66.22 112 THR B O 1
ATOM 2960 N N . VAL B 1 113 ? -27.875 -15.157 -19.138 1 68.74 113 VAL B N 1
ATOM 2961 C CA . VAL B 1 113 ? -27.874 -13.701 -19.24 1 68.74 113 VAL B CA 1
ATOM 2962 C C . VAL B 1 113 ? -26.852 -13.257 -20.284 1 68.74 113 VAL B C 1
ATOM 2964 O O . VAL B 1 113 ? -25.729 -13.766 -20.319 1 68.74 113 VAL B O 1
ATOM 2967 N N . GLN B 1 114 ? -27.366 -12.515 -21.208 1 71.62 114 GLN B N 1
ATOM 2968 C CA . GLN B 1 114 ? -26.521 -12.173 -22.347 1 71.62 114 GLN B CA 1
ATOM 2969 C C . GLN B 1 114 ? -25.812 -10.84 -22.125 1 71.62 114 GLN B C 1
ATOM 2971 O O . GLN B 1 114 ? -24.859 -10.513 -22.835 1 71.62 114 GLN B O 1
ATOM 2976 N N . ASP B 1 115 ? -26.157 -10.1 -21.1 1 74.17 115 ASP B N 1
ATOM 2977 C CA . ASP B 1 115 ? -25.622 -8.745 -20.995 1 74.17 115 ASP B CA 1
ATOM 2978 C C . ASP B 1 115 ? -24.796 -8.579 -19.721 1 74.17 115 ASP B C 1
ATOM 2980 O O . ASP B 1 115 ? -25.22 -8.995 -18.641 1 74.17 115 ASP B O 1
ATOM 2984 N N . ALA B 1 116 ? -23.676 -7.998 -19.909 1 78.3 116 ALA B N 1
ATOM 2985 C CA . ALA B 1 116 ? -22.725 -7.798 -18.819 1 78.3 116 ALA B CA 1
ATOM 2986 C C . ALA B 1 116 ? -23.351 -6.99 -17.686 1 78.3 116 ALA B C 1
ATOM 2988 O O . ALA B 1 116 ? -23.091 -7.254 -16.51 1 78.3 116 ALA B O 1
ATOM 2989 N N . ASP B 1 117 ? -24.16 -6.081 -18.057 1 67.28 117 ASP B N 1
ATOM 2990 C CA . ASP B 1 117 ? -24.769 -5.211 -17.056 1 67.28 117 ASP B CA 1
ATOM 2991 C C . ASP B 1 117 ? -25.74 -5.989 -16.171 1 67.28 117 ASP B C 1
ATOM 2993 O O . ASP B 1 117 ? -25.776 -5.789 -14.955 1 67.28 117 ASP B O 1
ATOM 2997 N N . THR B 1 118 ? -26.448 -6.81 -16.767 1 71.72 118 THR B N 1
ATOM 2998 C CA . THR B 1 118 ? -27.404 -7.637 -16.04 1 71.72 118 THR B CA 1
ATOM 2999 C C . THR B 1 118 ? -26.683 -8.6 -15.102 1 71.72 118 THR B C 1
ATOM 3001 O O . THR B 1 118 ? -27.134 -8.837 -13.979 1 71.72 118 THR B O 1
ATOM 3004 N N . VAL B 1 119 ? -25.603 -9.126 -15.601 1 72.26 119 VAL B N 1
ATOM 3005 C CA . VAL B 1 119 ? -24.804 -10.034 -14.783 1 72.26 119 VAL B CA 1
ATOM 3006 C C . VAL B 1 119 ? -24.282 -9.297 -13.552 1 72.26 119 VAL B C 1
ATOM 3008 O O . VAL B 1 119 ? -24.344 -9.819 -12.436 1 72.26 119 VAL B O 1
ATOM 3011 N N . LEU B 1 120 ? -23.745 -8.095 -13.81 1 67.84 120 LEU B N 1
ATOM 3012 C CA . LEU B 1 120 ? -23.189 -7.302 -12.719 1 67.84 120 LEU B CA 1
ATOM 3013 C C . LEU B 1 120 ? -24.252 -7.005 -11.667 1 67.84 120 LEU B C 1
ATOM 3015 O O . LEU B 1 120 ? -23.982 -7.084 -10.466 1 67.84 120 LEU B O 1
ATOM 3019 N N . GLU B 1 121 ? -25.47 -6.642 -12.107 1 65.78 121 GLU B N 1
ATOM 3020 C CA . GLU B 1 121 ? -26.573 -6.367 -11.192 1 65.78 121 GLU B CA 1
ATOM 3021 C C . GLU B 1 121 ? -26.931 -7.604 -10.372 1 65.78 121 GLU B C 1
ATOM 3023 O O . GLU B 1 121 ? -27.16 -7.509 -9.164 1 65.78 121 GLU B O 1
ATOM 3028 N N . GLY B 1 122 ? -27.033 -8.711 -11.094 1 68.89 122 GLY B N 1
ATOM 3029 C CA . GLY B 1 122 ? -27.3 -9.963 -10.405 1 68.89 122 GLY B CA 1
ATOM 3030 C C . GLY B 1 122 ? -26.23 -10.329 -9.395 1 68.89 122 GLY B C 1
ATOM 3031 O O . GLY B 1 122 ? -26.539 -10.773 -8.288 1 68.89 122 GLY B O 1
ATOM 3032 N N . TRP B 1 123 ? -24.996 -10.183 -9.77 1 71.17 123 TRP B N 1
ATOM 3033 C CA . TRP B 1 123 ? -23.843 -10.443 -8.915 1 71.17 123 TRP B CA 1
ATOM 3034 C C . TRP B 1 123 ? -23.893 -9.584 -7.656 1 71.17 123 TRP B C 1
ATOM 3036 O O . TRP B 1 123 ? -23.677 -10.081 -6.549 1 71.17 123 TRP B O 1
ATOM 3046 N N . GLU B 1 124 ? -24.183 -8.276 -7.827 1 64.28 124 GLU B N 1
ATOM 3047 C CA . GLU B 1 124 ? -24.284 -7.365 -6.691 1 64.28 124 GLU B CA 1
ATOM 3048 C C . GLU B 1 124 ? -25.42 -7.772 -5.756 1 64.28 124 GLU B C 1
ATOM 3050 O O . GLU B 1 124 ? -25.294 -7.666 -4.535 1 64.28 124 GLU B O 1
ATOM 3055 N N . ALA B 1 125 ? -26.509 -8.122 -6.353 1 68.62 125 ALA B N 1
ATOM 3056 C CA . ALA B 1 125 ? -27.652 -8.564 -5.558 1 68.62 125 ALA B CA 1
ATOM 3057 C C . ALA B 1 125 ? -27.305 -9.808 -4.744 1 68.62 125 ALA B C 1
ATOM 3059 O O . ALA B 1 125 ? -27.66 -9.906 -3.567 1 68.62 125 ALA B O 1
ATOM 3060 N N . ILE B 1 126 ? -26.599 -10.718 -5.394 1 69.97 126 ILE B N 1
ATOM 3061 C CA . ILE B 1 126 ? -26.195 -11.957 -4.737 1 69.97 126 ILE B CA 1
ATOM 3062 C C . ILE B 1 126 ? -25.19 -11.649 -3.629 1 69.97 126 ILE B C 1
ATOM 3064 O O . ILE B 1 126 ? -25.292 -12.187 -2.524 1 69.97 126 ILE B O 1
ATOM 3068 N N . LYS B 1 127 ? -24.203 -10.754 -3.908 1 66.67 127 LYS B N 1
ATOM 3069 C CA . LYS B 1 127 ? -23.216 -10.335 -2.917 1 66.67 127 LYS B CA 1
ATOM 3070 C C . LYS B 1 127 ? -23.889 -9.703 -1.702 1 66.67 127 LYS B C 1
ATOM 3072 O O . LYS B 1 127 ? -23.519 -9.989 -0.562 1 66.67 127 LYS B O 1
ATOM 3077 N N . ARG B 1 128 ? -24.851 -8.766 -1.821 1 60.93 128 ARG B N 1
ATOM 3078 C CA . ARG B 1 128 ? -25.58 -8.108 -0.742 1 60.93 128 ARG B CA 1
ATOM 3079 C C . ARG B 1 128 ? -26.271 -9.13 0.155 1 60.93 128 ARG B C 1
ATOM 3081 O O . ARG B 1 128 ? -26.263 -8.994 1.38 1 60.93 128 ARG B O 1
ATOM 3088 N N . ARG B 1 129 ? -26.882 -10.021 -0.461 1 62.41 129 ARG B N 1
ATOM 3089 C CA . ARG B 1 129 ? -27.584 -11.067 0.276 1 62.41 129 ARG B CA 1
ATOM 3090 C C . ARG B 1 129 ? -26.616 -11.877 1.132 1 62.41 129 ARG B C 1
ATOM 3092 O O . ARG B 1 129 ? -26.941 -12.251 2.261 1 62.41 129 ARG B O 1
ATOM 3099 N N . GLU B 1 130 ? -25.461 -12.063 0.554 1 61.98 130 GLU B N 1
ATOM 3100 C CA . GLU B 1 130 ? -24.441 -12.83 1.262 1 61.98 130 GLU B CA 1
ATOM 3101 C C . GLU B 1 130 ? -23.916 -12.064 2.473 1 61.98 130 GLU B C 1
ATOM 3103 O O . GLU B 1 130 ? -23.623 -12.659 3.512 1 61.98 130 GLU B O 1
ATOM 3108 N N . LYS B 1 131 ? -23.657 -10.52 2.298 1 58.82 131 LYS B N 1
ATOM 3109 C CA . LYS B 1 131 ? -22.978 -9.754 3.339 1 58.82 131 LYS B CA 1
ATOM 3110 C C . LYS B 1 131 ? -23.979 -9.17 4.332 1 58.82 131 LYS B C 1
ATOM 3112 O O . LYS B 1 131 ? -23.591 -8.652 5.381 1 58.82 131 LYS B O 1
ATOM 3117 N N . GLY B 1 132 ? -25.1 -9.192 4.382 1 51.06 132 GLY B N 1
ATOM 3118 C CA . GLY B 1 132 ? -26.077 -8.593 5.278 1 51.06 132 GLY B CA 1
ATOM 3119 C C . GLY B 1 132 ? -25.928 -7.089 5.403 1 51.06 132 GLY B C 1
ATOM 3120 O O . GLY B 1 132 ? -26.166 -6.523 6.472 1 51.06 132 GLY B O 1
ATOM 3121 N N . GLN B 1 133 ? -25.26 -6.24 4.744 1 48.16 133 GLN B N 1
ATOM 3122 C CA . GLN B 1 133 ? -24.82 -4.863 4.939 1 48.16 133 GLN B CA 1
ATOM 3123 C C . GLN B 1 133 ? -25.989 -3.889 4.82 1 48.16 133 GLN B C 1
ATOM 3125 O O . GLN B 1 133 ? -26.619 -3.794 3.764 1 48.16 133 GLN B O 1
ATOM 3130 N N . GLN B 1 134 ? -26.709 -3.538 5.898 1 38.99 134 GLN B N 1
ATOM 3131 C CA . GLN B 1 134 ? -27.811 -2.583 5.839 1 38.99 134 GLN B CA 1
ATOM 3132 C C . GLN B 1 134 ? -27.305 -1.15 5.985 1 38.99 134 GLN B C 1
ATOM 3134 O O . GLN B 1 134 ? -27.903 -0.217 5.445 1 38.99 134 GLN B O 1
ATOM 3139 N N . THR B 1 135 ? -26.779 -0.469 7.158 1 39.22 135 THR B N 1
ATOM 3140 C CA . THR B 1 135 ? -27.174 0.85 7.64 1 39.22 135 THR B CA 1
ATOM 3141 C C . THR B 1 135 ? -26.383 1.945 6.93 1 39.22 135 THR B C 1
ATOM 3143 O O . THR B 1 135 ? -25.308 1.687 6.384 1 39.22 135 THR B O 1
ATOM 3146 N N . THR B 1 136 ? -26.957 3.412 6.939 1 37.06 136 THR B N 1
ATOM 3147 C CA . THR B 1 136 ? -26.548 4.701 6.393 1 37.06 136 THR B CA 1
ATOM 3148 C C . THR B 1 136 ? -25.281 5.202 7.081 1 37.06 136 THR B C 1
ATOM 3150 O O . THR B 1 136 ? -24.444 5.854 6.453 1 37.06 136 THR B O 1
ATOM 3153 N N . ALA B 1 137 ? -25.032 5.717 8.651 1 42.41 137 ALA B N 1
ATOM 3154 C CA . ALA B 1 137 ? -23.754 5.829 9.349 1 42.41 137 ALA B CA 1
ATOM 3155 C C . ALA B 1 137 ? -22.627 5.2 8.534 1 42.41 137 ALA B C 1
ATOM 3157 O O . ALA B 1 137 ? -21.45 5.478 8.774 1 42.41 137 ALA B O 1
ATOM 3158 N N . GLN B 1 138 ? -23.23 5.064 7.522 1 47.48 138 GLN B N 1
ATOM 3159 C CA . GLN B 1 138 ? -22.725 4.21 6.452 1 47.48 138 GLN B CA 1
ATOM 3160 C C . GLN B 1 138 ? -21.975 5.027 5.404 1 47.48 138 GLN B C 1
ATOM 3162 O O . GLN B 1 138 ? -21.06 4.519 4.752 1 47.48 138 GLN B O 1
ATOM 3167 N N . ALA B 1 139 ? -22.34 6.573 5.621 1 50.76 139 ALA B N 1
ATOM 3168 C CA . ALA B 1 139 ? -21.685 7.36 4.58 1 50.76 139 ALA B CA 1
ATOM 3169 C C . ALA B 1 139 ? -20.207 7.567 4.897 1 50.76 139 ALA B C 1
ATOM 3171 O O . ALA B 1 139 ? -19.359 7.503 4.003 1 50.76 139 ALA B O 1
ATOM 3172 N N . LEU B 1 140 ? -19.824 8.154 6.15 1 59.87 140 LEU B N 1
ATOM 3173 C CA . LEU B 1 140 ? -18.414 8.245 6.516 1 59.87 140 LEU B CA 1
ATOM 3174 C C . LEU B 1 140 ? -17.766 6.864 6.529 1 59.87 140 LEU B C 1
ATOM 3176 O O . LEU B 1 140 ? -16.635 6.701 6.066 1 59.87 140 LEU B O 1
ATOM 3180 N N . ASP B 1 141 ? -18.527 6.112 6.977 1 60.85 141 ASP B N 1
ATOM 3181 C CA . ASP B 1 141 ? -18.094 4.718 6.951 1 60.85 141 ASP B CA 1
ATOM 3182 C C . ASP B 1 141 ? -17.921 4.224 5.517 1 60.85 141 ASP B C 1
ATOM 3184 O O . ASP B 1 141 ? -17.218 3.24 5.275 1 60.85 141 ASP B O 1
ATOM 3188 N N . ALA B 1 142 ? -18.511 5.107 4.748 1 57.87 142 ALA B N 1
ATOM 3189 C CA . ALA B 1 142 ? -18.537 4.689 3.349 1 57.87 142 ALA B CA 1
ATOM 3190 C C . ALA B 1 142 ? -17.241 5.068 2.639 1 57.87 142 ALA B C 1
ATOM 3192 O O . ALA B 1 142 ? -16.96 4.58 1.542 1 57.87 142 ALA B O 1
ATOM 3193 N N . VAL B 1 143 ? -16.634 6.064 3.341 1 61.28 143 VAL B N 1
ATOM 3194 C CA . VAL B 1 143 ? -15.354 6.37 2.71 1 61.28 143 VAL B CA 1
ATOM 3195 C C . VAL B 1 143 ? -14.448 5.141 2.756 1 61.28 143 VAL B C 1
ATOM 3197 O O . VAL B 1 143 ? -14.143 4.628 3.835 1 61.28 143 VAL B O 1
ATOM 3200 N N . ALA B 1 144 ? -14.107 4.82 1.626 1 59.73 144 ALA B N 1
ATOM 3201 C CA . ALA B 1 144 ? -13.406 3.554 1.427 1 59.73 144 ALA B CA 1
ATOM 3202 C C . ALA B 1 144 ? -12.085 3.532 2.19 1 59.73 144 ALA B C 1
ATOM 3204 O O . ALA B 1 144 ? -11.255 4.431 2.032 1 59.73 144 ALA B O 1
ATOM 3205 N N . ARG B 1 145 ? -11.93 2.614 2.963 1 67.74 145 ARG B N 1
ATOM 3206 C CA . ARG B 1 145 ? -10.689 2.41 3.703 1 67.74 145 ARG B CA 1
ATOM 3207 C C . ARG B 1 145 ? -9.537 2.082 2.759 1 67.74 145 ARG B C 1
ATOM 3209 O O . ARG B 1 145 ? -8.369 2.164 3.145 1 67.74 145 ARG B O 1
ATOM 3216 N N . SER B 1 146 ? -9.958 1.893 1.536 1 63.32 146 SER B N 1
ATOM 3217 C CA . SER B 1 146 ? -8.98 1.474 0.538 1 63.32 146 SER B CA 1
ATOM 3218 C C . SER B 1 146 ? -8.326 2.676 -0.134 1 63.32 146 SER B C 1
ATOM 3220 O O . SER B 1 146 ? -7.337 2.529 -0.855 1 63.32 146 SER B O 1
ATOM 3222 N N . LEU B 1 147 ? -8.824 3.809 0.113 1 70.88 147 LEU B N 1
ATOM 3223 C CA . LEU B 1 147 ? -8.233 5.013 -0.46 1 70.88 147 LEU B CA 1
ATOM 3224 C C . LEU B 1 147 ? -6.883 5.315 0.183 1 70.88 147 LEU B C 1
ATOM 3226 O O . LEU B 1 147 ? -6.663 4.995 1.354 1 70.88 147 LEU B O 1
ATOM 3230 N N . PRO B 1 148 ? -5.962 5.883 -0.65 1 81.65 148 PRO B N 1
ATOM 3231 C CA . PRO B 1 148 ? -4.773 6.444 -0.003 1 81.65 148 PRO B CA 1
ATOM 3232 C C . PRO B 1 148 ? -5.116 7.343 1.183 1 81.65 148 PRO B C 1
ATOM 3234 O O . PRO B 1 148 ? -6.102 8.083 1.138 1 81.65 148 PRO B O 1
ATOM 3237 N N . GLY B 1 149 ? -4.448 7.271 2.188 1 89.2 149 GLY B N 1
ATOM 3238 C CA . GLY B 1 149 ? -4.728 7.979 3.428 1 89.2 149 GLY B CA 1
ATOM 3239 C C . GLY B 1 149 ? -4.967 9.463 3.227 1 89.2 149 GLY B C 1
ATOM 3240 O O . GLY B 1 149 ? -5.862 10.042 3.846 1 89.2 149 GLY B O 1
ATOM 3241 N N . LEU B 1 150 ? -4.176 10.078 2.344 1 92.66 150 LEU B N 1
ATOM 3242 C CA . LEU B 1 150 ? -4.309 11.512 2.111 1 92.66 150 LEU B CA 1
ATOM 3243 C C . LEU B 1 150 ? -5.653 11.837 1.468 1 92.66 150 LEU B C 1
ATOM 3245 O O . LEU B 1 150 ? -6.314 12.803 1.856 1 92.66 150 LEU B O 1
ATOM 3249 N N . TRP B 1 151 ? -6.046 11.001 0.537 1 83.24 151 TRP B N 1
ATOM 3250 C CA . TRP B 1 151 ? -7.337 11.207 -0.111 1 83.24 151 TRP B CA 1
ATOM 3251 C C . TRP B 1 151 ? -8.483 10.904 0.849 1 83.24 151 TRP B C 1
ATOM 3253 O O . TRP B 1 151 ? -9.503 11.597 0.846 1 83.24 151 TRP B O 1
ATOM 3263 N N . ARG B 1 152 ? -8.301 9.897 1.576 1 87.6 152 ARG B N 1
ATOM 3264 C CA . ARG B 1 152 ? -9.329 9.573 2.56 1 87.6 152 ARG B CA 1
ATOM 3265 C C . ARG B 1 152 ? -9.524 10.719 3.546 1 87.6 152 ARG B C 1
ATOM 3267 O O . ARG B 1 152 ? -10.656 11.114 3.832 1 87.6 152 ARG B O 1
ATOM 3274 N N . ALA B 1 153 ? -8.437 11.289 4.082 1 92.69 153 ALA B N 1
ATOM 3275 C CA . ALA B 1 153 ? -8.483 12.419 5.007 1 92.69 153 ALA B CA 1
ATOM 3276 C C . ALA B 1 153 ? -9.166 13.624 4.368 1 92.69 153 ALA B C 1
ATOM 3278 O O . ALA B 1 153 ? -10.008 14.272 4.994 1 92.69 153 ALA B O 1
ATOM 3279 N N . GLU B 1 154 ? -8.737 13.929 3.168 1 90.13 154 GLU B N 1
ATOM 3280 C CA . GLU B 1 154 ? -9.329 15.058 2.456 1 90.13 154 GLU B CA 1
ATOM 3281 C C . GLU B 1 154 ? -10.838 14.888 2.307 1 90.13 154 GLU B C 1
ATOM 3283 O O . GLU B 1 154 ? -11.599 15.833 2.522 1 90.13 154 GLU B O 1
ATOM 3288 N N . LYS B 1 155 ? -11.211 13.68 1.892 1 81.11 155 LYS B N 1
ATOM 3289 C CA . LYS B 1 155 ? -12.628 13.391 1.692 1 81.11 155 LYS B CA 1
ATOM 3290 C C . LYS B 1 155 ? -13.404 13.52 3 1 81.11 155 LYS B C 1
ATOM 3292 O O . LYS B 1 155 ? -14.497 14.091 3.026 1 81.11 155 LYS B O 1
ATOM 3297 N N . LEU B 1 156 ? -12.916 12.955 4.056 1 86.66 156 LEU B N 1
ATOM 3298 C CA . LEU B 1 156 ? -13.551 13.05 5.366 1 86.66 156 LEU B CA 1
ATOM 3299 C C . LEU B 1 156 ? -13.702 14.506 5.793 1 86.66 156 LEU B C 1
ATOM 3301 O O . LEU B 1 156 ? -14.771 14.916 6.25 1 86.66 156 LEU B O 1
ATOM 3305 N N . GLN B 1 157 ? -12.634 15.319 5.658 1 90.16 157 GLN B N 1
ATOM 3306 C CA . GLN B 1 157 ? -12.647 16.726 6.047 1 90.16 157 GLN B CA 1
ATOM 3307 C C . GLN B 1 157 ? -13.624 17.524 5.188 1 90.16 157 GLN B C 1
ATOM 3309 O O . GLN B 1 157 ? -14.319 18.41 5.69 1 90.16 157 GLN B O 1
ATOM 3314 N N . SER B 1 158 ? -13.605 17.213 3.894 1 82.88 158 SER B N 1
ATOM 3315 C CA . SER B 1 158 ? -14.518 17.894 2.982 1 82.88 158 SER B CA 1
ATOM 3316 C C . SER B 1 158 ? -15.973 17.642 3.366 1 82.88 158 SER B C 1
ATOM 3318 O O . SER B 1 158 ? -16.794 18.561 3.345 1 82.88 158 SER B O 1
ATOM 3320 N N . LYS B 1 159 ? -16.283 16.404 3.66 1 79.1 159 LYS B N 1
ATOM 3321 C CA . LYS B 1 159 ? -17.637 16.048 4.073 1 79.1 159 LYS B CA 1
ATOM 3322 C C . LYS B 1 159 ? -18.025 16.767 5.363 1 79.1 159 LYS B C 1
ATOM 3324 O O . LYS B 1 159 ? -19.152 17.248 5.496 1 79.1 159 LYS B O 1
ATOM 3329 N N . ALA B 1 160 ? -17.13 16.782 6.372 1 83.17 160 ALA B N 1
ATOM 3330 C CA . ALA B 1 160 ? -17.386 17.467 7.637 1 83.17 160 ALA B CA 1
ATOM 3331 C C . ALA B 1 160 ? -17.59 18.963 7.418 1 83.17 160 ALA B C 1
ATOM 3333 O O . ALA B 1 160 ? -18.455 19.576 8.048 1 83.17 160 ALA B O 1
ATOM 3334 N N . ALA B 1 161 ? -16.778 19.586 6.567 1 82.43 161 ALA B N 1
ATOM 3335 C CA . ALA B 1 161 ? -16.862 21.013 6.265 1 82.43 161 ALA B CA 1
ATOM 3336 C C . ALA B 1 161 ? -18.215 21.365 5.653 1 82.43 161 ALA B C 1
ATOM 3338 O O . ALA B 1 161 ? -18.768 22.433 5.928 1 82.43 161 ALA B O 1
ATOM 3339 N N . ARG B 1 162 ? -18.698 20.515 4.763 1 74.68 162 ARG B N 1
ATOM 3340 C CA . ARG B 1 162 ? -19.992 20.728 4.124 1 74.68 162 ARG B CA 1
ATOM 3341 C C . ARG B 1 162 ? -21.114 20.754 5.157 1 74.68 162 ARG B C 1
ATOM 3343 O O . ARG B 1 162 ? -22.128 21.429 4.963 1 74.68 162 ARG B O 1
ATOM 3350 N N . ASP B 1 163 ? -20.824 20.063 6.259 1 74.94 163 ASP B N 1
ATOM 3351 C CA . ASP B 1 163 ? -21.809 20.029 7.335 1 74.94 163 ASP B CA 1
ATOM 3352 C C . ASP B 1 163 ? -21.571 21.159 8.334 1 74.94 163 ASP B C 1
ATOM 3354 O O . ASP B 1 163 ? -22.181 21.187 9.405 1 74.94 163 ASP B O 1
ATOM 3358 N N . GLY B 1 164 ? -20.606 22.01 8.021 1 78.01 164 GLY B N 1
ATOM 3359 C CA . GLY B 1 164 ? -20.372 23.2 8.824 1 78.01 164 GLY B CA 1
ATOM 3360 C C . GLY B 1 164 ? -19.288 23.011 9.869 1 78.01 164 GLY B C 1
ATOM 3361 O O . GLY B 1 164 ? -19.026 23.911 10.669 1 78.01 164 GLY B O 1
ATOM 3362 N N . PHE B 1 165 ? -18.72 21.832 9.891 1 83.68 165 PHE B N 1
ATOM 3363 C CA . PHE B 1 165 ? -17.655 21.547 10.845 1 83.68 165 PHE B CA 1
ATOM 3364 C C . PHE B 1 165 ? -16.292 21.876 10.249 1 83.68 165 PHE B C 1
ATOM 3366 O O . PHE B 1 165 ? -15.551 20.977 9.846 1 83.68 165 PHE B O 1
ATOM 3373 N N . ASP B 1 166 ? -16.035 23.091 10.256 1 86.36 166 ASP B N 1
ATOM 3374 C CA . ASP B 1 166 ? -14.78 23.563 9.678 1 86.36 166 ASP B CA 1
ATOM 3375 C C . ASP B 1 166 ? -14.377 24.912 10.269 1 86.36 166 ASP B C 1
ATOM 3377 O O . ASP B 1 166 ? -15.184 25.575 10.924 1 86.36 166 ASP B O 1
ATOM 3381 N N . TRP B 1 167 ? -13.105 25.241 10.164 1 88.52 167 TRP B N 1
ATOM 3382 C CA . TRP B 1 167 ? -12.63 26.568 10.542 1 88.52 167 TRP B CA 1
ATOM 3383 C C . TRP B 1 167 ? -13.2 27.634 9.612 1 88.52 167 TRP B C 1
ATOM 3385 O O . TRP B 1 167 ? -13.485 27.36 8.444 1 88.52 167 TRP B O 1
ATOM 3395 N N . PRO B 1 168 ? -13.362 28.848 10.158 1 88.23 168 PRO B N 1
ATOM 3396 C CA . PRO B 1 168 ? -13.877 29.92 9.302 1 88.23 168 PRO B CA 1
ATOM 3397 C C . PRO B 1 168 ? -12.901 30.31 8.194 1 88.23 168 PRO B C 1
ATOM 3399 O O . PRO B 1 168 ? -13.322 30.777 7.132 1 88.23 168 PRO B O 1
ATOM 3402 N N . ASP B 1 169 ? -11.658 30.24 8.49 1 89.37 169 ASP B N 1
ATOM 3403 C CA . ASP B 1 169 ? -10.627 30.534 7.498 1 89.37 169 ASP B CA 1
ATOM 3404 C C . ASP B 1 169 ? -9.381 29.684 7.734 1 89.37 169 ASP B C 1
ATOM 3406 O O . ASP B 1 169 ? -9.375 28.808 8.601 1 89.37 169 ASP B O 1
ATOM 3410 N N . ILE B 1 170 ? -8.357 29.961 6.913 1 93.23 170 ILE B N 1
ATOM 3411 C CA . ILE B 1 170 ? -7.188 29.089 6.869 1 93.23 170 ILE B CA 1
ATOM 3412 C C . ILE B 1 170 ? -6.366 29.265 8.144 1 93.23 170 ILE B C 1
ATOM 3414 O O . ILE B 1 170 ? -5.537 28.415 8.478 1 93.23 170 ILE B O 1
ATOM 3418 N N . SER B 1 171 ? -6.511 30.374 8.839 1 94.42 171 SER B N 1
ATOM 3419 C CA . SER B 1 171 ? -5.696 30.658 10.016 1 94.42 171 SER B CA 1
ATOM 3420 C C . SER B 1 171 ? -5.85 29.568 11.071 1 94.42 171 SER B C 1
ATOM 3422 O O . SER B 1 171 ? -4.872 29.173 11.71 1 94.42 171 SER B O 1
ATOM 3424 N N . GLY B 1 172 ? -7.08 29.114 11.29 1 93.14 172 GLY B N 1
ATOM 3425 C CA . GLY B 1 172 ? -7.308 28.03 12.233 1 93.14 172 GLY B CA 1
ATOM 3426 C C . GLY B 1 172 ? -6.603 26.744 11.846 1 93.14 172 GLY B C 1
ATOM 3427 O O . GLY B 1 172 ? -6.041 26.057 12.702 1 93.14 172 GLY B O 1
ATOM 3428 N N . ALA B 1 173 ? -6.632 26.419 10.57 1 94.36 173 ALA B N 1
ATOM 3429 C CA . ALA B 1 173 ? -5.984 25.209 10.07 1 94.36 173 ALA B CA 1
ATOM 3430 C C . ALA B 1 173 ? -4.47 25.285 10.247 1 94.36 173 ALA B C 1
ATOM 3432 O O . ALA B 1 173 ? -3.836 24.307 10.648 1 94.36 173 ALA B O 1
ATOM 3433 N N . LEU B 1 174 ? -3.908 26.462 9.936 1 96.67 174 LEU B N 1
ATOM 3434 C CA . LEU B 1 174 ? -2.469 26.661 10.074 1 96.67 174 LEU B CA 1
ATOM 3435 C C . LEU B 1 174 ? -2.047 26.574 11.537 1 96.67 174 LEU B C 1
ATOM 3437 O O . LEU B 1 174 ? -1.02 25.971 11.855 1 96.67 174 LEU B O 1
ATOM 3441 N N . ALA B 1 175 ? -2.829 27.181 12.373 1 96.12 175 ALA B N 1
ATOM 3442 C CA . ALA B 1 175 ? -2.542 27.125 13.804 1 96.12 175 ALA B CA 1
ATOM 3443 C C . ALA B 1 175 ? -2.583 25.688 14.315 1 96.12 175 ALA B C 1
ATOM 3445 O O . ALA B 1 175 ? -1.771 25.298 15.157 1 96.12 175 ALA B O 1
ATOM 3446 N N . LYS B 1 176 ? -3.561 24.994 13.883 1 95.67 176 LYS B N 1
ATOM 3447 C CA . LYS B 1 176 ? -3.674 23.597 14.292 1 95.67 176 LYS B CA 1
ATOM 3448 C C . LYS B 1 176 ? -2.474 22.785 13.812 1 95.67 176 LYS B C 1
ATOM 3450 O O . LYS B 1 176 ? -1.983 21.911 14.529 1 95.67 176 LYS B O 1
ATOM 3455 N N . LEU B 1 177 ? -2.041 22.989 12.573 1 97.17 177 LEU B N 1
ATOM 3456 C CA . LEU B 1 177 ? -0.847 22.321 12.069 1 97.17 177 LEU B CA 1
ATOM 3457 C C . LEU B 1 177 ? 0.352 22.596 12.972 1 97.17 177 LEU B C 1
ATOM 3459 O O . LEU B 1 177 ? 1.108 21.68 13.303 1 97.17 177 LEU B O 1
ATOM 3463 N N . ASP B 1 178 ? 0.541 23.853 13.362 1 97.47 178 ASP B N 1
ATOM 3464 C CA . ASP B 1 178 ? 1.631 24.215 14.263 1 97.47 178 ASP B CA 1
ATOM 3465 C C . ASP B 1 178 ? 1.535 23.445 15.578 1 97.47 178 ASP B C 1
ATOM 3467 O O . ASP B 1 178 ? 2.544 22.966 16.098 1 97.47 178 ASP B O 1
ATOM 3471 N N . GLU B 1 179 ? 0.317 23.388 16.074 1 96.33 179 GLU B N 1
ATOM 3472 C CA . GLU B 1 179 ? 0.074 22.666 17.319 1 96.33 179 GLU B CA 1
ATOM 3473 C C . GLU B 1 179 ? 0.457 21.195 17.189 1 96.33 179 GLU B C 1
ATOM 3475 O O . GLU B 1 179 ? 1.14 20.646 18.056 1 96.33 179 GLU B O 1
ATOM 3480 N N . GLU B 1 180 ? -0.003 20.564 16.101 1 96.95 180 GLU B N 1
ATOM 3481 C CA . GLU B 1 180 ? 0.276 19.147 15.888 1 96.95 180 GLU B CA 1
ATOM 3482 C C . GLU B 1 180 ? 1.771 18.899 15.711 1 96.95 180 GLU B C 1
ATOM 3484 O O . GLU B 1 180 ? 2.289 17.865 16.139 1 96.95 180 GLU B O 1
ATOM 3489 N N . VAL B 1 181 ? 2.437 19.814 15.007 1 97.38 181 VAL B N 1
ATOM 3490 C CA . VAL B 1 181 ? 3.877 19.676 14.816 1 97.38 181 VAL B CA 1
ATOM 3491 C C . VAL B 1 181 ? 4.587 19.749 16.165 1 97.38 181 VAL B C 1
ATOM 3493 O O . VAL B 1 181 ? 5.518 18.984 16.427 1 97.38 181 VAL B O 1
ATOM 3496 N N . SER B 1 182 ? 4.174 20.681 17.004 1 96.59 182 SER B N 1
ATOM 3497 C CA . SER B 1 182 ? 4.736 20.791 18.347 1 96.59 182 SER B CA 1
ATOM 3498 C C . SER B 1 182 ? 4.522 19.508 19.143 1 96.59 182 SER B C 1
ATOM 3500 O O . SER B 1 182 ? 5.403 19.082 19.892 1 96.59 182 SER B O 1
ATOM 3502 N N . GLU B 1 183 ? 3.35 18.929 19.024 1 96.24 183 GLU B N 1
ATOM 3503 C CA . GLU B 1 183 ? 3.048 17.676 19.71 1 96.24 183 GLU B CA 1
ATOM 3504 C C . GLU B 1 183 ? 3.895 16.53 19.165 1 96.24 183 GLU B C 1
ATOM 3506 O O . GLU B 1 183 ? 4.303 15.641 19.916 1 96.24 183 GLU B O 1
ATOM 3511 N N . LEU B 1 184 ? 4.138 16.552 17.885 1 96.33 184 LEU B N 1
ATOM 3512 C CA . LEU B 1 184 ? 4.994 15.535 17.285 1 96.33 184 LEU B CA 1
ATOM 3513 C C . LEU B 1 184 ? 6.422 15.646 17.811 1 96.33 184 LEU B C 1
ATOM 3515 O O . LEU B 1 184 ? 7.078 14.632 18.057 1 96.33 184 LEU B O 1
ATOM 3519 N N . HIS B 1 185 ? 6.925 16.924 17.996 1 96.33 185 HIS B N 1
ATOM 3520 C CA . HIS B 1 185 ? 8.242 17.138 18.584 1 96.33 185 HIS B CA 1
ATOM 3521 C C . HIS B 1 185 ? 8.342 16.49 19.961 1 96.33 185 HIS B C 1
ATOM 3523 O O . HIS B 1 185 ? 9.318 15.797 20.256 1 96.33 185 HIS B O 1
ATOM 3529 N N . ARG B 1 186 ? 7.312 16.693 20.753 1 95.87 186 ARG B N 1
ATOM 3530 C CA . ARG B 1 186 ? 7.289 16.139 22.103 1 95.87 186 ARG B CA 1
ATOM 3531 C C . ARG B 1 186 ? 7.226 14.615 22.069 1 95.87 186 ARG B C 1
ATOM 3533 O O . ARG B 1 186 ? 7.937 13.943 22.819 1 95.87 186 ARG B O 1
ATOM 3540 N N . ALA B 1 187 ? 6.408 14.117 21.211 1 94.75 187 ALA B N 1
ATOM 3541 C CA . ALA B 1 187 ? 6.259 12.669 21.099 1 94.75 187 ALA B CA 1
ATOM 3542 C C . ALA B 1 187 ? 7.56 12.017 20.64 1 94.75 187 ALA B C 1
ATOM 3544 O O . ALA B 1 187 ? 7.908 10.924 21.093 1 94.75 187 ALA B O 1
ATOM 3545 N N . ALA B 1 188 ? 8.238 12.67 19.721 1 93.13 188 ALA B N 1
ATOM 3546 C CA . ALA B 1 188 ? 9.504 12.162 19.2 1 93.13 188 ALA B CA 1
ATOM 3547 C C . ALA B 1 188 ? 10.564 12.104 20.297 1 93.13 188 ALA B C 1
ATOM 3549 O O . ALA B 1 188 ? 11.496 11.3 20.226 1 93.13 188 ALA B O 1
ATOM 3550 N N . ALA B 1 189 ? 10.39 12.984 21.312 1 92.35 189 ALA B N 1
ATOM 3551 C CA . ALA B 1 189 ? 11.301 13.016 22.453 1 92.35 189 ALA B CA 1
ATOM 3552 C C . ALA B 1 189 ? 10.851 12.045 23.541 1 92.35 189 ALA B C 1
ATOM 3554 O O . ALA B 1 189 ? 11.463 11.973 24.609 1 92.35 189 ALA B O 1
ATOM 3555 N N . GLY B 1 190 ? 9.74 11.333 23.315 1 91.45 190 GLY B N 1
ATOM 3556 C CA . GLY B 1 190 ? 9.316 10.293 24.239 1 91.45 190 GLY B CA 1
ATOM 3557 C C . GLY B 1 190 ? 8.094 10.679 25.051 1 91.45 190 GLY B C 1
ATOM 3558 O O . GLY B 1 190 ? 7.654 9.922 25.919 1 91.45 190 GLY B O 1
ATOM 3559 N N . ASP B 1 191 ? 7.546 11.852 24.805 1 92.67 191 ASP B N 1
ATOM 3560 C CA . ASP B 1 191 ? 6.393 12.347 25.551 1 92.67 191 ASP B CA 1
ATOM 3561 C C . ASP B 1 191 ? 5.117 12.248 24.718 1 92.67 191 ASP B C 1
ATOM 3563 O O . ASP B 1 191 ? 4.569 13.265 24.287 1 92.67 191 ASP B O 1
ATOM 3567 N N . GLY B 1 192 ? 4.575 11 24.521 1 91.81 192 GLY B N 1
ATOM 3568 C CA . GLY B 1 192 ? 3.328 10.827 23.793 1 91.81 192 GLY B CA 1
ATOM 3569 C C . GLY B 1 192 ? 3.389 9.717 22.761 1 91.81 192 GLY B C 1
ATOM 3570 O O . GLY B 1 192 ? 4.391 9.005 22.666 1 91.81 192 GLY B O 1
ATOM 3571 N N . ASP B 1 193 ? 2.366 9.498 22.034 1 94.58 193 ASP B N 1
ATOM 3572 C CA . ASP B 1 193 ? 2.253 8.49 20.984 1 94.58 193 ASP B CA 1
ATOM 3573 C C . ASP B 1 193 ? 2.664 9.06 19.628 1 94.58 193 ASP B C 1
ATOM 3575 O O . ASP B 1 193 ? 1.876 9.746 18.974 1 94.58 193 ASP B O 1
ATOM 3579 N N . VAL B 1 194 ? 3.812 8.689 19.224 1 94.53 194 VAL B N 1
ATOM 3580 C CA . VAL B 1 194 ? 4.398 9.291 18.031 1 94.53 194 VAL B CA 1
ATOM 3581 C C . VAL B 1 194 ? 3.559 8.933 16.806 1 94.53 194 VAL B C 1
ATOM 3583 O O . VAL B 1 194 ? 3.441 9.73 15.873 1 94.53 194 VAL B O 1
ATOM 3586 N N . THR B 1 195 ? 2.943 7.761 16.769 1 94.56 195 THR B N 1
ATOM 3587 C CA . THR B 1 195 ? 2.1 7.357 15.649 1 94.56 195 THR B CA 1
ATOM 3588 C C . THR B 1 195 ? 0.878 8.265 15.538 1 94.56 195 THR B C 1
ATOM 3590 O O . THR B 1 195 ? 0.547 8.738 14.448 1 94.56 195 THR B O 1
ATOM 3593 N N . GLU B 1 196 ? 0.262 8.483 16.66 1 95.28 196 GLU B N 1
ATOM 3594 C CA . GLU B 1 196 ? -0.913 9.349 16.69 1 95.28 196 GLU B CA 1
ATOM 3595 C C . GLU B 1 196 ? -0.559 10.773 16.269 1 95.28 196 GLU B C 1
ATOM 3597 O O . GLU B 1 196 ? -1.282 11.392 15.485 1 95.28 196 GLU B O 1
ATOM 3602 N N . GLU B 1 197 ? 0.556 11.255 16.831 1 96.72 197 GLU B N 1
ATOM 3603 C CA . GLU B 1 197 ? 0.93 12.639 16.557 1 96.72 197 GLU B CA 1
ATOM 3604 C C . GLU B 1 197 ? 1.332 12.824 15.096 1 96.72 197 GLU B C 1
ATOM 3606 O O . GLU B 1 197 ? 1.07 13.871 14.502 1 96.72 197 GLU B O 1
ATOM 3611 N N . LEU B 1 198 ? 1.981 11.839 14.528 1 97.44 198 LEU B N 1
ATOM 3612 C CA . LEU B 1 198 ? 2.294 11.913 13.105 1 97.44 198 LEU B CA 1
ATOM 3613 C C . LEU B 1 198 ? 1.019 11.95 12.27 1 97.44 198 LEU B C 1
ATOM 3615 O O . LEU B 1 198 ? 0.91 12.743 11.331 1 97.44 198 LEU B O 1
ATOM 3619 N N . GLY B 1 199 ? 0.099 11.049 12.577 1 97.49 199 GLY B N 1
ATOM 3620 C CA . GLY B 1 199 ? -1.187 11.067 11.898 1 97.49 199 GLY B CA 1
ATOM 3621 C C . GLY B 1 199 ? -1.884 12.412 11.976 1 97.49 199 GLY B C 1
ATOM 3622 O O . GLY B 1 199 ? -2.452 12.881 10.987 1 97.49 199 GLY B O 1
ATOM 3623 N N . ASP B 1 200 ? -1.811 13.043 13.158 1 97.47 200 ASP B N 1
ATOM 3624 C CA . ASP B 1 200 ? -2.457 14.335 13.365 1 97.47 200 ASP B CA 1
ATOM 3625 C C . ASP B 1 200 ? -1.804 15.419 12.511 1 97.47 200 ASP B C 1
ATOM 3627 O O . ASP B 1 200 ? -2.489 16.299 11.984 1 97.47 200 ASP B O 1
ATOM 3631 N N . VAL B 1 201 ? -0.467 15.395 12.416 1 98.22 201 VAL B N 1
ATOM 3632 C CA . VAL B 1 201 ? 0.244 16.355 11.578 1 98.22 201 VAL B CA 1
ATOM 3633 C C . VAL B 1 201 ? -0.182 16.185 10.122 1 98.22 201 VAL B C 1
ATOM 3635 O O . VAL B 1 201 ? -0.488 17.165 9.439 1 98.22 201 VAL B O 1
ATOM 3638 N N . LEU B 1 202 ? -0.225 14.934 9.632 1 98.21 202 LEU B N 1
ATOM 3639 C CA . LEU B 1 202 ? -0.615 14.652 8.255 1 98.21 202 LEU B CA 1
ATOM 3640 C C . LEU B 1 202 ? -2.049 15.099 7.994 1 98.21 202 LEU B C 1
ATOM 3642 O O . LEU B 1 202 ? -2.334 15.717 6.965 1 98.21 202 LEU B O 1
ATOM 3646 N N . PHE B 1 203 ? -2.914 14.836 8.938 1 97.55 203 PHE B N 1
ATOM 3647 C CA . PHE B 1 203 ? -4.32 15.207 8.832 1 97.55 203 PHE B CA 1
ATOM 3648 C C . PHE B 1 203 ? -4.478 16.722 8.788 1 97.55 203 PHE B C 1
ATOM 3650 O O . PHE B 1 203 ? -5.261 17.247 7.994 1 97.55 203 PHE B O 1
ATOM 3657 N N . ALA B 1 204 ? -3.716 17.414 9.628 1 97.49 204 ALA B N 1
ATOM 3658 C CA . ALA B 1 204 ? -3.761 18.873 9.67 1 97.49 204 ALA B CA 1
ATOM 3659 C C . ALA B 1 204 ? -3.217 19.476 8.379 1 97.49 204 ALA B C 1
ATOM 3661 O O . ALA B 1 204 ? -3.724 20.493 7.899 1 97.49 204 ALA B O 1
ATOM 3662 N N . ALA B 1 205 ? -2.151 18.862 7.893 1 97.68 205 ALA B N 1
ATOM 3663 C CA . ALA B 1 205 ? -1.59 19.342 6.633 1 97.68 205 ALA B CA 1
ATOM 3664 C C . ALA B 1 205 ? -2.605 19.222 5.5 1 97.68 205 ALA B C 1
ATOM 3666 O O . ALA B 1 205 ? -2.708 20.113 4.653 1 97.68 205 ALA B O 1
ATOM 3667 N N . VAL B 1 206 ? -3.304 18.111 5.451 1 96.29 206 VAL B N 1
ATOM 3668 C CA . VAL B 1 206 ? -4.344 17.909 4.448 1 96.29 206 VAL B CA 1
ATOM 3669 C C . VAL B 1 206 ? -5.404 19.001 4.576 1 96.29 206 VAL B C 1
ATOM 3671 O O . VAL B 1 206 ? -5.908 19.506 3.57 1 96.29 206 VAL B O 1
ATOM 3674 N N . LYS B 1 207 ? -5.75 19.397 5.831 1 95.58 207 LYS B N 1
ATOM 3675 C CA . LYS B 1 207 ? -6.726 20.457 6.065 1 95.58 207 LYS B CA 1
ATOM 3676 C C . LYS B 1 207 ? -6.265 21.775 5.449 1 95.58 207 LYS B C 1
ATOM 3678 O O . LYS B 1 207 ? -7.054 22.48 4.817 1 95.58 207 LYS B O 1
ATOM 3683 N N . VAL B 1 208 ? -5.007 22.071 5.666 1 96.12 208 VAL B N 1
ATOM 3684 C CA . VAL B 1 208 ? -4.448 23.277 5.063 1 96.12 208 VAL B CA 1
ATOM 3685 C C . VAL B 1 208 ? -4.552 23.19 3.542 1 96.12 208 VAL B C 1
ATOM 3687 O O . VAL B 1 208 ? -4.969 24.147 2.887 1 96.12 208 VAL B O 1
ATOM 3690 N N . GLY B 1 209 ? -4.168 22.042 2.98 1 93.82 209 GLY B N 1
ATOM 3691 C CA . GLY B 1 209 ? -4.303 21.826 1.548 1 93.82 209 GLY B CA 1
ATOM 3692 C C . GLY B 1 209 ? -5.71 22.076 1.037 1 93.82 209 GLY B C 1
ATOM 3693 O O . GLY B 1 209 ? -5.894 22.692 -0.014 1 93.82 209 GLY B O 1
ATOM 3694 N N . ARG B 1 210 ? -6.666 21.559 1.768 1 90.81 210 ARG B N 1
ATOM 3695 C CA . ARG B 1 210 ? -8.063 21.744 1.386 1 90.81 210 ARG B CA 1
ATOM 3696 C C . ARG B 1 210 ? -8.418 23.225 1.31 1 90.81 210 ARG B C 1
ATOM 3698 O O . ARG B 1 210 ? -9.082 23.661 0.367 1 90.81 210 ARG B O 1
ATOM 3705 N N . PHE B 1 211 ? -7.979 24.006 2.294 1 91.37 211 PHE B N 1
ATOM 3706 C CA . PHE B 1 211 ? -8.291 25.429 2.354 1 91.37 211 PHE B CA 1
ATOM 3707 C C . PHE B 1 211 ? -7.702 26.163 1.155 1 91.37 211 PHE B C 1
ATOM 3709 O O . PHE B 1 211 ? -8.284 27.135 0.669 1 91.37 211 PHE B O 1
ATOM 3716 N N . VAL B 1 212 ? -6.562 25.732 0.696 1 90.02 212 VAL B N 1
ATOM 3717 C CA . VAL B 1 212 ? -5.888 26.452 -0.379 1 90.02 212 VAL B CA 1
ATOM 3718 C C . VAL B 1 212 ? -6.151 25.756 -1.712 1 90.02 212 VAL B C 1
ATOM 3720 O O . VAL B 1 212 ? -5.533 26.088 -2.726 1 90.02 212 VAL B O 1
ATOM 3723 N N . GLY B 1 213 ? -6.991 24.675 -1.715 1 85.61 213 GLY B N 1
ATOM 3724 C CA . GLY B 1 213 ? -7.424 24.012 -2.935 1 85.61 213 GLY B CA 1
ATOM 3725 C C . GLY B 1 213 ? -6.349 23.137 -3.551 1 85.61 213 GLY B C 1
ATOM 3726 O O . GLY B 1 213 ? -6.244 23.042 -4.775 1 85.61 213 GLY B O 1
ATOM 3727 N N . VAL B 1 214 ? -5.473 22.565 -2.765 1 88.31 214 VAL B N 1
ATOM 3728 C CA . VAL B 1 214 ? -4.382 21.733 -3.261 1 88.31 214 VAL B CA 1
ATOM 3729 C C . VAL B 1 214 ? -4.655 20.268 -2.927 1 88.31 214 VAL B C 1
ATOM 3731 O O . VAL B 1 214 ? -4.942 19.931 -1.777 1 88.31 214 VAL B O 1
ATOM 3734 N N . ASP B 1 215 ? -4.625 19.449 -3.93 1 86.3 215 ASP B N 1
ATOM 3735 C CA . ASP B 1 215 ? -4.712 18.003 -3.751 1 86.3 215 ASP B CA 1
ATOM 3736 C C . ASP B 1 215 ? -3.455 17.457 -3.078 1 86.3 215 ASP B C 1
ATOM 3738 O O . ASP B 1 215 ? -2.359 17.541 -3.636 1 86.3 215 ASP B O 1
ATOM 3742 N N . PRO B 1 216 ? -3.673 16.827 -1.946 1 92.64 216 PRO B N 1
ATOM 3743 C CA . PRO B 1 216 ? -2.486 16.422 -1.19 1 92.64 216 PRO B CA 1
ATOM 3744 C C . PRO B 1 216 ? -1.698 15.311 -1.879 1 92.64 216 PRO B C 1
ATOM 3746 O O . PRO B 1 216 ? -0.472 15.25 -1.755 1 92.64 216 PRO B O 1
ATOM 3749 N N . GLU B 1 217 ? -2.329 14.416 -2.611 1 87.8 217 GLU B N 1
ATOM 3750 C CA . GLU B 1 217 ? -1.633 13.363 -3.345 1 87.8 217 GLU B CA 1
ATOM 3751 C C . GLU B 1 217 ? -0.816 13.942 -4.497 1 87.8 217 GLU B C 1
ATOM 3753 O O . GLU B 1 217 ? 0.315 13.514 -4.739 1 87.8 217 GLU B O 1
ATOM 3758 N N . VAL B 1 218 ? -1.4 14.945 -5.156 1 82.14 218 VAL B N 1
ATOM 3759 C CA . VAL B 1 218 ? -0.678 15.617 -6.232 1 82.14 218 VAL B CA 1
ATOM 3760 C C . VAL B 1 218 ? 0.548 16.329 -5.666 1 82.14 218 VAL B C 1
ATOM 3762 O O . VAL B 1 218 ? 1.639 16.25 -6.237 1 82.14 218 VAL B O 1
ATOM 3765 N N . ALA B 1 219 ? 0.37 16.973 -4.538 1 91.55 219 ALA B N 1
ATOM 3766 C CA . ALA B 1 219 ? 1.444 17.735 -3.906 1 91.55 219 ALA B CA 1
ATOM 3767 C C . ALA B 1 219 ? 2.615 16.829 -3.536 1 91.55 219 ALA B C 1
ATOM 3769 O O . ALA B 1 219 ? 3.764 17.118 -3.879 1 91.55 219 ALA B O 1
ATOM 3770 N N . ILE B 1 220 ? 2.304 15.738 -2.872 1 95.02 220 ILE B N 1
ATOM 3771 C CA . ILE B 1 220 ? 3.392 14.9 -2.379 1 95.02 220 ILE B CA 1
ATOM 3772 C C . ILE B 1 220 ? 4.044 14.161 -3.545 1 95.02 220 ILE B C 1
ATOM 3774 O O . ILE B 1 220 ? 5.254 13.925 -3.54 1 95.02 220 ILE B O 1
ATOM 3778 N N . HIS B 1 221 ? 3.289 13.768 -4.534 1 89.68 221 HIS B N 1
ATOM 3779 C CA . HIS B 1 221 ? 3.886 13.132 -5.703 1 89.68 221 HIS B CA 1
ATOM 3780 C C . HIS B 1 221 ? 4.81 14.095 -6.441 1 89.68 221 HIS B C 1
ATOM 3782 O O . HIS B 1 221 ? 5.857 13.689 -6.951 1 89.68 221 HIS B O 1
ATOM 3788 N N . GLY B 1 222 ? 4.366 15.375 -6.507 1 90.16 222 GLY B N 1
ATOM 3789 C CA . GLY B 1 222 ? 5.256 16.384 -7.058 1 90.16 222 GLY B CA 1
ATOM 3790 C C . GLY B 1 222 ? 6.576 16.483 -6.317 1 90.16 222 GLY B C 1
ATOM 3791 O O . GLY B 1 222 ? 7.637 16.58 -6.938 1 90.16 222 GLY B O 1
ATOM 3792 N N . THR B 1 223 ? 6.483 16.435 -5.03 1 94.69 223 THR B N 1
ATOM 3793 C CA . THR B 1 223 ? 7.683 16.502 -4.205 1 94.69 223 THR B CA 1
ATOM 3794 C C . THR B 1 223 ? 8.556 15.269 -4.417 1 94.69 223 THR B C 1
ATOM 3796 O O . THR B 1 223 ? 9.785 15.364 -4.423 1 94.69 223 THR B O 1
ATOM 3799 N N . CYS B 1 224 ? 7.936 14.113 -4.587 1 93.78 224 CYS B N 1
ATOM 3800 C CA . CYS B 1 224 ? 8.677 12.887 -4.866 1 93.78 224 CYS B CA 1
ATOM 3801 C C . CYS B 1 224 ? 9.469 13.012 -6.162 1 93.78 224 CYS B C 1
ATOM 3803 O O . CYS B 1 224 ? 10.641 12.636 -6.217 1 93.78 224 CYS B O 1
ATOM 3805 N N . GLU B 1 225 ? 8.843 13.537 -7.143 1 90.5 225 GLU B N 1
ATOM 3806 C CA . GLU B 1 225 ? 9.525 13.729 -8.419 1 90.5 225 GLU B CA 1
ATOM 3807 C C . GLU B 1 225 ? 10.689 14.706 -8.281 1 90.5 225 GLU B C 1
ATOM 3809 O O . GLU B 1 225 ? 11.761 14.485 -8.848 1 90.5 225 GLU B O 1
ATOM 3814 N N . LYS B 1 226 ? 10.437 15.765 -7.545 1 92.86 226 LYS B N 1
ATOM 3815 C CA . LYS B 1 226 ? 11.473 16.757 -7.272 1 92.86 226 LYS B CA 1
ATOM 3816 C C . LYS B 1 226 ? 12.656 16.13 -6.54 1 92.86 226 LYS B C 1
ATOM 3818 O O . LYS B 1 226 ? 13.812 16.419 -6.856 1 92.86 226 LYS B O 1
ATOM 3823 N N . PHE B 1 227 ? 12.371 15.323 -5.615 1 93.89 227 PHE B N 1
ATOM 3824 C CA . PHE B 1 227 ? 13.398 14.641 -4.836 1 93.89 227 PHE B CA 1
ATOM 3825 C C . PHE B 1 227 ? 14.252 13.75 -5.729 1 93.89 227 PHE B C 1
ATOM 3827 O O . PHE B 1 227 ? 15.481 13.766 -5.637 1 93.89 227 PHE B O 1
ATOM 3834 N N . ILE B 1 228 ? 13.579 12.949 -6.576 1 92.16 228 ILE B N 1
ATOM 3835 C CA . ILE B 1 228 ? 14.282 12.038 -7.473 1 92.16 228 ILE B CA 1
ATOM 3836 C C . ILE B 1 228 ? 15.209 12.832 -8.392 1 92.16 228 ILE B C 1
ATOM 3838 O O . ILE B 1 228 ? 16.372 12.466 -8.576 1 92.16 228 ILE B O 1
ATOM 3842 N N . ARG B 1 229 ? 14.711 13.902 -8.907 1 91.51 229 ARG B N 1
ATOM 3843 C CA . ARG B 1 229 ? 15.498 14.747 -9.799 1 91.51 229 ARG B CA 1
ATOM 3844 C C . ARG B 1 229 ? 16.721 15.311 -9.082 1 91.51 229 ARG B C 1
ATOM 3846 O O . ARG B 1 229 ? 17.834 15.263 -9.61 1 91.51 229 ARG B O 1
ATOM 3853 N N . ARG B 1 230 ? 16.518 15.849 -7.886 1 92.5 230 ARG B N 1
ATOM 3854 C CA . ARG B 1 230 ? 17.611 16.446 -7.124 1 92.5 230 ARG B CA 1
ATOM 3855 C C . ARG B 1 230 ? 18.624 15.388 -6.699 1 92.5 230 ARG B C 1
ATOM 3857 O O . ARG B 1 230 ? 19.83 15.642 -6.695 1 92.5 230 ARG B O 1
ATOM 3864 N N . TYR B 1 231 ? 18.122 14.229 -6.358 1 92.79 231 TYR B N 1
ATOM 3865 C CA . TYR B 1 231 ? 19.022 13.154 -5.954 1 92.79 231 TYR B CA 1
ATOM 3866 C C . TYR B 1 231 ? 19.897 12.708 -7.119 1 92.79 231 TYR B C 1
ATOM 3868 O O . TYR B 1 231 ? 21.076 12.398 -6.934 1 92.79 231 TYR B O 1
ATOM 3876 N N . ARG B 1 232 ? 19.291 12.604 -8.256 1 90.7 232 ARG B N 1
ATOM 3877 C CA . ARG B 1 232 ? 20.054 12.274 -9.455 1 90.7 232 ARG B CA 1
ATOM 3878 C C . ARG B 1 232 ? 21.217 13.242 -9.648 1 90.7 232 ARG B C 1
ATOM 3880 O O . ARG B 1 232 ? 22.329 12.826 -9.98 1 90.7 232 ARG B O 1
ATOM 3887 N N . ALA B 1 233 ? 20.962 14.511 -9.418 1 91.17 233 ALA B N 1
ATOM 3888 C CA . ALA B 1 233 ? 21.996 15.535 -9.542 1 91.17 233 ALA B CA 1
ATOM 3889 C C . ALA B 1 233 ? 23.087 15.344 -8.491 1 91.17 233 ALA B C 1
ATOM 3891 O O . ALA B 1 233 ? 24.271 15.543 -8.773 1 91.17 233 ALA B O 1
ATOM 3892 N N . VAL B 1 234 ? 22.718 15.006 -7.318 1 91.27 234 VAL B N 1
ATOM 3893 C CA . VAL B 1 234 ? 23.663 14.738 -6.239 1 91.27 234 VAL B CA 1
ATOM 3894 C C . VAL B 1 234 ? 24.545 13.548 -6.609 1 91.27 234 VAL B C 1
ATOM 3896 O O . VAL B 1 234 ? 25.765 13.592 -6.429 1 91.27 234 VAL B O 1
ATOM 3899 N N . GLU B 1 235 ? 23.87 12.527 -7.105 1 91.58 235 GLU B N 1
ATOM 3900 C CA . GLU B 1 235 ? 24.595 11.324 -7.504 1 91.58 235 GLU B CA 1
ATOM 3901 C C . GLU B 1 235 ? 25.568 11.617 -8.642 1 91.58 235 GLU B C 1
ATOM 3903 O O . GLU B 1 235 ? 26.686 11.099 -8.658 1 91.58 235 GLU B O 1
ATOM 3908 N N . GLU B 1 236 ? 25.133 12.39 -9.554 1 90.86 236 GLU B N 1
ATOM 3909 C CA . GLU B 1 236 ? 25.998 12.801 -10.656 1 90.86 236 GLU B CA 1
ATOM 3910 C C . GLU B 1 236 ? 27.172 13.637 -10.155 1 90.86 236 GLU B C 1
ATOM 3912 O O . GLU B 1 236 ? 28.294 13.497 -10.646 1 90.86 236 GLU B O 1
ATOM 3917 N N . GLY B 1 237 ? 26.874 14.548 -9.244 1 90.01 237 GLY B N 1
ATOM 3918 C CA . GLY B 1 237 ? 27.937 15.325 -8.627 1 90.01 237 GLY B CA 1
ATOM 3919 C C . GLY B 1 237 ? 28.96 14.468 -7.906 1 90.01 237 GLY B C 1
ATOM 3920 O O . GLY B 1 237 ? 30.164 14.713 -8.006 1 90.01 237 GLY B O 1
ATOM 3921 N N . ALA B 1 238 ? 28.492 13.498 -7.182 1 91.18 238 ALA B N 1
ATOM 3922 C CA . ALA B 1 238 ? 29.382 12.561 -6.5 1 91.18 238 ALA B CA 1
ATOM 3923 C C . ALA B 1 238 ? 30.242 11.795 -7.502 1 91.18 238 ALA B C 1
ATOM 3925 O O . ALA B 1 238 ? 31.446 11.626 -7.294 1 91.18 238 ALA B O 1
ATOM 3926 N N . ALA B 1 239 ? 29.589 11.335 -8.535 1 89.98 239 ALA B N 1
ATOM 3927 C CA . ALA B 1 239 ? 30.294 10.603 -9.584 1 89.98 239 ALA B CA 1
ATOM 3928 C C . ALA B 1 239 ? 31.391 11.46 -10.209 1 89.98 239 ALA B C 1
ATOM 3930 O O . ALA B 1 239 ? 32.455 10.952 -10.569 1 89.98 239 ALA B O 1
ATOM 3931 N N . ALA B 1 240 ? 31.09 12.708 -10.384 1 91.8 240 ALA B N 1
ATOM 3932 C CA . ALA B 1 240 ? 32.061 13.642 -10.948 1 91.8 240 ALA B CA 1
ATOM 3933 C C . ALA B 1 240 ? 33.293 13.758 -10.055 1 91.8 240 ALA B C 1
ATOM 3935 O O . ALA B 1 240 ? 34.388 14.062 -10.534 1 91.8 240 ALA B O 1
ATOM 3936 N N . MET B 1 241 ? 33.187 13.471 -8.812 1 92.15 241 MET B N 1
ATOM 3937 C CA . MET B 1 241 ? 34.289 13.483 -7.853 1 92.15 241 MET B CA 1
ATOM 3938 C C . MET B 1 241 ? 34.922 12.101 -7.735 1 92.15 241 MET B C 1
ATOM 3940 O O . MET B 1 241 ? 35.806 11.888 -6.904 1 92.15 241 MET B O 1
ATOM 3944 N N . GLY B 1 242 ? 34.344 11.128 -8.525 1 90.61 242 GLY B N 1
ATOM 3945 C CA . GLY B 1 242 ? 34.845 9.763 -8.529 1 90.61 242 GLY B CA 1
ATOM 3946 C C . GLY B 1 242 ? 34.392 8.958 -7.326 1 90.61 242 GLY B C 1
ATOM 3947 O O . GLY B 1 242 ? 35.062 8.006 -6.921 1 90.61 242 GLY B O 1
ATOM 3948 N N . LYS B 1 243 ? 33.399 9.486 -6.662 1 90.45 243 LYS B N 1
ATOM 3949 C CA . LYS B 1 243 ? 32.907 8.84 -5.448 1 90.45 243 LYS B CA 1
ATOM 3950 C C . LYS B 1 243 ? 31.425 8.498 -5.569 1 90.45 243 LYS B C 1
ATOM 3952 O O . LYS B 1 243 ? 30.732 9.017 -6.447 1 90.45 243 LYS B O 1
ATOM 3957 N N . SER B 1 244 ? 31.066 7.522 -4.769 1 87.83 244 SER B N 1
ATOM 3958 C CA . SER B 1 244 ? 29.641 7.268 -4.584 1 87.83 244 SER B CA 1
ATOM 3959 C C . SER B 1 244 ? 29.082 8.079 -3.419 1 87.83 244 SER B C 1
ATOM 3961 O O . SER B 1 244 ? 29.84 8.633 -2.621 1 87.83 244 SER B O 1
ATOM 3963 N N . VAL B 1 245 ? 27.767 8.223 -3.394 1 88.39 245 VAL B N 1
ATOM 3964 C CA . VAL B 1 245 ? 27.075 9.045 -2.407 1 88.39 245 VAL B CA 1
ATOM 3965 C C . VAL B 1 245 ? 27.45 8.588 -0.999 1 88.39 245 VAL B C 1
ATOM 3967 O O . VAL B 1 245 ? 27.687 9.414 -0.114 1 88.39 245 VAL B O 1
ATOM 3970 N N . ASP B 1 246 ? 27.607 7.287 -0.815 1 85.75 246 ASP B N 1
ATOM 3971 C CA . ASP B 1 246 ? 27.847 6.734 0.514 1 85.75 246 ASP B CA 1
ATOM 3972 C C . ASP B 1 246 ? 29.284 6.986 0.963 1 85.75 246 ASP B C 1
ATOM 3974 O O . ASP B 1 246 ? 29.624 6.768 2.128 1 85.75 246 ASP B O 1
ATOM 3978 N N . GLN B 1 247 ? 30.078 7.527 0.073 1 88.71 247 GLN B N 1
ATOM 3979 C CA . GLN B 1 247 ? 31.487 7.769 0.368 1 88.71 247 GLN B CA 1
ATOM 3980 C C . GLN B 1 247 ? 31.737 9.239 0.69 1 88.71 247 GLN B C 1
ATOM 3982 O O . GLN B 1 247 ? 32.863 9.629 1.005 1 88.71 247 GLN B O 1
ATOM 3987 N N . LEU B 1 248 ? 30.702 10.062 0.611 1 90.61 248 LEU B N 1
ATOM 3988 C CA . LEU B 1 248 ? 30.863 11.496 0.82 1 90.61 248 LEU B CA 1
ATOM 3989 C C . LEU B 1 248 ? 30.284 11.918 2.166 1 90.61 248 LEU B C 1
ATOM 3991 O O . LEU B 1 248 ? 29.27 11.372 2.609 1 90.61 248 LEU B O 1
ATOM 3995 N N . PRO B 1 249 ? 30.96 12.837 2.79 1 90.48 249 PRO B N 1
ATOM 3996 C CA . PRO B 1 249 ? 30.392 13.38 4.027 1 90.48 249 PRO B CA 1
ATOM 3997 C C . PRO B 1 249 ? 29.084 14.133 3.795 1 90.48 249 PRO B C 1
ATOM 3999 O O . PRO B 1 249 ? 28.86 14.667 2.706 1 90.48 249 PRO B O 1
ATOM 4002 N N . LEU B 1 250 ? 28.249 14.257 4.803 1 88.3 250 LEU B N 1
ATOM 4003 C CA . LEU B 1 250 ? 26.929 14.871 4.713 1 88.3 250 LEU B CA 1
ATOM 4004 C C . LEU B 1 250 ? 27.035 16.323 4.259 1 88.3 250 LEU B C 1
ATOM 4006 O O . LEU B 1 250 ? 26.183 16.808 3.511 1 88.3 250 LEU B O 1
ATOM 4010 N N . GLU B 1 251 ? 28.06 16.971 4.743 1 90.05 251 GLU B N 1
ATOM 4011 C CA . GLU B 1 251 ? 28.246 18.373 4.383 1 90.05 251 GLU B CA 1
ATOM 4012 C C . GLU B 1 251 ? 28.408 18.539 2.875 1 90.05 251 GLU B C 1
ATOM 4014 O O . GLU B 1 251 ? 27.857 19.471 2.285 1 90.05 251 GLU B O 1
ATOM 4019 N N . THR B 1 252 ? 29.205 17.642 2.291 1 92.14 252 THR B N 1
ATOM 4020 C CA . THR B 1 252 ? 29.398 17.667 0.846 1 92.14 252 THR B CA 1
ATOM 4021 C C . THR B 1 252 ? 28.093 17.354 0.12 1 92.14 252 THR B C 1
ATOM 4023 O O . THR B 1 252 ? 27.762 17.996 -0.879 1 92.14 252 THR B O 1
ATOM 4026 N N . LEU B 1 253 ? 27.389 16.395 0.63 1 90.99 253 LEU B N 1
ATOM 4027 C CA . LEU B 1 253 ? 26.112 16.018 0.033 1 90.99 253 LEU B CA 1
ATOM 4028 C C . LEU B 1 253 ? 25.122 17.177 0.092 1 90.99 253 LEU B C 1
ATOM 4030 O O . LEU B 1 253 ? 24.368 17.403 -0.857 1 90.99 253 LEU B O 1
ATOM 4034 N N . GLU B 1 254 ? 25.166 17.872 1.181 1 89.49 254 GLU B N 1
ATOM 4035 C CA . GLU B 1 254 ? 24.292 19.031 1.337 1 89.49 254 GLU B CA 1
ATOM 4036 C C . GLU B 1 254 ? 24.617 20.11 0.308 1 89.49 254 GLU B C 1
ATOM 4038 O O . GLU B 1 254 ? 23.716 20.768 -0.215 1 89.49 254 GLU B O 1
ATOM 4043 N N . THR B 1 255 ? 25.867 20.281 0.117 1 90.96 255 THR B N 1
ATOM 4044 C CA . THR B 1 255 ? 26.294 21.262 -0.874 1 90.96 255 THR B CA 1
ATOM 4045 C C . THR B 1 255 ? 25.796 20.877 -2.265 1 90.96 255 THR B C 1
ATOM 4047 O O . THR B 1 255 ? 25.278 21.721 -2.999 1 90.96 255 THR B O 1
ATOM 4050 N N . LEU B 1 256 ? 25.96 19.631 -2.566 1 91.41 256 LEU B N 1
ATOM 4051 C CA . LEU B 1 256 ? 25.494 19.137 -3.857 1 91.41 256 LEU B CA 1
ATOM 4052 C C . LEU B 1 256 ? 23.981 19.282 -3.98 1 91.41 256 LEU B C 1
ATOM 4054 O O . LEU B 1 256 ? 23.47 19.611 -5.053 1 91.41 256 LEU B O 1
ATOM 4058 N N . TRP B 1 257 ? 23.302 19.067 -2.886 1 91.5 257 TRP B N 1
ATOM 4059 C CA . TRP B 1 257 ? 21.846 19.166 -2.866 1 91.5 257 TRP B CA 1
ATOM 4060 C C . TRP B 1 257 ? 21.394 20.6 -3.119 1 91.5 257 TRP B C 1
ATOM 4062 O O . TRP B 1 257 ? 20.459 20.836 -3.888 1 91.5 257 TRP B O 1
ATOM 4072 N N . VAL B 1 258 ? 22.04 21.552 -2.468 1 90.19 258 VAL B N 1
ATOM 4073 C CA . VAL B 1 258 ? 21.709 22.965 -2.62 1 90.19 258 VAL B CA 1
ATOM 4074 C C . VAL B 1 258 ? 21.954 23.401 -4.063 1 90.19 258 VAL B C 1
ATOM 4076 O O . VAL B 1 258 ? 21.173 24.17 -4.626 1 90.19 258 VAL B O 1
ATOM 4079 N N . GLU B 1 259 ? 22.968 22.898 -4.62 1 88.44 259 GLU B N 1
ATOM 4080 C CA . GLU B 1 259 ? 23.265 23.192 -6.019 1 88.44 259 GLU B CA 1
ATOM 4081 C C . GLU B 1 259 ? 22.185 22.635 -6.942 1 88.44 259 GLU B C 1
ATOM 4083 O O . GLU B 1 259 ? 21.815 23.274 -7.929 1 88.44 259 GLU B O 1
ATOM 4088 N N . ALA B 1 260 ? 21.73 21.449 -6.603 1 86.84 260 ALA B N 1
ATOM 4089 C CA . ALA B 1 260 ? 20.698 20.794 -7.402 1 86.84 260 ALA B CA 1
ATOM 4090 C C . ALA B 1 260 ? 19.386 21.572 -7.346 1 86.84 260 ALA B C 1
ATOM 4092 O O . ALA B 1 260 ? 18.58 21.509 -8.278 1 86.84 260 ALA B O 1
ATOM 4093 N N . LYS B 1 261 ? 19.094 22.26 -6.246 1 87.59 261 LYS B N 1
ATOM 4094 C CA . LYS B 1 261 ? 17.888 23.066 -6.082 1 87.59 261 LYS B CA 1
ATOM 4095 C C . LYS B 1 261 ? 17.886 24.254 -7.04 1 87.59 261 LYS B C 1
ATOM 4097 O O . LYS B 1 261 ? 16.824 24.746 -7.426 1 87.59 261 LYS B O 1
ATOM 4102 N N . ARG B 1 262 ? 19.041 24.705 -7.391 1 77.44 262 ARG B N 1
ATOM 4103 C CA . ARG B 1 262 ? 19.189 25.893 -8.225 1 77.44 262 ARG B CA 1
ATOM 4104 C C . ARG B 1 262 ? 19.129 25.533 -9.706 1 77.44 262 ARG B C 1
ATOM 4106 O O . ARG B 1 262 ? 18.928 26.405 -10.554 1 77.44 262 ARG B O 1
ATOM 4113 N N . SER B 1 263 ? 19.231 24.179 -10.019 1 64.21 263 SER B N 1
ATOM 4114 C CA . SER B 1 263 ? 19.276 23.767 -11.418 1 64.21 263 SER B CA 1
ATOM 4115 C C . SER B 1 263 ? 17.891 23.381 -11.925 1 64.21 263 SER B C 1
ATOM 4117 O O . SER B 1 263 ? 17.054 22.903 -11.156 1 64.21 263 SER B O 1
#

Organism: NCBI:txid2714355

Secondary structure (DSSP, 8-state):
-------SS--HHHHHHHHHHHTSTTS-HHHHH--HHHHHHHHHHHHHHHHHHHHTT-HHHHHHHHHHHHHHHHHHHHHHHHHTS--HHHHHHHHHHHHHHH-HHHHSSSPPP--HHHHHHHHHHHHHHHTT--SHHHHHHTS-TTS-HHHHHHHHHHHHHHTT-S-SSHHHHHHHHHHHHHHHHHHHTTSS-HHHHHHHHHHHHHHHHHHTT--HHHHHHHHHHHHHHHHHHHHHHHHHTT--GGGS-HHHHHHHHHHHHH-/-------SS--HHHHHHHHHHHTSTTS-HHHHH--HHHHHHHHHHHHHHHHHHHHTT-HHHHHHHHHHHHHHHHHHHHHHHHHTS--HHHHHHHHHHHHHHH-HHHHSSSPPP--HHHHHHHHHHHHHHHHT---STTTTTTS-TTS-HHHHHHHHHHHHHHTT-S-SSHHHHHHHHHHHHHHHHHHHTTSS-HHHHHHHHHHHHHHHHHHTT--HHHHHHHHHHHHHHHHHHHHHHHHHTT--GGGS-HHHHHHHHHHHHH-

Sequence (526 aa):
MIDFERKEHYGLSDLLRIVALLRSEGGCPWDRVQTHASLRRSLLEEAYEAAEAIDREDPALLKEELGDLLLQVVFHADIERQAGDFTMDDVADGEVRKMLFRHPHVFGGQETVQDADTVLEGWEAIKRREKGQQTTAQALDAVARSLPGLWRAEKLQSKAARDGFDWPDISGALAKLDEEVSELHRAAAGDGDVTEELGDVLFAAVKVGRFVGVDPEVAIHGTCEKFIRRYRAVEEGAAAMGKSVDQLPLETLETLWVEAKRSMIDFERKEHYGLSDLLRIVALLRSEGGCPWDRVQTHASLRRSLLEEAYEAAEAIDREDPALLKEELGDLLLQVVFHADIERQAGDFTMDDVADGEVRKMLFRHPHVFGGQETVQDADTVLEGWEAIKRREKGQQTTAQALDAVARSLPGLWRAEKLQSKAARDGFDWPDISGALAKLDEEVSELHRAAAGDGDVTEELGDVLFAAVKVGRFVGVDPEVAIHGTCEKFIRRYRAVEEGAAAMGKSVDQLPLETLETLWVEAKRS

Foldseek 3Di:
DDDQDDDPDDDPVSLLVLLLQLLDPPHPPVLVPDDCVNCVVVLVVLVVQLVVCVVVVPVVSNVVSVVSNVNSVSSHQSNVVVVVNHHPVRVVVVVVVLVLQLCLLVNNPDPHDDDPVVSVVSSVVSVCVVVVPPDLVVVLVPQDPPDDPLVNLLVNVVSCVVVVPADPALVVLVVQLVVLVVVCVCVVVPRDDNVVSVSSNSSSVSNNCVRVVHRPVVVVVVVVVLCVQLVVQLQVVCVVVVHGPVPDDVVSSVVSSVVSVVD/DDDQDDDPDDDPVSLLVLLLQLLDPPHPPVLVPDDCVNCVVVLVVLVVQLVVCVVVVPVVSNVVSVVSNVNSVSSHQSNVVVVVRHHPVRVVVVVVVLVLQLPLLVNNPDPNDDDPVVSVVSSVVSVCVVPVDDDDCCVLVVQDPPDDPLVNLLVNVVVCVVVVPADPALVVLVVQLVVLVVVCVCVVVPNDDNVVSVSSNSSSVSNSCVRVVHRPVVVVVVVVVLVVQLVVQLQVVQVVVVHGPVPDDPVSSVVSSVVSVVD

Nearest PDB structures (foldseek):
  3cra-assembly1_A  TM=8.212E-01  e=1.205E-10  Escherichia coli K-12
  7yh5-assembly1_A  TM=8.815E-01  e=1.252E-03  Mycobacterium tuberculosis
  2yxh-assembly1_B  TM=8.289E-01  e=2.420E-03  Thermotoga maritima MSB8
  6j22-assembly1_B  TM=7.157E-01  e=1.104E+00  Shigella flexneri
  6j2l-assembly1_B  TM=7.639E-01  e=1.769E+00  Shigella flexneri

InterPro domains:
  IPR004518 NTP pyrophosphohydrolase MazG-like domain [PF03819] (34-107)
  IPR004518 NTP pyrophosphohydrolase MazG-like domain [PF03819] (174-233)
  IPR011551 NTP pyrophosphohydrolase MazG [PTHR30522] (9-262)
  IPR011551 NTP pyrophosphohydrolase MazG [TIGR00444] (18-261)
  IPR048011 MazG-like, C-terminal domain [cd11529] (148-261)
  IPR048015 MazG-like, N-terminal domain [cd11528] (13-127)

pLDDT: mean 88.27, std 10.19, range [37.06, 98.4]

Radius of gyration: 25.19 Å; Cα contacts (8 Å, |Δi|>4): 673; chains: 2; bounding box: 67×66×52 Å

Solvent-accessible surface area (backbone atoms only — not comparable to full-atom values): 27319 Å² total; per-residue (Å²): 120,57,88,71,89,85,62,98,71,43,34,62,69,50,38,55,48,51,52,53,47,31,44,36,96,76,27,35,47,45,60,44,68,59,44,62,76,72,42,39,61,56,45,46,46,30,38,35,49,27,42,48,20,51,76,63,71,33,68,69,54,28,40,52,25,41,19,54,38,49,47,43,46,50,50,52,27,48,54,32,38,76,72,69,75,44,40,62,44,53,20,27,23,55,41,43,53,49,52,52,67,56,31,33,47,35,66,34,98,46,72,74,66,82,45,39,67,60,50,52,53,50,36,51,53,50,49,33,58,74,67,65,44,87,44,68,49,53,53,48,66,63,53,53,83,62,37,46,36,60,57,40,42,43,53,46,50,51,59,38,37,76,40,54,60,59,67,96,50,60,66,57,35,51,52,48,27,53,52,27,47,54,48,27,56,39,12,72,72,67,59,61,58,44,46,58,26,47,6,43,29,52,49,27,49,37,50,41,26,56,69,72,72,38,58,56,50,61,18,27,42,50,40,43,52,51,46,53,54,30,48,51,44,28,44,50,52,25,45,72,73,75,35,55,58,63,73,48,57,61,67,57,50,48,51,38,40,56,52,31,71,76,100,122,56,89,70,90,86,64,98,72,44,34,61,68,50,40,54,47,50,52,53,46,31,44,36,96,77,28,37,50,48,59,45,69,60,45,65,78,76,42,40,62,57,44,45,52,29,38,28,42,27,43,41,20,50,75,63,70,33,68,70,55,27,40,53,26,40,19,53,37,49,48,43,47,52,51,53,26,47,56,31,39,77,72,69,75,45,40,61,44,52,20,25,22,52,39,42,52,50,50,51,66,60,31,32,44,34,66,32,98,44,73,73,64,83,45,36,67,58,47,50,52,50,36,51,54,52,50,47,68,73,65,67,81,77,78,65,93,32,59,74,65,48,53,54,84,56,45,46,36,61,57,40,41,42,50,54,49,51,56,38,35,76,38,52,60,58,67,94,48,60,64,55,34,51,51,47,27,54,51,27,47,53,48,30,56,39,12,72,72,68,61,62,58,45,48,59,26,48,6,43,28,53,48,28,48,37,49,40,26,57,70,72,71,37,58,58,52,60,18,27,43,51,39,44,52,50,48,47,55,32,46,37,45,29,47,50,53,26,45,74,72,74,36,55,59,63,74,50,57,65,70,58,52,49,52,38,40,56,54,30,72,76,101